Protein AF-A0A934VU11-F1 (afdb_monomer)

Secondary structure (DSSP, 8-state):
--HHHHHHHHHHHHHHHHHHHH-------EEEEEE-SS-TTSHHHHHHHHHHHHHHHHTTTSEEEEEE-TTSS--HHHHHHHHHTTS-SEEE--GGGGTTTSGGGGGGGSTTS-SSHHHHHHHHHH-HHHHHHHHHHHHHHSEEEEEEE---BEEEEESS--PPTTS----EEEE-S-HHHHHHHHHTT-EEEE--GGGHHHHHHTTSSSEEEEEHHHHHHTTHHHHS-EEE-----B--EEEEEEHHHHTTS-HHHHHHHHHHHHHHHHHHHHHHHHHHHHHHHHHHHTT-EEE---SHHHHHHTHHHHHHHHHHHTHHHHHHHHHHHHHHHTPPPP-S--------------HHHHHHHHHHHHHHHHHHHHTHHHHSSS---TTS--HHHHHHHHHHHHHHHHHHHHHHHHHHHHHHHHHTSS---HHHHHHHHHHHHHHHHHHHHHHHHTT--HHHHHHHHTS-HHHHHHHHHHHHHHHHHHHHHHHHHHHHHHHHTTTSB-TTT--BHHHHHTHHHHHHHHHHHHHHHHHHHHHTT--------

Radius of gyration: 29.52 Å; Cα contacts (8 Å, |Δi|>4): 789; chains: 1; bounding box: 72×72×109 Å

Structure (mmCIF, N/CA/C/O backbone):
data_AF-A0A934VU11-F1
#
_entry.id   AF-A0A934VU11-F1
#
loop_
_atom_site.group_PDB
_atom_site.id
_atom_site.type_symbol
_atom_site.label_atom_id
_atom_site.label_alt_id
_atom_site.label_comp_id
_atom_site.label_asym_id
_atom_site.label_entity_id
_atom_site.label_seq_id
_atom_site.pdbx_PDB_ins_code
_atom_site.Cartn_x
_atom_site.Cartn_y
_atom_site.Cartn_z
_atom_site.occupancy
_atom_site.B_iso_or_equiv
_atom_site.auth_seq_id
_atom_site.auth_comp_id
_atom_site.auth_asym_id
_atom_site.auth_atom_id
_atom_site.pdbx_PDB_model_num
ATOM 1 N N . MET A 1 1 ? -21.074 -4.966 76.969 1.00 51.78 1 MET A N 1
ATOM 2 C CA . MET A 1 1 ? -21.257 -4.815 75.507 1.00 51.78 1 MET A CA 1
ATOM 3 C C . MET A 1 1 ? -20.269 -5.747 74.823 1.00 51.78 1 MET A C 1
ATOM 5 O O . MET A 1 1 ? -19.087 -5.684 75.122 1.00 51.78 1 MET A O 1
ATOM 9 N N . ASN A 1 2 ? -20.778 -6.716 74.060 1.00 53.25 2 ASN A N 1
ATOM 10 C CA . ASN A 1 2 ? -20.083 -7.962 73.722 1.00 53.25 2 ASN A CA 1
ATOM 11 C C . ASN A 1 2 ? -18.996 -7.782 72.653 1.00 53.25 2 ASN A C 1
ATOM 13 O O . ASN A 1 2 ? -19.299 -7.355 71.542 1.00 53.25 2 ASN A O 1
ATOM 17 N N . ALA A 1 3 ? -17.775 -8.243 72.940 1.00 55.06 3 ALA A N 1
ATOM 18 C CA . ALA A 1 3 ? -16.650 -8.322 71.996 1.00 55.06 3 ALA A CA 1
ATOM 19 C C . ALA A 1 3 ? -16.997 -9.054 70.677 1.00 55.06 3 ALA A C 1
ATOM 21 O O . ALA A 1 3 ? -16.421 -8.780 69.628 1.00 55.06 3 ALA A O 1
ATOM 22 N N . ARG A 1 4 ? -18.011 -9.933 70.691 1.00 54.53 4 ARG A N 1
ATOM 23 C CA . ARG A 1 4 ? -18.556 -10.575 69.481 1.00 54.53 4 ARG A CA 1
ATOM 24 C C . ARG A 1 4 ? -19.198 -9.592 68.493 1.00 54.53 4 ARG A C 1
ATOM 26 O O . ARG A 1 4 ? -19.086 -9.805 67.293 1.00 54.53 4 ARG A O 1
ATOM 33 N N . ALA A 1 5 ? -19.834 -8.519 68.969 1.00 55.81 5 ALA A N 1
ATOM 34 C CA . ALA A 1 5 ? -20.462 -7.518 68.102 1.00 55.81 5 ALA A CA 1
ATOM 35 C C . ALA A 1 5 ? -19.424 -6.604 67.424 1.00 55.81 5 ALA A C 1
ATOM 37 O O . ALA A 1 5 ? -19.609 -6.214 66.275 1.00 55.81 5 ALA A O 1
ATOM 38 N N . GLN A 1 6 ? -18.304 -6.322 68.100 1.00 55.66 6 GLN A N 1
ATOM 39 C CA . GLN A 1 6 ? -17.194 -5.550 67.530 1.00 55.66 6 GLN A CA 1
ATOM 40 C C . GLN A 1 6 ? -16.447 -6.335 66.440 1.00 55.66 6 GLN A C 1
ATOM 42 O O . GLN A 1 6 ? -16.154 -5.781 65.384 1.00 55.66 6 GLN A O 1
ATOM 47 N N . ASN A 1 7 ? -16.229 -7.640 66.639 1.00 58.81 7 ASN A N 1
ATOM 48 C CA . ASN A 1 7 ? -15.566 -8.488 65.642 1.00 58.81 7 ASN A CA 1
ATOM 49 C C . ASN A 1 7 ? -16.414 -8.697 64.374 1.00 58.81 7 ASN A C 1
ATOM 51 O O . ASN A 1 7 ? -15.866 -8.739 63.276 1.00 58.81 7 ASN A O 1
ATOM 55 N N . LEU A 1 8 ? -17.745 -8.766 64.498 1.00 66.25 8 LEU A N 1
ATOM 56 C CA . LEU A 1 8 ? -18.655 -8.843 63.345 1.00 66.25 8 LEU A CA 1
ATOM 57 C C . LEU A 1 8 ? -18.651 -7.553 62.508 1.00 66.25 8 LEU A C 1
ATOM 59 O O . LEU A 1 8 ? -18.680 -7.623 61.281 1.00 66.25 8 LEU A O 1
ATOM 63 N N . GLY A 1 9 ? -18.556 -6.384 63.153 1.00 71.50 9 GLY A N 1
ATOM 64 C CA . GLY A 1 9 ? -18.445 -5.098 62.457 1.00 71.50 9 GLY A CA 1
ATOM 65 C C . GLY A 1 9 ? -17.136 -4.952 61.675 1.00 71.50 9 GLY A C 1
ATOM 66 O O . GLY A 1 9 ? -17.146 -4.460 60.550 1.00 71.50 9 GLY A O 1
ATOM 67 N N . LEU A 1 10 ? -16.024 -5.437 62.232 1.00 72.94 10 LEU A N 1
ATOM 68 C CA . LEU A 1 10 ? -14.700 -5.386 61.600 1.00 72.94 10 LEU A CA 1
ATOM 69 C C . LEU A 1 10 ? -14.609 -6.299 60.367 1.00 72.94 10 LEU A C 1
ATOM 71 O O . LEU A 1 10 ? -14.070 -5.896 59.340 1.00 72.94 10 LEU A O 1
ATOM 75 N N . VAL A 1 11 ? -15.204 -7.494 60.432 1.00 76.88 11 VAL A N 1
ATOM 76 C CA . VAL A 1 11 ? -15.291 -8.411 59.283 1.00 76.88 11 VAL A CA 1
ATOM 77 C C . VAL A 1 11 ? -16.182 -7.834 58.179 1.00 76.88 11 VAL A C 1
ATOM 79 O O . VAL A 1 11 ? -15.806 -7.886 57.011 1.00 76.88 11 VAL A O 1
ATOM 82 N N . ALA A 1 12 ? -17.317 -7.218 58.524 1.00 75.69 12 ALA A N 1
ATOM 83 C CA . ALA A 1 12 ? -18.183 -6.558 57.545 1.00 75.69 12 ALA A CA 1
ATOM 84 C C . ALA A 1 12 ? -17.489 -5.369 56.851 1.00 75.69 12 ALA A C 1
ATOM 86 O O . ALA A 1 12 ? -17.618 -5.209 55.639 1.00 75.69 12 ALA A O 1
ATOM 87 N N . TRP A 1 13 ? -16.699 -4.583 57.592 1.00 78.00 13 TRP A N 1
ATOM 88 C CA . TRP A 1 13 ? -15.888 -3.495 57.035 1.00 78.00 13 TRP A CA 1
ATOM 89 C C . TRP A 1 13 ? -14.768 -3.994 56.118 1.00 78.00 13 TRP A C 1
ATOM 91 O O . TRP A 1 13 ? -14.557 -3.417 55.055 1.00 78.00 13 TRP A O 1
ATOM 101 N N . LEU A 1 14 ? -14.084 -5.084 56.479 1.00 77.56 14 LEU A N 1
ATOM 102 C CA . LEU A 1 14 ? -13.045 -5.687 55.637 1.00 77.56 14 LEU A CA 1
ATOM 103 C C . LEU A 1 14 ? -13.619 -6.284 54.346 1.00 77.56 14 LEU A C 1
ATOM 105 O O . LEU A 1 14 ? -13.009 -6.144 53.291 1.00 77.56 14 LEU A O 1
ATOM 109 N N . ILE A 1 15 ? -14.810 -6.888 54.405 1.00 78.62 15 ILE A N 1
ATOM 110 C CA . ILE A 1 15 ? -15.515 -7.395 53.220 1.00 78.62 15 ILE A CA 1
ATOM 111 C C . ILE A 1 15 ? -15.973 -6.232 52.330 1.00 78.62 15 ILE A C 1
ATOM 113 O O . ILE A 1 15 ? -15.743 -6.270 51.126 1.00 78.62 15 ILE A O 1
ATOM 117 N N . ALA A 1 16 ? -16.552 -5.168 52.897 1.00 72.44 16 ALA A N 1
ATOM 118 C CA . ALA A 1 16 ? -16.961 -3.986 52.134 1.00 72.44 16 ALA A CA 1
ATOM 119 C C . ALA A 1 16 ? -15.765 -3.262 51.486 1.00 72.44 16 ALA A C 1
ATOM 121 O O . ALA A 1 16 ? -15.855 -2.833 50.337 1.00 72.44 16 ALA A O 1
ATOM 122 N N . PHE A 1 17 ? -14.629 -3.181 52.184 1.00 74.31 17 PHE A N 1
ATOM 123 C CA . PHE A 1 17 ? -13.386 -2.615 51.658 1.00 74.31 17 PHE A CA 1
ATOM 124 C C . PHE A 1 17 ? -12.767 -3.498 50.561 1.00 74.31 17 PHE A C 1
ATOM 126 O O . PHE A 1 17 ? -12.328 -2.982 49.536 1.00 74.31 17 PHE A O 1
ATOM 133 N N . ALA A 1 18 ? -12.806 -4.827 50.714 1.00 70.31 18 ALA A N 1
ATOM 134 C CA . ALA A 1 18 ? -12.380 -5.769 49.677 1.00 70.31 18 ALA A CA 1
ATOM 135 C C . ALA A 1 18 ? -13.287 -5.725 48.431 1.00 70.31 18 ALA A C 1
ATOM 137 O O . ALA A 1 18 ? -12.784 -5.814 47.315 1.00 70.31 18 ALA A O 1
ATOM 138 N N . LEU A 1 19 ? -14.601 -5.527 48.599 1.00 64.50 19 LEU A N 1
ATOM 139 C CA . LEU A 1 19 ? -15.540 -5.334 47.487 1.00 64.50 19 LEU A CA 1
ATOM 140 C C . LEU A 1 19 ? -15.338 -3.988 46.771 1.00 64.50 19 LEU A C 1
ATOM 142 O O . LEU A 1 19 ? -15.429 -3.958 45.547 1.00 64.50 19 LEU A O 1
ATOM 146 N N . LEU A 1 20 ? -14.999 -2.909 47.490 1.00 61.53 20 LEU A N 1
ATOM 147 C CA . LEU A 1 20 ? -14.637 -1.619 46.880 1.00 61.53 20 LEU A CA 1
ATOM 148 C C . LEU A 1 20 ? -13.304 -1.676 46.113 1.00 61.53 20 LEU A C 1
ATOM 150 O O . LEU A 1 20 ? -13.144 -0.993 45.105 1.00 61.53 20 LEU A O 1
ATOM 154 N N . LEU A 1 21 ? -12.350 -2.492 46.574 1.00 57.16 21 LEU A N 1
ATOM 155 C CA . LEU A 1 21 ? -11.076 -2.728 45.883 1.00 57.16 21 LEU A CA 1
ATOM 156 C C . LEU A 1 21 ? -11.217 -3.674 44.677 1.00 57.16 21 LEU A C 1
ATOM 158 O O . LEU A 1 21 ? -10.401 -3.613 43.757 1.00 57.16 21 LEU A O 1
ATOM 162 N N . ALA A 1 22 ? -12.247 -4.528 44.664 1.00 51.66 22 ALA A N 1
ATOM 163 C CA . ALA A 1 22 ? -12.537 -5.461 43.575 1.00 51.66 22 ALA A CA 1
ATOM 164 C C . ALA A 1 22 ? -13.352 -4.837 42.426 1.00 51.66 22 ALA A C 1
ATOM 166 O O . ALA A 1 22 ? -13.392 -5.396 41.330 1.00 51.66 22 ALA A O 1
ATOM 167 N N . THR A 1 23 ? -13.968 -3.670 42.629 1.00 46.16 23 THR A N 1
ATOM 168 C CA . THR A 1 23 ? -14.594 -2.894 41.552 1.00 46.16 23 THR A CA 1
ATOM 169 C C . THR A 1 23 ? -13.552 -2.043 40.832 1.00 46.16 23 THR A C 1
ATOM 171 O O . THR A 1 23 ? -13.541 -0.820 40.947 1.00 46.16 23 THR A O 1
ATOM 174 N N . GLN A 1 24 ? -12.660 -2.684 40.076 1.00 52.03 24 GLN A N 1
ATOM 175 C CA . GLN A 1 24 ? -11.975 -1.968 39.002 1.00 52.03 24 GLN A CA 1
ATOM 176 C C . GLN A 1 24 ? -13.032 -1.628 37.941 1.00 52.03 24 GLN A C 1
ATOM 178 O O . GLN A 1 24 ? -13.798 -2.522 37.564 1.00 52.03 24 GLN A O 1
ATOM 183 N N . PRO A 1 25 ? -13.134 -0.375 37.463 1.00 50.38 25 PRO A N 1
ATOM 184 C CA . PRO A 1 25 ? -13.971 -0.084 36.311 1.00 50.38 25 PRO A CA 1
ATOM 185 C C . PRO A 1 25 ? -13.477 -0.958 35.158 1.00 50.38 25 PRO A C 1
ATOM 187 O O . PRO A 1 25 ? -12.367 -0.779 34.658 1.00 50.38 25 PRO A O 1
ATOM 190 N N . ALA A 1 26 ? -14.287 -1.939 34.763 1.00 50.75 26 ALA A N 1
ATOM 191 C CA . ALA A 1 26 ? -14.064 -2.689 33.543 1.00 50.75 26 ALA A CA 1
ATOM 192 C C . ALA A 1 26 ? -14.267 -1.707 32.386 1.00 50.75 26 ALA A C 1
ATOM 194 O O . ALA A 1 26 ? -15.387 -1.495 31.921 1.00 50.75 26 ALA A O 1
ATOM 195 N N . TYR A 1 27 ? -13.192 -1.030 31.978 1.00 57.19 27 TYR A N 1
ATOM 196 C CA . TYR A 1 27 ? -13.209 -0.222 30.771 1.00 57.19 27 TYR A CA 1
ATOM 197 C C . TYR A 1 27 ? -13.586 -1.150 29.622 1.00 57.19 27 TYR A C 1
ATOM 199 O O . TYR A 1 27 ? -12.918 -2.156 29.380 1.00 57.19 27 TYR A O 1
ATOM 207 N N . ALA A 1 28 ? -14.694 -0.841 28.946 1.00 67.62 28 ALA A N 1
ATOM 208 C CA . ALA A 1 28 ? -15.084 -1.561 27.748 1.00 67.62 28 ALA A CA 1
ATOM 209 C C . ALA A 1 28 ? -13.908 -1.513 26.765 1.00 67.62 28 ALA A C 1
ATOM 211 O O . ALA A 1 28 ? -13.489 -0.431 26.348 1.00 67.62 28 ALA A O 1
ATOM 212 N N . LYS A 1 29 ? -13.354 -2.687 26.449 1.00 85.12 29 LYS A N 1
ATOM 213 C CA . LYS A 1 29 ? -12.214 -2.832 25.544 1.00 85.12 29 LYS A CA 1
ATOM 214 C C . LYS A 1 29 ? -12.570 -2.205 24.199 1.00 85.12 29 LYS A C 1
ATOM 216 O O . LYS A 1 29 ? -13.487 -2.670 23.520 1.00 85.12 29 LYS A O 1
ATOM 221 N N . LYS A 1 30 ? -11.871 -1.137 23.819 1.00 93.69 30 LYS A N 1
ATOM 222 C CA . LYS A 1 30 ? -12.104 -0.459 22.545 1.00 93.69 30 LYS A CA 1
ATOM 223 C C . LYS A 1 30 ? -11.395 -1.230 21.441 1.00 93.69 30 LYS A C 1
ATOM 225 O O . LYS A 1 30 ? -10.171 -1.335 21.442 1.00 93.69 30 LYS A O 1
ATOM 230 N N . ILE A 1 31 ? -12.171 -1.745 20.498 1.00 96.38 31 ILE A N 1
ATOM 231 C CA . ILE A 1 31 ? -11.654 -2.451 19.329 1.00 96.38 31 ILE A CA 1
ATOM 232 C C . ILE A 1 31 ? -11.383 -1.439 18.219 1.00 96.38 31 ILE A C 1
ATOM 234 O O . ILE A 1 31 ? -12.250 -0.635 17.882 1.00 96.38 31 ILE A O 1
ATOM 238 N N . LEU A 1 32 ? -10.178 -1.498 17.669 1.00 97.94 32 LEU A N 1
ATOM 239 C CA . LEU A 1 32 ? -9.712 -0.733 16.523 1.00 97.94 32 LEU A CA 1
ATOM 240 C C . LEU A 1 32 ? -9.373 -1.697 15.382 1.00 97.94 32 LEU A C 1
ATOM 242 O O . LEU A 1 32 ? -9.022 -2.854 15.609 1.00 97.94 32 LEU A O 1
ATOM 246 N N . THR A 1 33 ? -9.458 -1.218 14.152 1.00 98.12 33 THR A N 1
ATOM 247 C CA . THR A 1 33 ? -9.290 -1.999 12.924 1.00 98.12 33 THR A CA 1
ATOM 248 C C . THR A 1 33 ? -8.046 -1.564 12.156 1.00 98.12 33 THR A C 1
ATOM 250 O O . THR A 1 33 ? -7.802 -0.378 11.956 1.00 98.12 33 THR A O 1
ATOM 253 N N . LEU A 1 34 ? -7.242 -2.522 11.705 1.00 98.44 34 LEU A N 1
ATOM 254 C CA . LEU A 1 34 ? -6.060 -2.285 10.877 1.00 98.44 34 LEU A CA 1
ATOM 255 C C . LEU A 1 34 ? -6.193 -3.107 9.598 1.00 98.44 34 LEU A C 1
ATOM 257 O O . LEU A 1 34 ? -6.332 -4.321 9.682 1.00 98.44 34 LEU A O 1
ATOM 261 N N . SER A 1 35 ? -6.142 -2.473 8.424 1.00 96.81 35 SER A N 1
ATOM 262 C CA . SER A 1 35 ? -6.225 -3.169 7.127 1.00 96.81 35 SER A CA 1
ATOM 263 C C . SER A 1 35 ? -4.953 -3.012 6.302 1.00 96.81 35 SER A C 1
ATOM 265 O O . SER A 1 35 ? -4.416 -1.905 6.206 1.00 96.81 35 SER A O 1
ATOM 267 N N . HIS A 1 36 ? -4.518 -4.087 5.639 1.00 95.12 36 HIS A N 1
ATOM 268 C CA . HIS A 1 36 ? -3.488 -4.043 4.596 1.00 95.12 36 HIS A CA 1
ATOM 269 C C . HIS A 1 36 ? -3.617 -5.183 3.569 1.00 95.12 36 HIS A C 1
ATOM 271 O O . HIS A 1 36 ? -4.343 -6.160 3.753 1.00 95.12 36 HIS A O 1
ATOM 277 N N . THR A 1 37 ? -2.861 -5.084 2.474 1.00 91.81 37 THR A N 1
ATOM 278 C CA . THR A 1 37 ? -2.986 -5.968 1.302 1.00 91.81 37 THR A CA 1
ATOM 279 C C . THR A 1 37 ? -2.047 -7.176 1.274 1.00 91.81 37 THR A C 1
ATOM 281 O O . THR A 1 37 ? -2.356 -8.142 0.581 1.00 91.81 37 THR A O 1
ATOM 284 N N . ASN A 1 38 ? -0.936 -7.188 2.022 1.00 90.06 38 ASN A N 1
ATOM 285 C CA . ASN A 1 38 ? -0.030 -8.346 2.018 1.00 90.06 38 ASN A CA 1
ATOM 286 C C . ASN A 1 38 ? -0.627 -9.597 2.681 1.00 90.06 38 ASN A C 1
ATOM 288 O O . ASN A 1 38 ? -1.517 -9.505 3.527 1.00 90.06 38 ASN A O 1
ATOM 292 N N . GLY A 1 39 ? -0.106 -10.763 2.288 1.00 88.50 39 GLY A N 1
ATOM 293 C CA . GLY A 1 39 ? -0.498 -12.068 2.814 1.00 88.50 39 GLY A CA 1
ATOM 294 C C . GLY A 1 39 ? -0.111 -12.305 4.281 1.00 88.50 39 GLY A C 1
ATOM 295 O O . GLY A 1 39 ? 0.712 -11.573 4.831 1.00 88.50 39 GLY A O 1
ATOM 296 N N . PRO A 1 40 ? -0.651 -13.370 4.900 1.00 89.06 40 PRO A N 1
ATOM 297 C CA . PRO A 1 40 ? -0.525 -13.627 6.339 1.00 89.06 40 PRO A CA 1
ATOM 298 C C . PRO A 1 40 ? 0.907 -13.919 6.817 1.00 89.06 40 PRO A C 1
ATOM 300 O O . PRO A 1 40 ? 1.187 -13.854 8.004 1.00 89.06 40 PRO A O 1
ATOM 303 N N . THR A 1 41 ? 1.831 -14.252 5.913 1.00 87.25 41 THR A N 1
ATOM 304 C CA . THR A 1 41 ? 3.234 -14.555 6.253 1.00 87.25 41 THR A CA 1
ATOM 305 C C . THR A 1 41 ? 4.193 -13.406 5.939 1.00 87.25 41 THR A C 1
ATOM 307 O O . THR A 1 41 ? 5.398 -13.547 6.139 1.00 87.25 41 THR A O 1
ATOM 310 N N . ALA A 1 42 ? 3.692 -12.301 5.382 1.00 91.19 42 ALA A N 1
ATOM 311 C CA . ALA A 1 42 ? 4.512 -11.169 4.966 1.00 91.19 42 ALA A CA 1
ATOM 312 C C . ALA A 1 42 ? 5.016 -10.364 6.164 1.00 91.19 42 ALA A C 1
ATOM 314 O O . ALA A 1 42 ? 4.358 -10.302 7.205 1.00 91.19 42 ALA A O 1
ATOM 315 N N . THR A 1 43 ? 6.131 -9.658 5.987 1.00 93.38 43 THR A N 1
ATOM 316 C CA . THR A 1 43 ? 6.702 -8.811 7.043 1.00 93.38 43 THR A CA 1
ATOM 317 C C . THR A 1 43 ? 5.704 -7.769 7.551 1.00 93.38 43 THR A C 1
ATOM 319 O O . THR A 1 43 ? 5.586 -7.573 8.760 1.00 93.38 43 THR A O 1
ATOM 322 N N . ARG A 1 44 ? 4.901 -7.181 6.652 1.00 94.31 44 ARG A N 1
ATOM 323 C CA . ARG A 1 44 ? 3.847 -6.220 7.017 1.00 94.31 44 ARG A CA 1
ATOM 324 C C . ARG A 1 44 ? 2.790 -6.810 7.961 1.00 94.31 44 ARG A C 1
ATOM 326 O O . ARG A 1 44 ? 2.373 -6.114 8.884 1.00 94.31 44 ARG A O 1
ATOM 333 N N . GLN A 1 45 ? 2.386 -8.070 7.767 1.00 96.00 45 GLN A N 1
ATOM 334 C CA . GLN A 1 45 ? 1.435 -8.735 8.669 1.00 96.00 45 GLN A CA 1
ATOM 335 C C . GLN A 1 45 ? 2.056 -8.945 10.045 1.00 96.00 45 GLN A C 1
ATOM 337 O O . GLN A 1 45 ? 1.463 -8.582 11.053 1.00 96.00 45 GLN A O 1
ATOM 342 N N . ILE A 1 46 ? 3.273 -9.481 10.079 1.00 96.31 46 ILE A N 1
ATOM 343 C CA . ILE A 1 46 ? 3.963 -9.811 11.330 1.00 96.31 46 ILE A CA 1
ATOM 344 C C . ILE A 1 46 ? 4.208 -8.539 12.156 1.00 96.31 46 ILE A C 1
ATOM 346 O O . ILE A 1 46 ? 3.975 -8.527 13.361 1.00 96.31 46 ILE A O 1
ATOM 350 N N . ALA A 1 47 ? 4.597 -7.434 11.512 1.00 97.88 47 ALA A N 1
ATOM 351 C CA . ALA A 1 47 ? 4.718 -6.136 12.176 1.00 97.88 47 ALA A CA 1
ATOM 352 C C . ALA A 1 47 ? 3.360 -5.577 12.649 1.00 97.88 47 ALA A C 1
ATOM 354 O O . ALA A 1 47 ? 3.291 -4.940 13.698 1.00 97.88 47 ALA A O 1
ATOM 355 N N . SER A 1 48 ? 2.270 -5.833 11.917 1.00 98.44 48 SER A N 1
ATOM 356 C CA . SER A 1 48 ? 0.913 -5.421 12.315 1.00 98.44 48 SER A CA 1
ATOM 357 C C . SER A 1 48 ? 0.413 -6.183 13.544 1.00 98.44 48 SER A C 1
ATOM 359 O O . SER A 1 48 ? -0.220 -5.594 14.419 1.00 98.44 48 SER A O 1
ATOM 361 N N . GLU A 1 49 ? 0.719 -7.477 13.636 1.00 98.38 49 GLU A N 1
ATOM 362 C CA . GLU A 1 49 ? 0.436 -8.299 14.816 1.00 98.38 49 GLU A CA 1
ATOM 363 C C . GLU A 1 49 ? 1.270 -7.853 16.022 1.00 98.38 49 GLU A C 1
ATOM 365 O O . GLU A 1 49 ? 0.732 -7.727 17.122 1.00 98.38 49 GLU A O 1
ATOM 370 N N . GLU A 1 50 ? 2.550 -7.530 15.814 1.00 98.38 50 GLU A N 1
ATOM 371 C CA . GLU A 1 50 ? 3.405 -6.992 16.876 1.00 98.38 50 GLU A CA 1
ATOM 372 C C . GLU A 1 50 ? 2.905 -5.626 17.363 1.00 98.38 50 GLU A C 1
ATOM 374 O O . GLU A 1 50 ? 2.789 -5.400 18.567 1.00 98.38 50 GLU A O 1
ATOM 379 N N . PHE A 1 51 ? 2.489 -4.741 16.452 1.00 98.81 51 PHE A N 1
ATOM 380 C CA . PHE A 1 51 ? 1.807 -3.497 16.809 1.00 98.81 51 PHE A CA 1
ATOM 381 C C . PHE A 1 51 ? 0.546 -3.756 17.642 1.00 98.81 51 PHE A C 1
ATOM 383 O O . PHE A 1 51 ? 0.356 -3.121 18.679 1.00 98.81 51 PHE A O 1
ATOM 390 N N . ALA A 1 52 ? -0.307 -4.697 17.228 1.00 98.69 52 ALA A N 1
ATOM 391 C CA . ALA A 1 52 ? -1.527 -5.030 17.957 1.00 98.69 52 ALA A CA 1
ATOM 392 C C . ALA A 1 52 ? -1.233 -5.533 19.380 1.00 98.69 52 ALA A C 1
ATOM 394 O O . ALA A 1 52 ? -1.894 -5.116 20.339 1.00 98.69 52 ALA A O 1
ATOM 395 N N . ARG A 1 53 ? -0.206 -6.379 19.527 1.00 98.56 53 ARG A N 1
ATOM 396 C CA . ARG A 1 53 ? 0.281 -6.881 20.816 1.00 98.56 53 ARG A CA 1
ATOM 397 C C . ARG A 1 53 ? 0.781 -5.739 21.705 1.00 98.56 53 ARG A C 1
ATOM 399 O O . ARG A 1 53 ? 0.320 -5.615 22.840 1.00 98.56 53 ARG A O 1
ATOM 406 N N . LEU A 1 54 ? 1.659 -4.881 21.179 1.00 98.62 54 LEU A N 1
ATOM 407 C CA . LEU A 1 54 ? 2.237 -3.735 21.892 1.00 98.62 54 LEU A CA 1
ATOM 408 C C . LEU A 1 54 ? 1.174 -2.711 22.304 1.00 98.62 54 LEU A C 1
ATOM 410 O O . LEU A 1 54 ? 1.206 -2.208 23.424 1.00 98.62 54 LEU A O 1
ATOM 414 N N . VAL A 1 55 ? 0.190 -2.429 21.444 1.00 98.56 55 VAL A N 1
ATOM 415 C CA . VAL A 1 55 ? -0.938 -1.551 21.790 1.00 98.56 55 VAL A CA 1
ATOM 416 C C . VAL A 1 55 ? -1.738 -2.129 22.949 1.00 98.56 55 VAL A C 1
ATOM 418 O O . VAL A 1 55 ? -2.052 -1.399 23.890 1.00 98.56 55 VAL A O 1
ATOM 421 N N . SER A 1 56 ? -2.056 -3.425 22.918 1.00 97.25 56 SER A N 1
ATOM 422 C CA . SER A 1 56 ? -2.774 -4.070 24.020 1.00 97.25 56 SER A CA 1
ATOM 423 C C . SER A 1 56 ? -1.965 -4.042 25.318 1.00 97.25 56 SER A C 1
ATOM 425 O O . SER A 1 56 ? -2.551 -3.881 26.382 1.00 97.25 56 SER A O 1
ATOM 427 N N . GLU A 1 57 ? -0.643 -4.193 25.256 1.00 97.31 57 GLU A N 1
ATOM 428 C CA . GLU A 1 57 ? 0.235 -4.138 26.429 1.00 97.31 57 GLU A CA 1
ATOM 429 C C . GLU A 1 57 ? 0.318 -2.716 27.006 1.00 97.31 57 GLU A C 1
ATOM 431 O O . GLU A 1 57 ? -0.010 -2.496 28.170 1.00 97.31 57 GLU A O 1
ATOM 436 N N . TYR A 1 58 ? 0.671 -1.725 26.183 1.00 98.06 58 TYR A N 1
ATOM 437 C CA . TYR A 1 58 ? 0.877 -0.337 26.619 1.00 98.06 58 TYR A CA 1
ATOM 438 C C . TYR A 1 58 ? -0.406 0.402 26.980 1.00 98.06 58 TYR A C 1
ATOM 440 O O . TYR A 1 58 ? -0.367 1.388 27.714 1.00 98.06 58 TYR A O 1
ATOM 448 N N . SER A 1 59 ? -1.548 -0.063 26.476 1.00 96.50 59 SER A N 1
ATOM 449 C CA . SER A 1 59 ? -2.857 0.437 26.892 1.00 96.50 59 SER A CA 1
ATOM 450 C C . SER A 1 59 ? -3.443 -0.332 28.076 1.00 96.50 59 SER A C 1
ATOM 452 O O . SER A 1 59 ? -4.600 -0.095 28.410 1.00 96.50 59 SER A O 1
ATOM 454 N N . GLU A 1 60 ? -2.700 -1.256 28.699 1.00 94.94 60 GLU A N 1
ATOM 455 C CA . GLU A 1 60 ? -3.195 -2.108 29.794 1.00 94.94 60 GLU A CA 1
ATOM 456 C C . GLU A 1 60 ? -4.527 -2.783 29.420 1.00 94.94 60 GLU A C 1
ATOM 458 O O . GLU A 1 60 ? -5.497 -2.791 30.175 1.00 94.94 60 GLU A O 1
ATOM 463 N N . GLN A 1 61 ? -4.582 -3.313 28.197 1.00 94.44 61 GLN A N 1
ATOM 464 C CA . GLN A 1 61 ? -5.728 -3.988 27.586 1.00 94.44 61 GLN A CA 1
ATOM 465 C C . GLN A 1 61 ? -6.965 -3.108 27.338 1.00 94.44 61 GLN A C 1
ATOM 467 O O . GLN A 1 61 ? -8.009 -3.640 26.955 1.00 94.44 61 GLN A O 1
ATOM 472 N N . ARG A 1 62 ? -6.873 -1.775 27.472 1.00 94.75 62 ARG A N 1
ATOM 473 C CA . ARG A 1 62 ? -7.961 -0.855 27.082 1.00 94.75 62 ARG A CA 1
ATOM 474 C C . ARG A 1 62 ? -8.229 -0.872 25.579 1.00 94.75 62 ARG A C 1
ATOM 476 O O . ARG A 1 62 ? -9.372 -0.666 25.168 1.00 94.75 62 ARG A O 1
ATOM 483 N N . LEU A 1 63 ? -7.197 -1.105 24.767 1.00 97.50 63 LEU A N 1
ATOM 484 C CA . LEU A 1 63 ? -7.293 -1.177 23.311 1.00 97.50 63 LEU A CA 1
ATOM 485 C C . LEU A 1 63 ? -7.062 -2.606 22.797 1.00 97.50 63 LEU A C 1
ATOM 487 O O . LEU A 1 63 ? -6.151 -3.305 23.233 1.00 97.50 63 LEU A O 1
ATOM 491 N N . GLU A 1 64 ? -7.859 -3.013 21.811 1.00 97.31 64 GLU A N 1
ATOM 492 C CA . GLU A 1 64 ? -7.614 -4.169 20.941 1.00 97.31 64 GLU A CA 1
ATOM 493 C C . GLU A 1 64 ? -7.411 -3.672 19.514 1.00 97.31 64 GLU A C 1
ATOM 495 O O . GLU A 1 64 ? -8.210 -2.869 19.041 1.00 97.31 64 GLU A O 1
ATOM 500 N N . VAL A 1 65 ? -6.408 -4.178 18.800 1.00 98.38 65 VAL A N 1
ATOM 501 C CA . VAL A 1 65 ? -6.281 -3.942 17.357 1.00 98.38 65 VAL A CA 1
ATOM 502 C C . VAL A 1 65 ? -6.561 -5.248 16.626 1.00 98.38 65 VAL A C 1
ATOM 504 O O . VAL A 1 65 ? -5.866 -6.241 16.830 1.00 98.38 65 VAL A O 1
ATOM 507 N N . ARG A 1 66 ? -7.577 -5.246 15.764 1.00 97.44 66 ARG A N 1
ATOM 508 C CA . ARG A 1 66 ? -7.902 -6.354 14.863 1.00 97.44 66 ARG A CA 1
ATOM 509 C C . ARG A 1 66 ? -7.264 -6.109 13.506 1.00 97.44 66 ARG A C 1
ATOM 511 O O . ARG A 1 66 ? -7.555 -5.106 12.855 1.00 97.44 66 ARG A O 1
ATOM 518 N N . VAL A 1 67 ? -6.401 -7.033 13.101 1.00 97.81 67 VAL A N 1
ATOM 519 C CA . VAL A 1 67 ? -5.620 -6.954 11.864 1.00 97.81 67 VAL A CA 1
ATOM 520 C C . VAL A 1 67 ? -6.328 -7.732 10.752 1.00 97.81 67 VAL A C 1
ATOM 522 O O . VAL A 1 67 ? -6.598 -8.921 10.898 1.00 97.81 67 VAL A O 1
ATOM 525 N N . PHE A 1 68 ? -6.606 -7.058 9.638 1.00 95.62 68 PHE A N 1
ATOM 526 C CA . PHE A 1 68 ? -7.218 -7.590 8.422 1.00 95.62 68 PHE A CA 1
ATOM 527 C C . PHE A 1 68 ? -6.188 -7.567 7.289 1.00 95.62 68 PHE A C 1
ATOM 529 O O . PHE A 1 68 ? -5.908 -6.523 6.693 1.00 95.62 68 PHE A O 1
ATOM 536 N N . HIS A 1 69 ? -5.609 -8.729 6.997 1.00 93.38 69 HIS A N 1
ATOM 537 C CA . HIS A 1 69 ? -4.584 -8.891 5.966 1.00 93.38 69 HIS A CA 1
ATOM 538 C C . HIS A 1 69 ? -5.201 -9.228 4.604 1.00 93.38 69 HIS A C 1
ATOM 540 O O . HIS A 1 69 ? -6.416 -9.363 4.468 1.00 93.38 69 HIS A O 1
ATOM 546 N N . SER A 1 70 ? -4.370 -9.408 3.572 1.00 87.75 70 SER A N 1
ATOM 547 C CA . SER A 1 70 ? -4.793 -9.863 2.235 1.00 87.75 70 SER A CA 1
ATOM 548 C C . SER A 1 70 ? -5.918 -9.041 1.592 1.00 87.75 70 SER A C 1
ATOM 550 O O . SER A 1 70 ? -6.635 -9.548 0.734 1.00 87.75 70 SER A O 1
ATOM 552 N N . GLY A 1 71 ? -6.105 -7.787 2.010 1.00 87.44 71 GLY A N 1
ATOM 553 C CA . GLY A 1 71 ? -7.204 -6.950 1.535 1.00 87.44 71 GLY A CA 1
ATOM 554 C C . GLY A 1 71 ? -8.595 -7.452 1.937 1.00 87.44 71 GLY A C 1
ATOM 555 O O . GLY A 1 71 ? -9.559 -7.116 1.256 1.00 87.44 71 GLY A O 1
ATOM 556 N N . GLN A 1 72 ? -8.711 -8.236 3.020 1.00 86.88 72 GLN A N 1
ATOM 557 C CA . GLN A 1 72 ? -9.983 -8.761 3.543 1.00 86.88 72 GLN A CA 1
ATOM 558 C C . GLN A 1 72 ? -11.033 -7.667 3.760 1.00 86.88 72 GLN A C 1
ATOM 560 O O . GLN A 1 72 ? -12.206 -7.878 3.465 1.00 86.88 72 GLN A O 1
ATOM 565 N N . LEU A 1 73 ? -10.607 -6.511 4.277 1.00 88.25 73 LEU A N 1
ATOM 566 C CA . LEU A 1 73 ? -11.486 -5.367 4.496 1.00 88.25 73 LEU A CA 1
ATOM 567 C C . LEU A 1 73 ? -11.488 -4.415 3.295 1.00 88.25 73 LEU A C 1
ATOM 569 O O . LEU A 1 73 ? -12.544 -3.990 2.830 1.00 88.25 73 LEU A O 1
ATOM 573 N N . ALA A 1 74 ? -10.302 -4.062 2.795 1.00 88.44 74 ALA A N 1
ATOM 574 C CA . ALA A 1 74 ? -10.148 -3.153 1.669 1.00 88.44 74 ALA A CA 1
ATOM 575 C C . ALA A 1 74 ? -8.784 -3.311 0.984 1.00 88.44 74 ALA A C 1
ATOM 577 O O . ALA A 1 74 ? -7.771 -3.576 1.633 1.00 88.44 74 ALA A O 1
ATOM 578 N N . ASN A 1 75 ? -8.749 -3.074 -0.331 1.00 90.31 75 ASN A N 1
ATOM 579 C CA . ASN A 1 75 ? -7.502 -2.791 -1.046 1.00 90.31 75 ASN A CA 1
ATOM 580 C C . ASN A 1 75 ? -6.996 -1.372 -0.719 1.00 90.31 75 ASN A C 1
ATOM 582 O O . ASN A 1 75 ? -7.724 -0.581 -0.121 1.00 90.31 75 ASN A O 1
ATOM 586 N N . ASP A 1 76 ? -5.768 -1.030 -1.124 1.00 91.44 76 ASP A N 1
ATOM 587 C CA . ASP A 1 76 ? -5.132 0.225 -0.696 1.00 91.44 76 ASP A CA 1
ATOM 588 C C . ASP A 1 76 ? -5.966 1.493 -1.000 1.00 91.44 76 ASP A C 1
ATOM 590 O O . ASP A 1 76 ? -6.198 2.268 -0.070 1.00 91.44 76 ASP A O 1
ATOM 594 N N . PRO A 1 77 ? -6.503 1.716 -2.224 1.00 90.06 77 PRO A N 1
ATOM 595 C CA . PRO A 1 77 ? -7.324 2.902 -2.488 1.00 90.06 77 PRO A CA 1
ATOM 596 C C . PRO A 1 77 ? -8.598 2.947 -1.637 1.00 90.06 77 PRO A C 1
ATOM 598 O O . PRO A 1 77 ? -8.967 3.996 -1.109 1.00 90.06 77 PRO A O 1
ATOM 601 N N . LYS A 1 78 ? -9.272 1.802 -1.464 1.00 90.62 78 LYS A N 1
ATOM 602 C CA . LYS A 1 78 ? -10.492 1.734 -0.655 1.00 90.62 78 LYS A CA 1
ATOM 603 C C . LYS A 1 78 ? -10.194 1.921 0.833 1.00 90.62 78 LYS A C 1
ATOM 605 O O . LYS A 1 78 ? -10.997 2.552 1.512 1.00 90.62 78 LYS A O 1
ATOM 610 N N . ALA A 1 79 ? -9.059 1.428 1.329 1.00 95.62 79 ALA A N 1
ATOM 611 C CA . ALA A 1 79 ? -8.633 1.610 2.712 1.00 95.62 79 ALA A CA 1
ATOM 612 C C . ALA A 1 79 ? -8.415 3.096 3.024 1.00 95.62 79 ALA A C 1
ATOM 614 O O . ALA A 1 79 ? -8.924 3.591 4.027 1.00 95.62 79 ALA A O 1
ATOM 615 N N . ILE A 1 80 ? -7.757 3.830 2.121 1.00 95.56 80 ILE A N 1
ATOM 616 C CA . ILE A 1 80 ? -7.559 5.279 2.258 1.00 95.56 80 ILE A CA 1
ATOM 617 C C . ILE A 1 80 ? -8.904 6.022 2.292 1.00 95.56 80 ILE A C 1
ATOM 619 O O . ILE A 1 80 ? -9.111 6.885 3.146 1.00 95.56 80 ILE A O 1
ATOM 623 N N . GLU A 1 81 ? -9.854 5.668 1.421 1.00 91.44 81 GLU A N 1
ATOM 624 C CA . GLU A 1 81 ? -11.195 6.268 1.459 1.00 91.44 81 GLU A CA 1
ATOM 625 C C . GLU A 1 81 ? -11.957 5.930 2.749 1.00 91.44 81 GLU A C 1
ATOM 627 O O . GLU A 1 81 ? -12.582 6.810 3.339 1.00 91.44 81 GLU A O 1
ATOM 632 N N . LEU A 1 82 ? -11.874 4.688 3.238 1.00 93.44 82 LEU A N 1
ATOM 633 C CA . LEU A 1 82 ? -12.490 4.302 4.510 1.00 93.44 82 LEU A CA 1
ATOM 634 C C . LEU A 1 82 ? -11.892 5.073 5.689 1.00 93.44 82 LEU A C 1
ATOM 636 O O . LEU A 1 82 ? -12.645 5.521 6.549 1.00 93.44 82 LEU A O 1
ATOM 640 N N . MET A 1 83 ? -10.577 5.299 5.717 1.00 95.62 83 MET A N 1
ATOM 641 C CA . MET A 1 83 ? -9.950 6.104 6.768 1.00 95.62 83 MET A CA 1
ATOM 642 C C . MET A 1 83 ? -10.469 7.542 6.785 1.00 95.62 83 MET A C 1
ATOM 644 O O . MET A 1 83 ? -10.808 8.060 7.849 1.00 95.62 83 MET A O 1
ATOM 648 N N . LYS A 1 84 ? -10.594 8.178 5.612 1.00 91.62 84 LYS A N 1
ATOM 649 C CA . LYS A 1 84 ? -11.146 9.540 5.491 1.00 91.62 84 LYS A CA 1
ATOM 650 C C . LYS A 1 84 ? -12.576 9.626 6.022 1.00 91.62 84 LYS A C 1
ATOM 652 O O . LYS A 1 84 ? -12.941 10.611 6.657 1.00 91.62 84 LYS A O 1
ATOM 657 N N . LEU A 1 85 ? -13.373 8.586 5.775 1.00 87.31 85 LEU A N 1
ATOM 658 C CA . LEU A 1 85 ? -14.754 8.476 6.250 1.00 87.31 85 LEU A CA 1
ATOM 659 C C . LEU A 1 85 ? -14.855 8.013 7.718 1.00 87.31 85 LEU A C 1
ATOM 661 O O . LEU A 1 85 ? -15.953 7.970 8.267 1.00 87.31 85 LEU A O 1
ATOM 665 N N . GLY A 1 86 ? -13.732 7.686 8.370 1.00 85.06 86 GLY A N 1
ATOM 666 C CA . GLY A 1 86 ? -13.693 7.169 9.741 1.00 85.06 86 GLY A CA 1
ATOM 667 C C . GLY A 1 86 ? -14.189 5.732 9.888 1.00 85.06 86 GLY A C 1
ATOM 668 O O . GLY A 1 86 ? -14.553 5.328 10.988 1.00 85.06 86 GLY A O 1
ATOM 669 N N . GLY A 1 87 ? -14.220 4.985 8.786 1.00 87.31 87 GLY A N 1
ATOM 670 C CA . GLY A 1 87 ? -14.622 3.587 8.738 1.00 87.31 87 GLY A CA 1
ATOM 671 C C . GLY A 1 87 ? -13.482 2.571 8.858 1.00 87.31 87 GLY A C 1
ATOM 672 O O . GLY A 1 87 ? -13.724 1.370 8.825 1.00 87.31 87 GLY A O 1
ATOM 673 N N . LEU A 1 88 ? -12.243 3.047 8.960 1.00 96.12 88 LEU A N 1
ATOM 674 C CA . LEU A 1 88 ? -11.048 2.245 9.203 1.00 96.12 88 LEU A CA 1
ATOM 675 C C . LEU A 1 88 ? -10.121 3.032 10.130 1.00 96.12 88 LEU A C 1
ATOM 677 O O . LEU A 1 88 ? -9.851 4.203 9.861 1.00 96.12 88 LEU A O 1
ATOM 681 N N . ASP A 1 89 ? -9.637 2.404 11.203 1.00 98.56 89 ASP A N 1
ATOM 682 C CA . ASP A 1 89 ? -8.805 3.093 12.195 1.00 98.56 89 ASP A CA 1
ATOM 683 C C . ASP A 1 89 ? -7.361 3.249 11.724 1.00 98.56 89 ASP A C 1
ATOM 685 O O . ASP A 1 89 ? -6.818 4.351 11.803 1.00 98.56 89 ASP A O 1
ATOM 689 N N . PHE A 1 90 ? -6.759 2.170 11.215 1.00 98.75 90 PHE A N 1
ATOM 690 C CA . PHE A 1 90 ? -5.370 2.124 10.768 1.00 98.75 90 PHE A CA 1
ATOM 691 C C . PHE A 1 90 ? -5.220 1.494 9.378 1.00 98.75 90 PHE A C 1
ATOM 693 O O . PHE A 1 90 ? -5.899 0.524 9.029 1.00 98.75 90 PHE A O 1
ATOM 700 N N . THR A 1 91 ? -4.260 1.985 8.594 1.00 97.88 91 THR A N 1
ATOM 701 C CA . THR A 1 91 ? -3.809 1.292 7.379 1.00 97.88 91 THR A CA 1
ATOM 702 C C . THR A 1 91 ? -2.314 1.457 7.143 1.00 97.88 91 THR A C 1
ATOM 704 O O . THR A 1 91 ? -1.685 2.390 7.653 1.00 97.88 91 THR A O 1
ATOM 707 N N . ILE A 1 92 ? -1.768 0.528 6.355 1.00 96.06 92 ILE A N 1
ATOM 708 C CA . ILE A 1 92 ? -0.366 0.477 5.947 1.00 96.06 92 ILE A CA 1
ATOM 709 C C . ILE A 1 92 ? -0.321 0.225 4.443 1.00 96.06 92 ILE A C 1
ATOM 711 O O . ILE A 1 92 ? -0.600 -0.881 3.966 1.00 96.06 92 ILE A O 1
ATOM 715 N N . THR A 1 93 ? 0.056 1.252 3.694 1.00 92.38 93 THR A N 1
ATOM 716 C CA . THR A 1 93 ? 0.207 1.201 2.236 1.00 92.38 93 THR A CA 1
ATOM 717 C C . THR A 1 93 ? 1.438 1.995 1.807 1.00 92.38 93 THR A C 1
ATOM 719 O O . THR A 1 93 ? 2.065 2.656 2.629 1.00 92.38 93 THR A O 1
ATOM 722 N N . ALA A 1 94 ? 1.832 1.890 0.539 1.00 91.62 94 ALA A N 1
ATOM 723 C CA . ALA A 1 94 ? 2.945 2.659 -0.006 1.00 91.62 94 ALA A CA 1
ATOM 724 C C . ALA A 1 94 ? 2.664 4.168 0.080 1.00 91.62 94 ALA A C 1
ATOM 726 O O . ALA A 1 94 ? 1.536 4.607 -0.148 1.00 91.62 94 ALA A O 1
ATOM 727 N N . THR A 1 95 ? 3.697 4.974 0.340 1.00 92.38 95 THR A N 1
ATOM 728 C CA . THR A 1 95 ? 3.581 6.443 0.422 1.00 92.38 95 THR A CA 1
ATOM 729 C C . THR A 1 95 ? 2.897 7.051 -0.806 1.00 92.38 95 THR A C 1
ATOM 731 O O . THR A 1 95 ? 2.019 7.906 -0.681 1.00 92.38 95 THR A O 1
ATOM 734 N N . GLY A 1 96 ? 3.238 6.565 -2.004 1.00 89.19 96 GLY A N 1
ATOM 735 C CA . GLY A 1 96 ? 2.651 7.049 -3.252 1.00 89.19 96 GLY A CA 1
ATOM 736 C C . GLY A 1 96 ? 1.156 6.753 -3.406 1.00 89.19 96 GLY A C 1
ATOM 737 O O . GLY A 1 96 ? 0.492 7.438 -4.180 1.00 89.19 96 GLY A O 1
ATOM 738 N N . SER A 1 97 ? 0.590 5.796 -2.660 1.00 91.25 97 SER A N 1
ATOM 739 C CA . SER A 1 97 ? -0.841 5.452 -2.724 1.00 91.25 97 SER A CA 1
ATOM 740 C C . SER A 1 97 ? -1.748 6.583 -2.232 1.00 91.25 97 SER A C 1
ATOM 742 O O . SER A 1 97 ? -2.923 6.622 -2.587 1.00 91.25 97 SER A O 1
ATOM 744 N N . TYR A 1 98 ? -1.220 7.514 -1.433 1.00 93.31 98 TYR A N 1
ATOM 745 C CA . TYR A 1 98 ? -1.966 8.672 -0.934 1.00 93.31 98 TYR A CA 1
ATOM 746 C C . TYR A 1 98 ? -2.023 9.830 -1.939 1.00 93.31 98 TYR A C 1
ATOM 748 O O . TYR A 1 98 ? -2.821 10.754 -1.762 1.00 93.31 98 TYR A O 1
ATOM 756 N N . ALA A 1 99 ? -1.224 9.794 -3.009 1.00 90.06 99 ALA A N 1
ATOM 757 C CA . ALA A 1 99 ? -1.118 10.889 -3.967 1.00 90.06 99 ALA A CA 1
ATOM 758 C C . ALA A 1 99 ? -2.432 11.288 -4.672 1.00 90.06 99 ALA A C 1
ATOM 760 O O . ALA A 1 99 ? -2.637 12.487 -4.870 1.00 90.06 99 ALA A O 1
ATOM 761 N N . PRO A 1 100 ? -3.377 10.372 -4.979 1.00 86.69 100 PRO A N 1
ATOM 762 C CA . PRO A 1 100 ? -4.701 10.755 -5.481 1.00 86.69 100 PRO A CA 1
ATOM 763 C C . PRO A 1 100 ? -5.502 11.667 -4.534 1.00 86.69 100 PRO A C 1
ATOM 765 O O . PRO A 1 100 ? -6.438 12.335 -4.968 1.00 86.69 100 PRO A O 1
ATOM 768 N N . HIS A 1 101 ? -5.155 11.703 -3.243 1.00 88.00 101 HIS A N 1
ATOM 769 C CA . HIS A 1 101 ? -5.793 12.556 -2.236 1.00 88.00 101 HIS A CA 1
ATOM 770 C C . HIS A 1 101 ? -4.894 13.696 -1.750 1.00 88.00 101 HIS A C 1
ATOM 772 O O . HIS A 1 101 ? -5.406 14.717 -1.294 1.00 88.00 101 HIS A O 1
ATOM 778 N N . TYR A 1 102 ? -3.574 13.535 -1.846 1.00 92.50 102 TYR A N 1
ATOM 779 C CA . TYR A 1 102 ? -2.591 14.549 -1.485 1.00 92.50 102 TYR A CA 1
ATOM 780 C C . TYR A 1 102 ? -1.391 14.503 -2.459 1.00 92.50 102 TYR A C 1
ATOM 782 O O . TYR A 1 102 ? -0.417 13.785 -2.212 1.00 92.50 102 TYR A O 1
ATOM 790 N N . PRO A 1 103 ? -1.459 15.241 -3.591 1.00 89.50 103 PRO A N 1
ATOM 791 C CA . PRO A 1 103 ? -0.582 15.048 -4.753 1.00 89.50 103 PRO A CA 1
ATOM 792 C C . PRO A 1 103 ? 0.924 15.154 -4.515 1.00 89.50 103 PRO A C 1
ATOM 794 O O . PRO A 1 103 ? 1.677 14.520 -5.253 1.00 89.50 103 PRO A O 1
ATOM 797 N N . ASN A 1 104 ? 1.376 15.919 -3.516 1.00 89.69 104 ASN A N 1
ATOM 798 C CA . ASN A 1 104 ? 2.804 16.099 -3.232 1.00 89.69 104 ASN A CA 1
ATOM 799 C C . ASN A 1 104 ? 3.499 14.782 -2.854 1.00 89.69 104 ASN A C 1
ATOM 801 O O . ASN A 1 104 ? 4.690 14.631 -3.101 1.00 89.69 104 ASN A O 1
ATOM 805 N N . LEU A 1 105 ? 2.768 13.786 -2.338 1.00 93.81 105 LEU A N 1
ATOM 806 C CA . LEU A 1 105 ? 3.349 12.479 -2.000 1.00 93.81 105 LEU A CA 1
ATOM 807 C C . LEU A 1 105 ? 3.779 11.661 -3.228 1.00 93.81 105 LEU A C 1
ATOM 809 O O . LEU A 1 105 ? 4.515 10.692 -3.066 1.00 93.81 105 LEU A O 1
ATOM 813 N N . ASN A 1 106 ? 3.413 12.069 -4.452 1.00 91.81 106 ASN A N 1
ATOM 814 C CA . ASN A 1 106 ? 4.036 11.530 -5.669 1.00 91.81 106 ASN A CA 1
ATOM 815 C C . ASN A 1 106 ? 5.546 11.820 -5.724 1.00 91.81 106 ASN A C 1
ATOM 817 O O . ASN A 1 106 ? 6.293 11.062 -6.343 1.00 91.81 106 ASN A O 1
ATOM 821 N N . LEU A 1 107 ? 6.033 12.891 -5.092 1.00 94.12 107 LEU A N 1
ATOM 822 C CA . LEU A 1 107 ? 7.456 13.232 -5.142 1.00 94.12 107 LEU A CA 1
ATOM 823 C C . LEU A 1 107 ? 8.323 12.229 -4.368 1.00 94.12 107 LEU A C 1
ATOM 825 O O . LEU A 1 107 ? 9.441 11.952 -4.781 1.00 94.12 107 LEU A O 1
ATOM 829 N N . LEU A 1 108 ? 7.775 11.560 -3.347 1.00 94.81 108 LEU A N 1
ATOM 830 C CA . LEU A 1 108 ? 8.471 10.486 -2.614 1.00 94.81 108 LEU A CA 1
ATOM 831 C C . LEU A 1 108 ? 8.580 9.166 -3.385 1.00 94.81 108 LEU A C 1
ATOM 833 O O . LEU A 1 108 ? 9.105 8.181 -2.873 1.00 94.81 108 LEU A O 1
ATOM 837 N N . THR A 1 109 ? 8.085 9.152 -4.619 1.00 92.75 109 THR A N 1
ATOM 838 C CA . THR A 1 109 ? 8.261 8.056 -5.576 1.00 92.75 109 THR A CA 1
ATOM 839 C C . THR A 1 109 ? 9.147 8.455 -6.752 1.00 92.75 109 THR A C 1
ATOM 841 O O . THR A 1 109 ? 9.186 7.745 -7.754 1.00 92.75 109 THR A O 1
ATOM 844 N N . LEU A 1 110 ? 9.855 9.587 -6.646 1.00 95.94 110 LEU A N 1
ATOM 845 C CA . LEU A 1 110 ? 10.896 9.925 -7.606 1.00 95.94 110 LEU A CA 1
ATOM 846 C C . LEU A 1 110 ? 12.029 8.881 -7.550 1.00 95.94 110 LEU A C 1
ATOM 848 O O . LEU A 1 110 ? 12.400 8.440 -6.457 1.00 95.94 110 LEU A O 1
ATOM 852 N N . PRO A 1 111 ? 12.567 8.444 -8.703 1.00 96.44 111 PRO A N 1
ATOM 853 C CA . PRO A 1 111 ? 13.534 7.350 -8.720 1.00 96.44 111 PRO A CA 1
ATOM 854 C C . PRO A 1 111 ? 14.911 7.764 -8.193 1.00 96.44 111 PRO A C 1
ATOM 856 O O . PRO A 1 111 ? 15.421 8.808 -8.580 1.00 9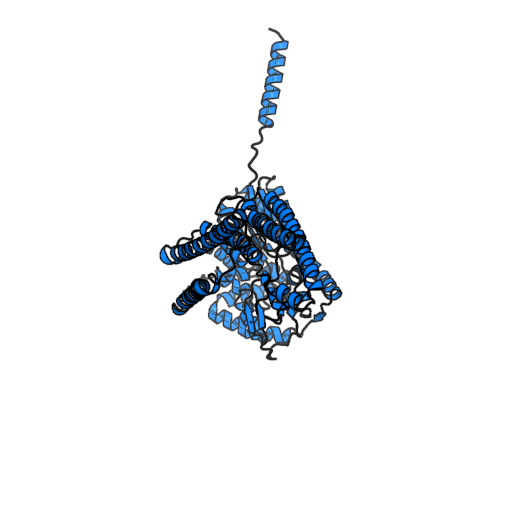6.44 111 PRO A O 1
ATOM 859 N N . TYR A 1 112 ? 15.563 6.917 -7.395 1.00 96.75 112 TYR A N 1
ATOM 860 C CA . TYR A 1 112 ? 16.934 7.122 -6.884 1.00 96.75 112 TYR A CA 1
ATOM 861 C C . TYR A 1 112 ? 17.143 8.328 -5.947 1.00 96.75 112 TYR A C 1
ATOM 863 O O . TYR A 1 112 ? 18.239 8.888 -5.892 1.00 96.75 112 TYR A O 1
ATOM 871 N N . LEU A 1 113 ? 16.124 8.705 -5.163 1.00 96.94 113 LEU A N 1
ATOM 872 C CA . LEU A 1 113 ? 16.281 9.708 -4.096 1.00 96.94 113 LEU A CA 1
ATOM 873 C C . LEU A 1 113 ? 17.362 9.306 -3.073 1.00 96.94 113 LEU A C 1
ATOM 875 O O . LEU A 1 113 ? 18.166 10.134 -2.653 1.00 96.94 113 LEU A O 1
ATOM 879 N N . VAL A 1 114 ? 17.417 8.025 -2.706 1.00 97.44 114 VAL A N 1
ATOM 880 C CA . VAL A 1 114 ? 18.370 7.464 -1.735 1.00 97.44 114 VAL A CA 1
ATOM 881 C C . VAL A 1 114 ? 19.014 6.194 -2.284 1.00 97.44 114 VAL A C 1
ATOM 883 O O . VAL A 1 114 ? 18.423 5.511 -3.121 1.00 97.44 114 VAL A O 1
ATOM 886 N N . ASP A 1 115 ? 20.203 5.861 -1.782 1.00 95.44 115 ASP A N 1
ATOM 887 C CA . ASP A 1 115 ? 21.013 4.741 -2.276 1.00 95.44 115 ASP A CA 1
ATOM 888 C C . ASP A 1 115 ? 20.926 3.493 -1.380 1.00 95.44 115 ASP A C 1
ATOM 890 O O . ASP A 1 115 ? 21.261 2.390 -1.810 1.00 95.44 115 ASP A O 1
ATOM 894 N N . ASN A 1 116 ? 20.505 3.649 -0.122 1.00 96.19 116 ASN A N 1
ATOM 895 C CA . ASN A 1 116 ? 20.423 2.563 0.857 1.00 96.19 116 ASN A CA 1
ATOM 896 C C . ASN A 1 116 ? 19.321 2.795 1.903 1.00 96.19 116 ASN A C 1
ATOM 898 O O . ASN A 1 116 ? 18.697 3.857 1.958 1.00 96.19 116 ASN A O 1
ATOM 902 N N . TYR A 1 117 ? 19.076 1.767 2.718 1.00 96.12 117 TYR A N 1
ATOM 903 C CA . TYR A 1 117 ? 18.036 1.765 3.745 1.00 96.12 117 TYR A CA 1
ATOM 904 C C . TYR A 1 117 ? 18.242 2.853 4.793 1.00 96.12 117 TYR A C 1
ATOM 906 O O . TYR A 1 117 ? 17.290 3.536 5.144 1.00 96.12 117 TYR A O 1
ATOM 914 N N . GLU A 1 118 ? 19.470 3.055 5.264 1.00 95.75 118 GLU A N 1
ATOM 915 C CA . GLU A 1 118 ? 19.788 4.038 6.296 1.00 95.75 118 GLU A CA 1
ATOM 916 C C . GLU A 1 118 ? 19.482 5.462 5.823 1.00 95.75 118 GLU A C 1
ATOM 918 O O . GLU A 1 118 ? 18.841 6.228 6.540 1.00 95.75 118 GLU A O 1
ATOM 923 N N . GLN A 1 119 ? 19.873 5.805 4.594 1.00 97.50 119 GLN A N 1
ATOM 924 C CA . GLN A 1 119 ? 19.500 7.073 3.965 1.00 97.50 119 GLN A CA 1
ATOM 925 C C . GLN A 1 119 ? 17.981 7.185 3.791 1.00 97.50 119 GLN A C 1
ATOM 927 O O . GLN A 1 119 ? 17.412 8.241 4.050 1.00 97.50 119 GLN A O 1
ATOM 932 N N . GLY A 1 120 ? 17.312 6.100 3.396 1.00 96.69 120 GLY A N 1
ATOM 933 C CA . GLY A 1 120 ? 15.856 6.048 3.289 1.00 96.69 120 GLY A CA 1
ATOM 934 C C . GLY A 1 120 ? 15.139 6.306 4.616 1.00 96.69 120 GLY A C 1
ATOM 935 O O . GLY A 1 120 ? 14.204 7.104 4.665 1.00 96.69 120 GLY A O 1
ATOM 936 N N . TRP A 1 121 ? 15.599 5.689 5.706 1.00 96.44 121 TRP A N 1
ATOM 937 C CA . TRP A 1 121 ? 15.059 5.906 7.049 1.00 96.44 121 TRP A CA 1
ATOM 938 C C . TRP A 1 121 ? 15.245 7.356 7.484 1.00 96.44 121 TRP A C 1
ATOM 940 O O . TRP A 1 121 ? 14.279 7.988 7.904 1.00 96.44 121 TRP A O 1
ATOM 950 N N . ARG A 1 122 ? 16.444 7.917 7.287 1.00 96.88 122 ARG A N 1
ATOM 951 C CA . ARG A 1 122 ? 16.719 9.331 7.574 1.00 96.88 122 ARG A CA 1
ATOM 952 C C . ARG A 1 122 ? 15.859 10.272 6.735 1.00 96.88 122 ARG A C 1
ATOM 954 O O . ARG A 1 122 ? 15.324 11.230 7.276 1.00 96.88 122 ARG A O 1
ATOM 961 N N . LEU A 1 123 ? 15.646 9.985 5.449 1.00 97.12 123 LEU A N 1
ATOM 962 C CA . LEU A 1 123 ? 14.783 10.808 4.595 1.00 97.12 123 LEU A CA 1
ATOM 963 C C . LEU A 1 123 ? 13.362 10.882 5.144 1.00 97.12 123 LEU A C 1
ATOM 965 O O . LEU A 1 123 ? 12.776 11.952 5.153 1.00 97.12 123 LEU A O 1
ATOM 969 N N . TYR A 1 124 ? 12.806 9.778 5.627 1.00 96.12 124 TYR A N 1
ATOM 970 C CA . TYR A 1 124 ? 11.433 9.779 6.125 1.00 96.12 124 TYR A CA 1
ATOM 971 C C . TYR A 1 124 ? 11.284 10.271 7.568 1.00 96.12 124 TYR A C 1
ATOM 973 O O . TYR A 1 124 ? 10.200 10.731 7.930 1.00 96.12 124 TYR A O 1
ATOM 981 N N . ASP A 1 125 ? 12.338 10.168 8.378 1.00 94.50 125 ASP A N 1
ATOM 982 C CA . ASP A 1 125 ? 12.292 10.503 9.804 1.00 94.50 125 ASP A CA 1
ATOM 983 C C . ASP A 1 125 ? 12.843 11.906 10.113 1.00 94.50 125 ASP A C 1
ATOM 985 O O . ASP A 1 125 ? 12.403 12.531 11.077 1.00 94.50 125 ASP A O 1
ATOM 989 N N . GLU A 1 126 ? 13.796 12.401 9.317 1.00 95.44 126 GLU A N 1
ATOM 990 C CA . GLU A 1 126 ? 14.544 13.638 9.587 1.00 95.44 126 GLU A CA 1
ATOM 991 C C . GLU A 1 126 ? 14.209 14.775 8.606 1.00 95.44 126 GLU A C 1
ATOM 993 O O . GLU A 1 126 ? 14.327 15.937 8.988 1.00 95.44 126 GLU A O 1
ATOM 998 N N . SER A 1 127 ? 13.773 14.480 7.370 1.00 96.12 127 SER A N 1
ATOM 999 C CA . SER A 1 127 ? 13.480 15.510 6.353 1.00 96.12 127 SER A CA 1
ATOM 1000 C C . SER A 1 127 ? 12.374 16.471 6.809 1.00 96.12 127 SER A C 1
ATOM 1002 O O . SER A 1 127 ? 11.228 16.043 7.020 1.00 96.12 127 SER A O 1
ATOM 1004 N N . PRO A 1 128 ? 12.658 17.786 6.865 1.00 93.31 128 PRO A N 1
ATOM 1005 C CA . PRO A 1 128 ? 11.637 18.800 7.099 1.00 93.31 128 PRO A CA 1
ATOM 1006 C C . PRO A 1 128 ? 10.545 18.769 6.029 1.00 93.31 128 PRO A C 1
ATOM 1008 O O . PRO A 1 128 ? 9.362 18.915 6.348 1.00 93.31 128 PRO A O 1
ATOM 1011 N N . TRP A 1 129 ? 10.923 18.537 4.766 1.00 95.50 129 TRP A N 1
ATOM 1012 C CA . TRP A 1 129 ? 9.969 18.469 3.667 1.00 95.50 129 TRP A CA 1
ATOM 1013 C C . TRP A 1 129 ? 8.983 17.304 3.840 1.00 95.50 129 TRP A C 1
ATOM 1015 O O . TRP A 1 129 ? 7.769 17.505 3.732 1.00 95.50 129 TRP A O 1
ATOM 1025 N N . VAL A 1 130 ? 9.468 16.100 4.176 1.00 96.25 130 VAL A N 1
ATOM 1026 C CA . VAL A 1 130 ? 8.603 14.927 4.416 1.00 96.25 130 VAL A CA 1
ATOM 1027 C C . VAL A 1 130 ? 7.680 15.160 5.607 1.00 96.25 130 VAL A C 1
ATOM 1029 O O . VAL A 1 130 ? 6.477 14.898 5.506 1.00 96.25 130 VAL A O 1
ATOM 1032 N N . ALA A 1 131 ? 8.207 15.708 6.705 1.00 95.25 131 ALA A N 1
ATOM 1033 C CA . ALA A 1 131 ? 7.410 16.046 7.878 1.00 95.25 131 ALA A CA 1
ATOM 1034 C C . ALA A 1 131 ? 6.261 17.008 7.520 1.00 95.25 131 ALA A C 1
ATOM 1036 O O . ALA A 1 131 ? 5.103 16.742 7.861 1.00 95.25 131 ALA A O 1
ATOM 1037 N N . GLN A 1 132 ? 6.543 18.066 6.746 1.00 95.19 132 GLN A N 1
ATOM 1038 C CA . GLN A 1 132 ? 5.522 18.999 6.260 1.00 95.19 132 GLN A CA 1
ATOM 1039 C C . GLN A 1 132 ? 4.460 18.290 5.409 1.00 95.19 132 GLN A C 1
ATOM 1041 O O . GLN A 1 132 ? 3.263 18.540 5.583 1.00 95.19 132 GLN A O 1
ATOM 1046 N N . GLN A 1 133 ? 4.854 17.374 4.518 1.00 96.00 133 GLN A N 1
ATOM 1047 C CA . GLN A 1 133 ? 3.893 16.644 3.688 1.00 96.00 133 GLN A CA 1
ATOM 1048 C C . GLN A 1 133 ? 3.000 15.703 4.501 1.00 96.00 133 GLN A C 1
ATOM 1050 O O . GLN A 1 133 ? 1.806 15.598 4.214 1.00 96.00 133 GLN A O 1
ATOM 1055 N N . PHE A 1 134 ? 3.528 15.041 5.531 1.00 96.81 134 PHE A N 1
ATOM 1056 C CA . PHE A 1 134 ? 2.733 14.181 6.411 1.00 96.81 134 PHE A CA 1
ATOM 1057 C C . PHE A 1 134 ? 1.770 14.977 7.296 1.00 96.81 134 PHE A C 1
ATOM 1059 O O . PHE A 1 134 ? 0.628 14.554 7.507 1.00 96.81 134 PHE A O 1
ATOM 1066 N N . GLU A 1 135 ? 2.164 16.166 7.751 1.00 95.06 135 GLU A N 1
ATOM 1067 C CA . GLU A 1 135 ? 1.231 17.093 8.392 1.00 95.06 135 GLU A CA 1
ATOM 1068 C C . GLU A 1 135 ? 0.149 17.591 7.427 1.00 95.06 135 GLU A C 1
ATOM 1070 O O . GLU A 1 135 ? -1.029 17.665 7.793 1.00 95.06 135 GLU A O 1
ATOM 1075 N N . GLY A 1 136 ? 0.536 17.931 6.195 1.00 94.25 136 GLY A N 1
ATOM 1076 C CA . GLY A 1 136 ? -0.371 18.348 5.130 1.00 94.25 136 GLY A CA 1
ATOM 1077 C C . GLY A 1 136 ? -1.407 17.272 4.808 1.00 94.25 136 GLY A C 1
ATOM 1078 O O . GLY A 1 136 ? -2.603 17.573 4.748 1.00 94.25 136 GLY A O 1
ATOM 1079 N N . LEU A 1 137 ? -0.977 16.009 4.713 1.00 95.81 137 LEU A N 1
ATOM 1080 C CA . LEU A 1 137 ? -1.857 14.852 4.549 1.00 95.81 137 LEU A CA 1
ATOM 1081 C C . LEU A 1 137 ? -2.911 14.804 5.664 1.00 95.81 137 LEU A C 1
ATOM 1083 O O . LEU A 1 137 ? -4.107 14.730 5.366 1.00 95.81 137 LEU A O 1
ATOM 1087 N N . ALA A 1 138 ? -2.499 14.932 6.929 1.00 94.50 138 ALA A N 1
ATOM 1088 C CA . ALA A 1 138 ? -3.418 14.925 8.067 1.00 94.50 138 ALA A CA 1
ATOM 1089 C C . ALA A 1 138 ? -4.426 16.077 8.006 1.00 94.50 138 ALA A C 1
ATOM 1091 O O . ALA A 1 138 ? -5.629 15.854 8.155 1.00 94.50 138 ALA A O 1
ATOM 1092 N N . LYS A 1 139 ? -3.963 17.300 7.719 1.00 92.62 139 LYS A N 1
ATOM 1093 C CA . LYS A 1 139 ? -4.813 18.499 7.634 1.00 92.62 139 LYS A CA 1
ATOM 1094 C C . LYS A 1 139 ? -5.823 18.421 6.482 1.00 92.62 139 LYS A C 1
ATOM 1096 O O . LYS A 1 139 ? -6.959 18.858 6.645 1.00 92.62 139 LYS A O 1
ATOM 1101 N N . LYS A 1 140 ? -5.424 17.889 5.322 1.00 91.50 140 LYS A N 1
ATOM 1102 C CA . LYS A 1 140 ? -6.250 17.875 4.100 1.00 91.50 140 LYS A CA 1
ATOM 1103 C C . LYS A 1 140 ? -7.168 16.664 3.991 1.00 91.50 140 LYS A C 1
ATOM 1105 O O . LYS A 1 140 ? -8.240 16.776 3.404 1.00 91.50 140 LYS A O 1
ATOM 1110 N N . THR A 1 141 ? -6.753 15.518 4.523 1.00 92.38 141 THR A N 1
ATOM 1111 C CA . THR A 1 141 ? -7.474 14.248 4.336 1.00 92.38 141 THR A CA 1
ATOM 1112 C C . THR A 1 141 ? -8.016 13.664 5.633 1.00 92.38 141 THR A C 1
ATOM 1114 O O . THR A 1 141 ? -8.884 12.801 5.591 1.00 92.38 141 THR A O 1
ATOM 1117 N N . GLY A 1 142 ? -7.543 14.125 6.792 1.00 95.69 142 GLY A N 1
ATOM 1118 C CA . GLY A 1 142 ? -7.854 13.479 8.062 1.00 95.69 142 GLY A CA 1
ATOM 1119 C C . GLY A 1 142 ? -7.109 12.157 8.261 1.00 95.69 142 GLY A C 1
ATOM 1120 O O . GLY A 1 142 ? -7.562 11.332 9.047 1.00 95.69 142 GLY A O 1
ATOM 1121 N N . ILE A 1 143 ? -5.990 11.932 7.567 1.00 98.12 143 ILE A N 1
ATOM 1122 C CA . ILE A 1 143 ? -5.136 10.750 7.740 1.00 98.12 143 ILE A CA 1
ATOM 1123 C C . ILE A 1 143 ? -3.794 11.182 8.313 1.00 98.12 143 ILE A C 1
ATOM 1125 O O . ILE A 1 143 ? -3.033 11.899 7.669 1.00 98.12 143 ILE A O 1
ATOM 1129 N N . ARG A 1 144 ? -3.486 10.722 9.522 1.00 97.94 144 ARG A N 1
ATOM 1130 C CA . ARG A 1 144 ? -2.240 11.038 10.219 1.00 97.94 144 ARG A CA 1
ATOM 1131 C C . ARG A 1 144 ? -1.237 9.909 10.060 1.00 97.94 144 ARG A C 1
ATOM 1133 O O . ARG A 1 144 ? -1.567 8.762 10.340 1.00 97.94 144 ARG A O 1
ATOM 1140 N N . VAL A 1 145 ? 0.001 10.245 9.712 1.00 98.19 145 VAL A N 1
ATOM 1141 C CA . VAL A 1 145 ? 1.139 9.322 9.819 1.00 98.19 145 VAL A CA 1
ATOM 1142 C C . VAL A 1 145 ? 1.624 9.293 11.270 1.00 98.19 145 VAL A C 1
ATOM 1144 O O . VAL A 1 145 ? 1.799 10.343 11.889 1.00 98.19 145 VAL A O 1
ATOM 1147 N N . LEU A 1 146 ? 1.788 8.095 11.834 1.00 97.75 146 LEU A N 1
ATOM 1148 C CA . LEU A 1 146 ? 2.295 7.887 13.196 1.00 97.75 146 LEU A CA 1
ATOM 1149 C C . LEU A 1 146 ? 3.753 7.425 13.212 1.00 97.75 146 LEU A C 1
ATOM 1151 O O . LEU A 1 146 ? 4.486 7.773 14.132 1.00 97.75 146 LEU A O 1
ATOM 1155 N N . ALA A 1 147 ? 4.141 6.628 12.220 1.00 96.81 147 ALA A N 1
ATOM 1156 C CA . ALA A 1 147 ? 5.489 6.118 12.020 1.00 96.81 147 ALA A CA 1
ATOM 1157 C C . ALA A 1 147 ? 5.668 5.722 10.547 1.00 96.81 147 ALA A C 1
ATOM 1159 O O . ALA A 1 147 ? 4.684 5.531 9.829 1.00 96.81 147 ALA A O 1
ATOM 1160 N N . THR A 1 148 ? 6.913 5.540 10.117 1.00 95.62 148 THR A N 1
ATOM 1161 C CA . THR A 1 148 ? 7.240 5.013 8.788 1.00 95.62 148 THR A CA 1
ATOM 1162 C C . THR A 1 148 ? 7.748 3.583 8.928 1.00 95.62 148 THR A C 1
ATOM 1164 O O . THR A 1 148 ? 8.792 3.346 9.532 1.00 95.62 148 THR A O 1
ATOM 1167 N N . TRP A 1 149 ? 7.003 2.620 8.391 1.00 97.12 149 TRP A N 1
ATOM 1168 C CA . TRP A 1 149 ? 7.380 1.204 8.373 1.00 97.12 149 TRP A CA 1
ATOM 1169 C C . TRP A 1 149 ? 8.070 0.851 7.059 1.00 97.12 149 TRP A C 1
ATOM 1171 O O . TRP A 1 149 ? 8.076 1.645 6.119 1.00 97.12 149 TRP A O 1
ATOM 1181 N N . GLU A 1 150 ? 8.640 -0.346 6.977 1.00 95.06 150 GLU A N 1
ATOM 1182 C CA . GLU A 1 150 ? 9.421 -0.756 5.818 1.00 95.06 150 GLU A CA 1
ATOM 1183 C C . GLU A 1 150 ? 8.648 -1.678 4.873 1.00 95.06 150 GLU A C 1
ATOM 1185 O O . GLU A 1 150 ? 7.853 -2.521 5.294 1.00 95.06 150 GLU A O 1
ATOM 1190 N N . ALA A 1 151 ? 8.930 -1.535 3.579 1.00 92.62 151 ALA A N 1
ATOM 1191 C CA . ALA A 1 151 ? 8.588 -2.542 2.581 1.00 92.62 151 ALA A CA 1
ATOM 1192 C C . ALA A 1 151 ? 9.769 -2.901 1.675 1.00 92.62 151 ALA A C 1
ATOM 1194 O O . ALA A 1 151 ? 9.786 -4.019 1.166 1.00 92.62 151 ALA A O 1
ATOM 1195 N N . GLY A 1 152 ? 10.745 -2.007 1.498 1.00 94.81 152 GLY A N 1
ATOM 1196 C CA . GLY A 1 152 ? 11.965 -2.264 0.743 1.00 94.81 152 GLY A CA 1
ATOM 1197 C C . GLY A 1 152 ? 12.148 -1.407 -0.505 1.00 94.81 152 GLY A C 1
ATOM 1198 O O . GLY A 1 152 ? 11.304 -0.586 -0.885 1.00 94.81 152 GLY A O 1
ATOM 1199 N N . PHE A 1 153 ? 13.270 -1.642 -1.181 1.00 97.12 153 PHE A N 1
ATOM 1200 C CA . PHE A 1 153 ? 13.522 -1.099 -2.513 1.00 97.12 153 PHE A CA 1
ATOM 1201 C C . PHE A 1 153 ? 12.705 -1.849 -3.563 1.00 97.12 153 PHE A C 1
ATOM 1203 O O . PHE A 1 153 ? 12.659 -3.080 -3.580 1.00 97.12 153 PHE A O 1
ATOM 1210 N N . ARG A 1 154 ? 12.071 -1.101 -4.467 1.00 97.38 154 ARG A N 1
ATOM 1211 C CA . ARG A 1 154 ? 11.261 -1.656 -5.554 1.00 97.38 154 ARG A CA 1
ATOM 1212 C C . ARG A 1 154 ? 12.171 -2.267 -6.624 1.00 97.38 154 ARG A C 1
ATOM 1214 O O . ARG A 1 154 ? 13.171 -1.672 -7.023 1.00 97.38 154 ARG A O 1
ATOM 1221 N N . GLN A 1 155 ? 11.807 -3.464 -7.075 1.00 98.12 155 GLN A N 1
ATOM 1222 C CA . GLN A 1 155 ? 12.507 -4.277 -8.072 1.00 98.12 155 GLN A CA 1
ATOM 1223 C C . GLN A 1 155 ? 11.533 -4.646 -9.196 1.00 98.12 155 GLN A C 1
ATOM 1225 O O . GLN A 1 155 ? 10.326 -4.713 -8.960 1.00 98.12 155 GLN A O 1
ATOM 1230 N N . PHE A 1 156 ? 12.029 -4.910 -10.405 1.00 98.00 156 PHE A N 1
ATOM 1231 C CA . PHE A 1 156 ? 11.174 -5.393 -11.497 1.00 98.00 156 PHE A CA 1
ATOM 1232 C C . PHE A 1 156 ? 11.023 -6.911 -11.450 1.00 98.00 156 PHE A C 1
ATOM 1234 O O . PHE A 1 156 ? 11.994 -7.626 -11.204 1.00 98.00 156 PHE A O 1
ATOM 1241 N N . THR A 1 157 ? 9.829 -7.406 -11.776 1.00 98.38 157 THR A N 1
ATOM 1242 C CA . THR A 1 157 ? 9.612 -8.809 -12.151 1.00 98.38 157 THR A CA 1
ATOM 1243 C C . THR A 1 157 ? 8.899 -8.894 -13.486 1.00 98.38 157 THR A C 1
ATOM 1245 O O . THR A 1 157 ? 7.833 -8.297 -13.658 1.00 98.38 157 THR A O 1
ATOM 1248 N N . THR A 1 158 ? 9.454 -9.656 -14.419 1.00 98.06 158 THR A N 1
ATOM 1249 C CA . THR A 1 158 ? 8.995 -9.673 -15.808 1.00 98.06 158 THR A CA 1
ATOM 1250 C C . THR A 1 158 ? 8.898 -11.091 -16.381 1.00 98.06 158 THR A C 1
ATOM 1252 O O . THR A 1 158 ? 9.541 -12.044 -15.935 1.00 98.06 158 THR A O 1
ATOM 1255 N N . THR A 1 159 ? 8.067 -11.231 -17.409 1.00 97.56 159 THR A N 1
ATOM 1256 C CA . THR A 1 159 ? 7.903 -12.430 -18.250 1.00 97.56 159 THR A CA 1
ATOM 1257 C C . THR A 1 159 ? 8.868 -12.451 -19.435 1.00 97.56 159 THR A C 1
ATOM 1259 O O . THR A 1 159 ? 9.031 -13.488 -20.073 1.00 97.56 159 THR A O 1
ATOM 1262 N N . ILE A 1 160 ? 9.558 -11.337 -19.690 1.00 94.56 160 ILE A N 1
ATOM 1263 C CA . ILE A 1 160 ? 10.590 -11.141 -20.718 1.00 94.56 160 ILE A CA 1
ATOM 1264 C C . ILE A 1 160 ? 11.842 -10.515 -20.081 1.00 94.56 160 ILE A C 1
ATOM 1266 O O . ILE A 1 160 ? 11.726 -9.945 -18.997 1.00 94.56 160 ILE A O 1
ATOM 1270 N N . PRO A 1 161 ? 13.044 -10.622 -20.671 1.00 94.19 161 PRO A N 1
ATOM 1271 C CA . PRO A 1 161 ? 14.215 -9.899 -20.172 1.00 94.19 161 PRO A CA 1
ATOM 1272 C C . PRO A 1 161 ? 13.943 -8.393 -20.043 1.00 94.19 161 PRO A C 1
ATOM 1274 O O . PRO A 1 161 ? 13.319 -7.802 -20.924 1.00 94.19 161 PRO A O 1
ATOM 1277 N N . LEU A 1 162 ? 14.396 -7.781 -18.945 1.00 94.06 162 LEU A N 1
ATOM 1278 C CA . LEU A 1 162 ? 14.282 -6.336 -18.761 1.00 94.06 162 LEU A CA 1
ATOM 1279 C C . LEU A 1 162 ? 15.295 -5.642 -19.682 1.00 94.06 162 LEU A C 1
ATOM 1281 O O . LEU A 1 162 ? 16.498 -5.711 -19.434 1.00 94.06 162 LEU A O 1
ATOM 1285 N N . ALA A 1 163 ? 14.800 -5.002 -20.739 1.00 90.25 163 ALA A N 1
ATOM 1286 C CA . ALA A 1 163 ? 15.613 -4.189 -21.638 1.00 90.25 163 ALA A CA 1
ATOM 1287 C C . ALA A 1 163 ? 16.191 -2.960 -20.906 1.00 90.25 163 ALA A C 1
ATOM 1289 O O . ALA A 1 163 ? 15.491 -2.383 -20.061 1.00 90.25 163 ALA A O 1
ATOM 1290 N N . PRO A 1 164 ? 17.438 -2.555 -21.205 1.00 87.56 164 PRO A N 1
ATOM 1291 C CA . PRO A 1 164 ? 17.982 -1.295 -20.721 1.00 87.56 164 PRO A CA 1
ATOM 1292 C C . PRO A 1 164 ? 17.220 -0.104 -21.337 1.00 87.56 164 PRO A C 1
ATOM 1294 O O . PRO A 1 164 ? 16.740 -0.196 -22.471 1.00 87.56 164 PRO A O 1
ATOM 1297 N N . PRO A 1 165 ? 17.120 1.035 -20.632 1.00 88.75 165 PRO A N 1
ATOM 1298 C CA . PRO A 1 165 ? 16.532 2.246 -21.192 1.00 88.75 165 PRO A CA 1
ATOM 1299 C C . PRO A 1 165 ? 17.226 2.675 -22.488 1.00 88.75 165 PRO A C 1
ATOM 1301 O O . PRO A 1 165 ? 18.440 2.546 -22.631 1.00 88.75 165 PRO A O 1
ATOM 1304 N N . GLY A 1 166 ? 16.443 3.194 -23.434 1.00 80.62 166 GLY A N 1
ATOM 1305 C CA . GLY A 1 166 ? 16.903 3.524 -24.788 1.00 80.62 166 GLY A CA 1
ATOM 1306 C C . GLY A 1 166 ? 16.648 2.413 -25.812 1.00 80.62 166 GLY A C 1
ATOM 1307 O O . GLY A 1 166 ? 16.491 2.709 -26.996 1.00 80.62 166 GLY A O 1
ATOM 1308 N N . GLU A 1 167 ? 16.485 1.162 -25.373 1.00 82.19 167 GLU A N 1
ATOM 1309 C CA . GLU A 1 167 ? 15.926 0.092 -26.200 1.00 82.19 167 GLU A CA 1
ATOM 1310 C C . GLU A 1 167 ? 14.395 0.117 -26.080 1.00 82.19 167 GLU A C 1
ATOM 1312 O O . GLU A 1 167 ? 13.827 -0.156 -25.024 1.00 82.19 167 GLU A O 1
ATOM 1317 N N . SER A 1 168 ? 13.693 0.502 -27.153 1.00 62.91 168 SER A N 1
ATOM 1318 C CA . SER A 1 168 ? 12.229 0.602 -27.109 1.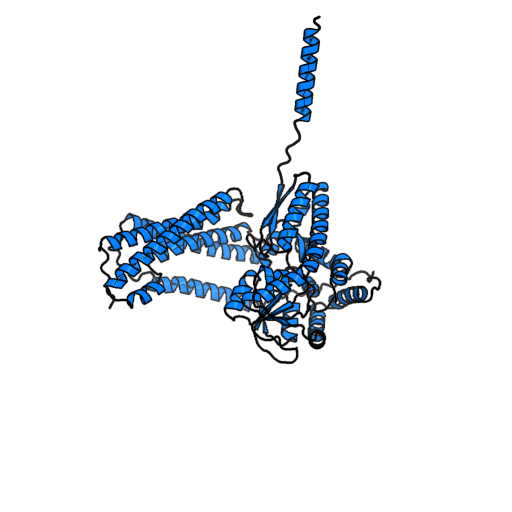00 62.91 168 SER A CA 1
ATOM 1319 C C . SER A 1 168 ? 11.598 -0.786 -27.016 1.00 62.91 168 SER A C 1
ATOM 1321 O O . SER A 1 168 ? 11.564 -1.536 -27.991 1.00 62.91 168 SER A O 1
ATOM 1323 N N . ASN A 1 169 ? 11.034 -1.086 -25.851 1.00 69.62 169 ASN A N 1
ATOM 1324 C CA . ASN A 1 169 ? 10.247 -2.278 -25.598 1.00 69.62 169 ASN A CA 1
ATOM 1325 C C . ASN A 1 169 ? 8.821 -1.823 -25.258 1.00 69.62 169 ASN A C 1
ATOM 1327 O O . ASN A 1 169 ? 8.464 -1.706 -24.091 1.00 69.62 169 ASN A O 1
ATOM 1331 N N . LYS A 1 170 ? 8.008 -1.507 -26.285 1.00 83.88 170 LYS A N 1
ATOM 1332 C CA . LYS A 1 170 ? 6.623 -0.964 -26.189 1.00 83.88 170 LYS A CA 1
ATOM 1333 C C . LYS A 1 170 ? 5.615 -1.902 -25.494 1.00 83.88 170 LYS A C 1
ATOM 1335 O O . LYS A 1 170 ? 4.399 -1.755 -25.644 1.00 83.88 170 LYS A O 1
ATOM 1340 N N . GLU A 1 171 ? 6.110 -2.876 -24.756 1.00 95.19 171 GLU A N 1
ATOM 1341 C CA . GLU A 1 171 ? 5.345 -3.802 -23.955 1.00 95.19 171 GLU A CA 1
ATOM 1342 C C . GLU A 1 171 ? 4.721 -3.117 -22.744 1.00 95.19 171 GLU A C 1
ATOM 1344 O O . GLU A 1 171 ? 5.173 -2.076 -22.256 1.00 95.19 171 GLU A O 1
ATOM 1349 N N . LYS A 1 172 ? 3.636 -3.716 -22.262 1.00 96.50 172 LYS A N 1
ATOM 1350 C CA . LYS A 1 172 ? 2.846 -3.162 -21.166 1.00 96.50 172 LYS A CA 1
ATOM 1351 C C . LYS A 1 172 ? 3.443 -3.547 -19.819 1.00 96.50 172 LYS A C 1
ATOM 1353 O O . LYS A 1 172 ? 3.506 -4.730 -19.500 1.00 96.50 172 LYS A O 1
ATOM 1358 N N . MET A 1 173 ? 3.811 -2.576 -18.995 1.00 96.94 173 MET A N 1
ATOM 1359 C CA . MET A 1 173 ? 4.320 -2.799 -17.641 1.00 96.94 173 MET A CA 1
ATOM 1360 C C . MET A 1 173 ? 3.296 -2.310 -16.621 1.00 96.94 173 MET A C 1
ATOM 1362 O O . MET A 1 173 ? 2.798 -1.191 -16.713 1.00 96.94 173 MET A O 1
ATOM 1366 N N . ARG A 1 174 ? 2.965 -3.127 -15.626 1.00 97.44 174 ARG A N 1
ATOM 1367 C CA . ARG A 1 174 ? 2.043 -2.709 -14.573 1.00 97.44 174 ARG A CA 1
ATOM 1368 C C . ARG A 1 174 ? 2.717 -1.736 -13.614 1.00 97.44 174 ARG A C 1
ATOM 1370 O O . ARG A 1 174 ? 3.797 -2.019 -13.104 1.00 97.44 174 ARG A O 1
ATOM 1377 N N . VAL A 1 175 ? 1.987 -0.684 -13.258 1.00 94.00 175 VAL A N 1
ATOM 1378 C CA . VAL A 1 175 ? 2.274 0.219 -12.135 1.00 94.00 175 VAL A CA 1
ATOM 1379 C C . VAL A 1 175 ? 1.056 0.301 -11.211 1.00 94.00 175 VAL A C 1
ATOM 1381 O O . VAL A 1 175 ? -0.071 0.000 -11.617 1.00 94.00 175 VAL A O 1
ATOM 1384 N N . TYR A 1 176 ? 1.254 0.676 -9.947 1.00 87.88 176 TYR A N 1
ATOM 1385 C CA . TYR A 1 176 ? 0.128 1.093 -9.101 1.00 87.88 176 TYR A CA 1
ATOM 1386 C C . TYR A 1 176 ? -0.252 2.560 -9.404 1.00 87.88 176 TYR A C 1
ATOM 1388 O O . TYR A 1 176 ? 0.504 3.225 -10.111 1.00 87.88 176 TYR A O 1
ATOM 1396 N N . PRO A 1 177 ? -1.412 3.075 -8.937 1.00 82.81 177 PRO A N 1
ATOM 1397 C CA . PRO A 1 177 ? -1.857 4.447 -9.224 1.00 82.81 177 PRO A CA 1
ATOM 1398 C C . PRO A 1 177 ? -0.908 5.537 -8.680 1.00 82.81 177 PRO A C 1
ATOM 1400 O O . PRO A 1 177 ? -1.130 6.092 -7.607 1.00 82.81 177 PRO A O 1
ATOM 1403 N N . ASN A 1 178 ? 0.156 5.839 -9.423 1.00 86.75 178 ASN A N 1
ATOM 1404 C CA . ASN A 1 178 ? 1.171 6.828 -9.085 1.00 86.75 178 ASN A CA 1
ATOM 1405 C C . ASN A 1 178 ? 1.810 7.395 -10.362 1.00 86.75 178 ASN A C 1
ATOM 1407 O O . ASN A 1 178 ? 2.227 6.658 -11.255 1.00 86.75 178 ASN A O 1
ATOM 1411 N N . GLU A 1 179 ? 1.870 8.721 -10.446 1.00 85.31 179 GLU A N 1
ATOM 1412 C CA . GLU A 1 179 ? 2.266 9.429 -11.666 1.00 85.31 179 GLU A CA 1
ATOM 1413 C C . GLU A 1 179 ? 3.779 9.371 -11.915 1.00 85.31 179 GLU A C 1
ATOM 1415 O O . GLU A 1 179 ? 4.191 9.133 -13.045 1.00 85.31 179 GLU A O 1
ATOM 1420 N N . SER A 1 180 ? 4.604 9.542 -10.877 1.00 88.31 180 SER A N 1
ATOM 1421 C CA . SER A 1 180 ? 6.070 9.515 -11.004 1.00 88.31 180 SER A CA 1
ATOM 1422 C C . SER A 1 180 ? 6.564 8.138 -11.442 1.00 88.31 180 SER A C 1
ATOM 1424 O O . SER A 1 180 ? 7.435 8.020 -12.301 1.00 88.31 180 SER A O 1
ATOM 1426 N N . LEU A 1 181 ? 5.951 7.083 -10.904 1.00 91.38 181 LEU A N 1
ATOM 1427 C CA . LEU A 1 181 ? 6.212 5.706 -11.296 1.00 91.38 181 LEU A CA 1
ATOM 1428 C C . LEU A 1 181 ? 5.797 5.440 -12.751 1.00 91.38 181 LEU A C 1
ATOM 1430 O O . LEU A 1 181 ? 6.512 4.747 -13.474 1.00 91.38 181 LEU A O 1
ATOM 1434 N N . ARG A 1 182 ? 4.670 6.016 -13.197 1.00 93.00 182 ARG A N 1
ATOM 1435 C CA . ARG A 1 182 ? 4.245 5.958 -14.603 1.00 93.00 182 ARG A CA 1
ATOM 1436 C C . ARG A 1 182 ? 5.305 6.586 -15.514 1.00 93.00 182 ARG A C 1
ATOM 1438 O O . ARG A 1 182 ? 5.776 5.917 -16.429 1.00 93.00 182 ARG A O 1
ATOM 1445 N N . SER A 1 183 ? 5.716 7.818 -15.215 1.00 93.00 183 SER A N 1
ATOM 1446 C CA . SER A 1 183 ? 6.744 8.536 -15.976 1.00 93.00 183 SER A CA 1
ATOM 1447 C C . SER A 1 183 ? 8.086 7.796 -15.983 1.00 93.00 183 SER A C 1
ATOM 1449 O O . SER A 1 183 ? 8.763 7.769 -17.004 1.00 93.00 183 SER A O 1
ATOM 1451 N N . MET A 1 184 ? 8.469 7.143 -14.880 1.00 95.12 184 MET A N 1
ATOM 1452 C CA . MET A 1 184 ? 9.678 6.312 -14.819 1.00 95.12 184 MET A CA 1
ATOM 1453 C C . MET A 1 184 ? 9.602 5.109 -15.764 1.00 95.12 184 MET A C 1
ATOM 1455 O O . MET A 1 184 ? 10.553 4.832 -16.490 1.00 95.12 184 MET A O 1
ATOM 1459 N N . VAL A 1 185 ? 8.476 4.394 -15.777 1.00 95.06 185 VAL A N 1
ATOM 1460 C CA . VAL A 1 185 ? 8.281 3.250 -16.680 1.00 95.06 185 VAL A CA 1
ATOM 1461 C C . VAL A 1 185 ? 8.304 3.685 -18.151 1.00 95.06 185 VAL A C 1
ATOM 1463 O O . VAL A 1 185 ? 8.906 2.993 -18.973 1.00 95.06 185 VAL A O 1
ATOM 1466 N N . GLU A 1 186 ? 7.728 4.848 -18.470 1.00 93.56 186 GLU A N 1
ATOM 1467 C CA . GLU A 1 186 ? 7.817 5.465 -19.804 1.00 93.56 186 GLU A CA 1
ATOM 1468 C C . GLU A 1 186 ? 9.261 5.837 -20.164 1.00 93.56 186 GLU A C 1
ATOM 1470 O O . GLU A 1 186 ? 9.719 5.525 -21.263 1.00 93.56 186 GLU A O 1
ATOM 1475 N N . ALA A 1 187 ? 10.008 6.431 -19.228 1.00 93.62 187 ALA A N 1
ATOM 1476 C CA . ALA A 1 187 ? 11.421 6.767 -19.410 1.00 93.62 187 ALA A CA 1
ATOM 1477 C C . ALA A 1 187 ? 12.301 5.522 -19.631 1.00 93.62 187 ALA A C 1
ATOM 1479 O O . ALA A 1 187 ? 13.301 5.584 -20.343 1.00 93.62 187 ALA A O 1
ATOM 1480 N N . PHE A 1 188 ? 11.909 4.370 -19.081 1.00 94.00 188 PHE A N 1
ATOM 1481 C CA . PHE A 1 188 ? 12.552 3.078 -19.345 1.00 94.00 188 PHE A CA 1
ATOM 1482 C C . PHE A 1 188 ? 12.113 2.428 -20.665 1.00 94.00 188 PHE A C 1
ATOM 1484 O O . PHE A 1 188 ? 12.617 1.363 -21.009 1.00 94.00 188 PHE A O 1
ATOM 1491 N N . GLY A 1 189 ? 11.212 3.059 -21.423 1.00 92.44 189 GLY A N 1
ATOM 1492 C CA . GLY A 1 189 ? 10.805 2.622 -22.758 1.00 92.44 189 GLY A CA 1
ATOM 1493 C C . GLY A 1 189 ? 9.609 1.667 -22.803 1.00 92.44 189 GLY A C 1
ATOM 1494 O O . GLY A 1 189 ? 9.344 1.120 -23.875 1.00 92.44 189 GLY A O 1
ATOM 1495 N N . TYR A 1 190 ? 8.891 1.488 -21.686 1.00 94.75 190 TYR A N 1
ATOM 1496 C CA . TYR A 1 190 ? 7.705 0.627 -21.569 1.00 94.75 190 TYR A CA 1
ATOM 1497 C C . TYR A 1 190 ? 6.401 1.434 -21.532 1.00 94.75 190 TYR A C 1
ATOM 1499 O O . TYR A 1 190 ? 6.387 2.614 -21.193 1.00 94.75 190 TYR A O 1
ATOM 1507 N N . ASN A 1 191 ? 5.276 0.774 -21.820 1.00 94.62 191 ASN A N 1
ATOM 1508 C CA . ASN A 1 191 ? 3.941 1.362 -21.717 1.00 94.62 191 ASN A CA 1
AT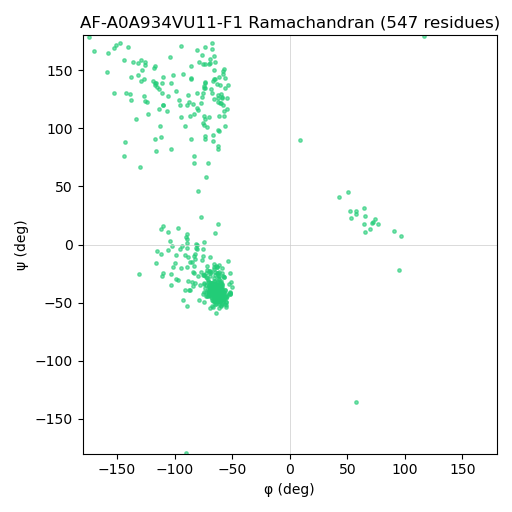OM 1509 C C . ASN A 1 191 ? 3.309 1.039 -20.351 1.00 94.62 191 ASN A C 1
ATOM 1511 O O . ASN A 1 191 ? 2.938 -0.112 -20.108 1.00 94.62 191 ASN A O 1
ATOM 1515 N N . PRO A 1 192 ? 3.146 2.005 -19.439 1.00 94.75 192 PRO A N 1
ATOM 1516 C CA . PRO A 1 192 ? 2.599 1.731 -18.118 1.00 94.75 192 PRO A CA 1
ATOM 1517 C C . PRO A 1 192 ? 1.088 1.466 -18.149 1.00 94.75 192 PRO A C 1
ATOM 1519 O O . PRO A 1 192 ? 0.322 2.155 -18.821 1.00 94.75 192 PRO A O 1
ATOM 1522 N N . VAL A 1 193 ? 0.638 0.495 -17.353 1.00 94.81 193 VAL A N 1
ATOM 1523 C CA . VAL A 1 193 ? -0.780 0.175 -17.137 1.00 94.81 193 VAL A CA 1
ATOM 1524 C C . VAL A 1 193 ? -1.074 0.193 -15.642 1.00 94.81 193 VAL A C 1
ATOM 1526 O O . VAL A 1 193 ? -0.444 -0.524 -14.864 1.00 94.81 193 VAL A O 1
ATOM 1529 N N . ILE A 1 194 ? -2.041 1.011 -15.229 1.00 90.00 194 ILE A N 1
ATOM 1530 C CA . ILE A 1 194 ? -2.428 1.135 -13.821 1.00 90.00 194 ILE A CA 1
ATOM 1531 C C . ILE A 1 194 ? -3.331 -0.038 -13.440 1.00 90.00 194 ILE A C 1
ATOM 1533 O O . ILE A 1 194 ? -4.440 -0.157 -13.953 1.00 90.00 194 ILE A O 1
ATOM 1537 N N . ILE A 1 195 ? -2.862 -0.887 -12.524 1.00 90.31 195 ILE A N 1
ATOM 1538 C CA . ILE A 1 195 ? -3.622 -2.037 -12.008 1.00 90.31 195 ILE A CA 1
ATOM 1539 C C . ILE A 1 195 ? -3.419 -2.126 -10.485 1.00 90.31 195 ILE A C 1
ATOM 1541 O O . ILE A 1 195 ? -2.269 -2.191 -10.033 1.00 90.31 195 ILE A O 1
ATOM 1545 N N . PRO A 1 196 ? -4.477 -2.133 -9.654 1.00 86.69 196 PRO A N 1
ATOM 1546 C CA . PRO A 1 196 ? -4.363 -2.338 -8.207 1.00 86.69 196 PRO A CA 1
ATOM 1547 C C . PRO A 1 196 ? -3.688 -3.669 -7.840 1.00 86.69 196 PRO A C 1
ATOM 1549 O O . PRO A 1 196 ? -3.818 -4.658 -8.553 1.00 86.69 196 PRO A O 1
ATOM 1552 N N . ALA A 1 197 ? -2.974 -3.716 -6.708 1.00 86.00 197 ALA A N 1
ATOM 1553 C CA . ALA A 1 197 ? -2.138 -4.864 -6.321 1.00 86.00 197 ALA A CA 1
ATOM 1554 C C . ALA A 1 197 ? -2.843 -6.246 -6.345 1.00 86.00 197 ALA A C 1
ATOM 1556 O O . ALA A 1 197 ? -2.226 -7.190 -6.843 1.00 86.00 197 ALA A O 1
ATOM 1557 N N . PRO A 1 198 ? -4.106 -6.400 -5.886 1.00 86.12 198 PRO A N 1
ATOM 1558 C CA . PRO A 1 198 ? -4.794 -7.697 -5.913 1.00 86.12 198 PRO A CA 1
ATOM 1559 C C . PRO A 1 198 ? -5.029 -8.274 -7.319 1.00 86.12 198 PRO A C 1
ATOM 1561 O O . PRO A 1 198 ? -5.143 -9.486 -7.471 1.00 86.12 198 PRO A O 1
ATOM 1564 N N . GLU A 1 199 ? -5.081 -7.429 -8.349 1.00 90.19 199 GLU A N 1
ATOM 1565 C CA . GLU A 1 199 ? -5.384 -7.827 -9.733 1.00 90.19 199 GLU A CA 1
ATOM 1566 C C . GLU A 1 199 ? -4.116 -8.173 -10.539 1.00 90.19 199 GLU A C 1
ATOM 1568 O O . GLU A 1 199 ? -4.196 -8.708 -11.645 1.00 90.19 199 GLU A O 1
ATOM 1573 N N . VAL A 1 200 ? -2.926 -7.905 -9.986 1.00 94.38 200 VAL A N 1
ATOM 1574 C CA . VAL A 1 200 ? -1.644 -7.996 -10.709 1.00 94.38 200 VAL A CA 1
ATOM 1575 C C . VAL A 1 200 ? -1.272 -9.425 -11.074 1.00 94.38 200 VAL A C 1
ATOM 1577 O O . VAL A 1 200 ? -0.817 -9.653 -12.191 1.00 94.38 200 VAL A O 1
ATOM 1580 N N . TYR A 1 201 ? -1.476 -10.393 -10.172 1.00 95.50 201 TYR A N 1
ATOM 1581 C CA . TYR A 1 201 ? -1.143 -11.794 -10.455 1.00 95.50 201 TYR A CA 1
ATOM 1582 C C . TYR A 1 201 ? -1.900 -12.284 -11.692 1.00 95.50 201 TYR A C 1
ATOM 1584 O O . TYR A 1 201 ? -1.304 -12.840 -12.611 1.00 95.50 201 TYR A O 1
ATOM 1592 N N . LEU A 1 202 ? -3.208 -12.014 -11.742 1.00 95.44 202 LEU A N 1
ATOM 1593 C CA . LEU A 1 202 ? -4.051 -12.400 -12.866 1.00 95.44 202 LEU A CA 1
ATOM 1594 C C . LEU A 1 202 ? -3.671 -11.638 -14.142 1.00 95.44 202 LEU A C 1
ATOM 1596 O O . LEU A 1 202 ? -3.606 -12.243 -15.207 1.00 95.44 202 LEU A O 1
ATOM 1600 N N . ALA A 1 203 ? -3.364 -10.341 -14.041 1.00 97.38 203 ALA A N 1
ATOM 1601 C CA . ALA A 1 203 ? -2.929 -9.541 -15.184 1.00 97.38 203 ALA A CA 1
ATOM 1602 C C . ALA A 1 203 ? -1.617 -10.055 -15.806 1.00 97.38 203 ALA A C 1
ATOM 1604 O O . ALA A 1 203 ? -1.503 -10.086 -17.031 1.00 97.38 203 ALA A O 1
ATOM 1605 N N . LEU A 1 204 ? -0.655 -10.485 -14.981 1.00 98.12 204 LEU A N 1
ATOM 1606 C CA . LEU A 1 204 ? 0.582 -11.130 -15.435 1.00 98.12 204 LEU A CA 1
ATOM 1607 C C . LEU A 1 204 ? 0.296 -12.502 -16.049 1.00 98.12 204 LEU A C 1
ATOM 1609 O O . LEU A 1 204 ? 0.743 -12.788 -17.155 1.00 98.12 204 LEU A O 1
ATOM 1613 N N . GLN A 1 205 ? -0.500 -13.329 -15.364 1.00 97.31 205 GLN A N 1
ATOM 1614 C CA . GLN A 1 205 ? -0.854 -14.674 -15.820 1.00 97.31 205 GLN A CA 1
ATOM 1615 C C . GLN A 1 205 ? -1.569 -14.665 -17.179 1.00 97.31 205 GLN A C 1
ATOM 1617 O O . GLN A 1 205 ? -1.344 -15.546 -18.004 1.00 97.31 205 GLN A O 1
ATOM 1622 N N . GLN A 1 206 ? -2.432 -13.675 -17.414 1.00 97.00 206 GLN A N 1
ATOM 1623 C CA . GLN A 1 206 ? -3.170 -13.503 -18.667 1.00 97.00 206 GLN A CA 1
ATOM 1624 C C . GLN A 1 206 ? -2.353 -12.805 -19.765 1.00 97.00 206 GLN A C 1
ATOM 1626 O O . GLN A 1 206 ? -2.825 -12.713 -20.896 1.00 97.00 206 GLN A O 1
ATOM 1631 N N . GLY A 1 207 ? -1.159 -12.290 -19.452 1.00 95.38 207 GLY A N 1
ATOM 1632 C CA . GLY A 1 207 ? -0.343 -11.526 -20.395 1.00 95.38 207 GLY A CA 1
ATOM 1633 C C . GLY A 1 207 ? -0.891 -10.130 -20.716 1.00 95.38 207 GLY A C 1
ATOM 1634 O O . GLY A 1 207 ? -0.489 -9.527 -21.707 1.00 95.38 207 GLY A O 1
ATOM 1635 N N . THR A 1 208 ? -1.791 -9.582 -19.891 1.00 96.12 208 THR A N 1
ATOM 1636 C CA . THR A 1 208 ? -2.269 -8.189 -20.019 1.00 96.12 208 THR A CA 1
ATOM 1637 C C . THR A 1 208 ? -1.115 -7.192 -19.875 1.00 96.12 208 THR A C 1
ATOM 1639 O O . THR A 1 208 ? -1.122 -6.121 -20.488 1.00 96.12 208 THR A O 1
ATOM 1642 N N . VAL A 1 209 ? -0.127 -7.560 -19.060 1.00 97.94 209 VAL A N 1
ATOM 1643 C CA . VAL A 1 209 ? 1.126 -6.845 -18.810 1.00 97.94 209 VAL A CA 1
ATOM 1644 C C . VAL A 1 209 ? 2.266 -7.860 -18.772 1.00 97.94 209 VAL A C 1
ATOM 1646 O O . VAL A 1 209 ? 2.093 -8.971 -18.277 1.00 97.94 209 VAL A O 1
ATOM 1649 N N . VAL A 1 210 ? 3.441 -7.483 -19.273 1.00 97.62 210 VAL A N 1
ATOM 1650 C CA . VAL A 1 210 ? 4.625 -8.355 -19.302 1.00 97.62 210 VAL A CA 1
ATOM 1651 C C . VAL A 1 210 ? 5.395 -8.344 -17.988 1.00 97.62 210 VAL A C 1
ATOM 1653 O O . VAL A 1 210 ? 6.306 -9.148 -17.806 1.00 97.62 210 VAL A O 1
ATOM 1656 N N . GLY A 1 211 ? 5.067 -7.442 -17.070 1.00 97.69 211 GLY A N 1
ATOM 1657 C CA . GLY A 1 211 ? 5.763 -7.326 -15.803 1.00 97.69 211 GLY A CA 1
ATOM 1658 C C . GLY A 1 211 ? 5.125 -6.325 -14.860 1.00 97.69 211 GLY A C 1
ATOM 1659 O O . GLY A 1 211 ? 4.123 -5.680 -15.174 1.00 97.69 211 GLY A O 1
ATOM 1660 N N . GLN A 1 212 ? 5.724 -6.229 -13.685 1.00 97.69 212 GLN A N 1
ATOM 1661 C CA . GLN A 1 212 ? 5.373 -5.292 -12.631 1.00 97.69 212 GLN A CA 1
ATOM 1662 C C . GLN A 1 212 ? 6.634 -4.907 -11.859 1.00 97.69 212 GLN A C 1
ATOM 1664 O O . GLN A 1 212 ? 7.697 -5.507 -12.035 1.00 97.69 212 GLN A O 1
ATOM 1669 N N . GLU A 1 213 ? 6.493 -3.950 -10.956 1.00 96.12 213 GLU A N 1
ATOM 1670 C CA . GLU A 1 213 ? 7.542 -3.567 -10.024 1.00 96.12 213 GLU A CA 1
ATOM 1671 C C . GLU A 1 213 ? 7.003 -3.537 -8.583 1.00 96.12 213 GLU A C 1
ATOM 1673 O O . GLU A 1 213 ? 5.845 -3.180 -8.350 1.00 96.12 213 GLU A O 1
ATOM 1678 N N . ASN A 1 214 ? 7.797 -4.002 -7.615 1.00 96.38 214 ASN A N 1
ATOM 1679 C CA . ASN A 1 214 ? 7.481 -3.970 -6.181 1.00 96.38 214 ASN A CA 1
ATOM 1680 C C . ASN A 1 214 ? 8.707 -4.357 -5.336 1.00 96.38 214 ASN A C 1
ATOM 1682 O O . ASN A 1 214 ? 9.668 -4.907 -5.871 1.00 96.38 214 ASN A O 1
ATOM 1686 N N . PRO A 1 215 ? 8.687 -4.127 -4.012 1.00 96.44 215 PRO A N 1
ATOM 1687 C CA . PRO A 1 215 ? 9.694 -4.687 -3.119 1.00 96.44 215 PRO A CA 1
ATOM 1688 C C . PRO A 1 215 ? 9.646 -6.218 -3.047 1.00 96.44 215 PRO A C 1
ATOM 1690 O O . PRO A 1 215 ? 8.596 -6.829 -3.284 1.00 96.44 215 PRO A O 1
ATOM 1693 N N . LEU A 1 216 ? 10.767 -6.839 -2.669 1.00 96.56 216 LEU A N 1
ATOM 1694 C CA . LEU A 1 216 ? 10.933 -8.300 -2.658 1.00 96.56 216 LEU A CA 1
ATOM 1695 C C . LEU A 1 216 ? 9.933 -9.019 -1.738 1.00 96.56 216 LEU A C 1
ATOM 1697 O O . LEU A 1 216 ? 9.371 -10.036 -2.144 1.00 96.56 216 LEU A O 1
ATOM 1701 N N . ASP A 1 217 ? 9.634 -8.470 -0.555 1.00 93.62 217 ASP A N 1
ATOM 1702 C CA . ASP A 1 217 ? 8.626 -9.029 0.369 1.00 93.62 217 ASP A CA 1
ATOM 1703 C C . ASP A 1 217 ? 7.232 -9.081 -0.280 1.00 93.62 217 ASP A C 1
ATOM 1705 O O . ASP A 1 217 ? 6.517 -10.077 -0.166 1.00 93.62 217 ASP A O 1
ATOM 1709 N N . THR A 1 218 ? 6.872 -8.059 -1.065 1.00 93.62 218 THR A N 1
ATOM 1710 C CA . THR A 1 218 ? 5.595 -8.029 -1.794 1.00 93.62 218 THR A CA 1
ATOM 1711 C C . THR A 1 218 ? 5.592 -8.989 -2.980 1.00 93.62 218 THR A C 1
ATOM 1713 O O . THR A 1 218 ? 4.620 -9.726 -3.144 1.00 93.62 218 THR A O 1
ATOM 1716 N N . ILE A 1 219 ? 6.672 -9.030 -3.770 1.00 96.62 219 ILE A N 1
ATOM 1717 C CA . ILE A 1 219 ? 6.833 -9.986 -4.880 1.00 96.62 219 ILE A CA 1
ATOM 1718 C C . ILE A 1 219 ? 6.660 -11.421 -4.373 1.00 96.62 219 ILE A C 1
ATOM 1720 O O . ILE A 1 219 ? 5.922 -12.204 -4.975 1.00 96.62 219 ILE A O 1
ATOM 1724 N N . TYR A 1 220 ? 7.305 -11.746 -3.251 1.00 95.75 220 TYR A N 1
ATOM 1725 C CA . TYR A 1 220 ? 7.225 -13.057 -2.627 1.00 95.75 220 TYR A CA 1
ATOM 1726 C C . TYR A 1 220 ? 5.822 -13.344 -2.077 1.00 95.75 220 TYR A C 1
ATOM 1728 O O . TYR A 1 220 ? 5.206 -14.351 -2.428 1.00 95.75 220 TYR A O 1
ATOM 1736 N N . SER A 1 221 ? 5.289 -12.442 -1.243 1.00 92.88 221 SER A N 1
ATOM 1737 C CA . SER A 1 221 ? 4.000 -12.612 -0.560 1.00 92.88 221 SER A CA 1
ATOM 1738 C C . SER A 1 221 ? 2.837 -12.783 -1.537 1.00 92.88 221 SER A C 1
ATOM 1740 O O . SER A 1 221 ? 1.975 -13.636 -1.327 1.00 92.88 221 SER A O 1
ATOM 1742 N N . MET A 1 222 ? 2.837 -11.999 -2.616 1.00 92.00 222 MET A N 1
ATOM 1743 C CA . MET A 1 222 ? 1.806 -12.026 -3.656 1.00 92.00 222 MET A CA 1
ATOM 1744 C C . MET A 1 222 ? 2.118 -13.023 -4.779 1.00 92.00 222 MET A C 1
ATOM 1746 O O . MET A 1 222 ? 1.347 -13.135 -5.728 1.00 92.00 222 MET A O 1
ATOM 1750 N N . ARG A 1 223 ? 3.237 -13.756 -4.672 1.00 95.25 223 ARG A N 1
ATOM 1751 C CA . ARG A 1 223 ? 3.674 -14.799 -5.611 1.00 95.25 223 ARG A CA 1
ATOM 1752 C C . ARG A 1 223 ? 3.843 -14.320 -7.055 1.00 95.25 223 ARG A C 1
ATOM 1754 O O . ARG A 1 223 ? 3.710 -15.105 -7.987 1.00 95.25 223 ARG A O 1
ATOM 1761 N N . PHE A 1 224 ? 4.173 -13.046 -7.269 1.00 97.31 224 PHE A N 1
ATOM 1762 C CA . PHE A 1 224 ? 4.328 -12.503 -8.625 1.00 97.31 224 PHE A CA 1
ATOM 1763 C C . PHE A 1 224 ? 5.441 -13.200 -9.415 1.00 97.31 224 PHE A C 1
ATOM 1765 O O . PHE A 1 224 ? 5.327 -13.347 -10.628 1.00 97.31 224 PHE A O 1
ATOM 1772 N N . PHE A 1 225 ? 6.471 -13.705 -8.732 1.00 97.88 225 PHE A N 1
ATOM 1773 C CA . PHE A 1 225 ? 7.559 -14.459 -9.354 1.00 97.88 225 PHE A CA 1
ATOM 1774 C C . PHE A 1 225 ? 7.115 -15.793 -9.990 1.00 97.88 225 PHE A C 1
ATOM 1776 O O . PHE A 1 225 ? 7.828 -16.305 -10.844 1.00 97.88 225 PHE A O 1
ATOM 1783 N N . GLU A 1 226 ? 5.951 -16.355 -9.635 1.00 97.81 226 GLU A N 1
ATOM 1784 C CA . GLU A 1 226 ? 5.433 -17.578 -10.279 1.00 97.81 226 GLU A CA 1
ATOM 1785 C C . GLU A 1 226 ? 4.957 -17.321 -11.716 1.00 97.81 226 GLU A C 1
ATOM 1787 O O . GLU A 1 226 ? 5.029 -18.203 -12.567 1.00 97.81 226 GLU A O 1
ATOM 1792 N N . VAL A 1 227 ? 4.469 -16.106 -11.983 1.00 98.12 227 VAL A N 1
ATOM 1793 C CA . VAL A 1 227 ? 3.886 -15.694 -13.272 1.00 98.12 227 VAL A CA 1
ATOM 1794 C C . VAL A 1 227 ? 4.743 -14.662 -14.009 1.00 98.12 227 VAL A C 1
ATOM 1796 O O . VAL A 1 227 ? 4.477 -14.364 -15.166 1.00 98.12 227 VAL A O 1
ATOM 1799 N N . ALA A 1 228 ? 5.790 -14.139 -13.367 1.00 98.38 228 ALA A N 1
ATOM 1800 C CA . ALA A 1 228 ? 6.794 -13.239 -13.932 1.00 98.38 228 ALA A CA 1
ATOM 1801 C C . ALA A 1 228 ? 8.177 -13.559 -13.323 1.00 98.38 228 ALA A C 1
ATOM 1803 O O . ALA A 1 228 ? 8.645 -12.852 -12.428 1.00 98.38 228 ALA A O 1
ATOM 1804 N N . PRO A 1 229 ? 8.836 -14.647 -13.759 1.00 98.00 229 PRO A N 1
ATOM 1805 C CA . PRO A 1 229 ? 9.949 -15.254 -13.022 1.00 98.00 229 PRO A CA 1
ATOM 1806 C C . PRO A 1 229 ? 11.276 -14.496 -13.113 1.00 98.00 229 PRO A C 1
ATOM 1808 O O . PRO A 1 229 ? 12.215 -14.834 -12.396 1.00 98.00 229 PRO A O 1
ATOM 1811 N N . ARG A 1 230 ? 11.407 -13.486 -13.981 1.00 98.38 230 ARG A N 1
ATOM 1812 C CA . ARG A 1 230 ? 12.663 -12.738 -14.134 1.00 98.38 230 ARG A CA 1
ATOM 1813 C C . ARG A 1 230 ? 12.683 -11.540 -13.196 1.00 98.38 230 ARG A C 1
ATOM 1815 O O . ARG A 1 230 ? 12.066 -10.522 -13.485 1.00 98.38 230 ARG A O 1
ATOM 1822 N N . ILE A 1 231 ? 13.404 -11.657 -12.088 1.00 98.62 231 ILE A N 1
ATOM 1823 C CA . ILE A 1 231 ? 13.589 -10.595 -11.099 1.00 98.62 231 ILE A CA 1
ATOM 1824 C C . ILE A 1 231 ? 14.816 -9.772 -11.497 1.00 98.62 231 ILE A C 1
ATOM 1826 O O . ILE A 1 231 ? 15.917 -10.310 -11.565 1.00 98.62 231 ILE A O 1
ATOM 1830 N N . SER A 1 232 ? 14.653 -8.474 -11.741 1.00 98.31 232 SER A N 1
ATOM 1831 C CA . SER A 1 232 ? 15.763 -7.548 -12.001 1.00 98.31 232 SER A CA 1
ATOM 1832 C C . SER A 1 232 ? 15.934 -6.587 -10.832 1.00 98.31 232 SER A C 1
ATOM 1834 O O . SER A 1 232 ? 15.017 -5.830 -10.507 1.00 98.31 232 SER A O 1
ATOM 1836 N N . LEU A 1 233 ? 17.116 -6.623 -10.214 1.00 97.81 233 LEU A N 1
ATOM 1837 C CA . LEU A 1 233 ? 17.446 -5.836 -9.031 1.00 97.81 233 LEU A CA 1
ATOM 1838 C C . LEU A 1 233 ? 17.875 -4.413 -9.412 1.00 97.81 233 LEU A C 1
ATOM 1840 O O . LEU A 1 233 ? 19.065 -4.109 -9.448 1.00 97.81 233 LEU A O 1
ATOM 1844 N N . THR A 1 234 ? 16.904 -3.572 -9.761 1.00 97.19 234 THR A N 1
ATOM 1845 C CA . THR A 1 234 ? 17.116 -2.184 -10.197 1.00 97.19 234 THR A CA 1
ATOM 1846 C C . THR A 1 234 ? 17.117 -1.160 -9.065 1.00 97.19 234 THR A C 1
ATOM 1848 O O . THR A 1 234 ? 17.598 -0.049 -9.279 1.00 97.19 234 THR A O 1
ATOM 1851 N N . SER A 1 235 ? 16.559 -1.503 -7.896 1.00 97.06 235 SER A N 1
ATOM 1852 C CA . SER A 1 235 ? 16.439 -0.640 -6.707 1.00 97.06 235 SER A CA 1
ATOM 1853 C C . SER A 1 235 ? 16.012 0.796 -7.033 1.00 97.06 235 SER A C 1
ATOM 1855 O O . SER A 1 235 ? 16.538 1.762 -6.487 1.00 97.06 235 SER A O 1
ATOM 1857 N N . HIS A 1 236 ? 15.069 0.937 -7.963 1.00 96.69 236 HIS A N 1
ATOM 1858 C CA . HIS A 1 236 ? 14.771 2.210 -8.618 1.00 96.69 236 HIS A CA 1
ATOM 1859 C C . HIS A 1 236 ? 14.051 3.200 -7.702 1.00 96.69 236 HIS A C 1
ATOM 1861 O O . HIS A 1 236 ? 14.201 4.406 -7.864 1.00 96.69 236 HIS A O 1
ATOM 1867 N N . ILE A 1 237 ? 13.286 2.710 -6.725 1.00 96.31 237 ILE A N 1
ATOM 1868 C CA . ILE A 1 237 ? 12.557 3.535 -5.757 1.00 96.31 237 ILE A CA 1
ATOM 1869 C C . ILE A 1 237 ? 12.680 2.893 -4.375 1.00 96.31 237 ILE A C 1
ATOM 1871 O O . ILE A 1 237 ? 12.362 1.714 -4.205 1.00 96.31 237 ILE A O 1
ATOM 1875 N N . TYR A 1 238 ? 13.077 3.681 -3.377 1.00 96.00 238 TYR A N 1
ATOM 1876 C CA . TYR A 1 238 ? 12.899 3.328 -1.970 1.00 96.00 238 TYR A CA 1
ATOM 1877 C C . TYR A 1 238 ? 11.434 3.561 -1.575 1.00 96.00 238 TYR A C 1
ATOM 1879 O O . TYR A 1 238 ? 10.912 4.660 -1.752 1.00 96.00 238 TYR A O 1
ATOM 1887 N N . SER A 1 239 ? 10.741 2.522 -1.104 1.00 91.06 239 SER A N 1
ATOM 1888 C CA . SER A 1 239 ? 9.276 2.525 -0.993 1.00 91.06 239 SER A CA 1
ATOM 1889 C C . SER A 1 239 ? 8.793 2.077 0.383 1.00 91.06 239 SER A C 1
ATOM 1891 O O . SER A 1 239 ? 8.127 1.041 0.476 1.00 91.06 239 SER A O 1
ATOM 1893 N N . PRO A 1 240 ? 9.060 2.847 1.447 1.00 93.06 240 PRO A N 1
ATOM 1894 C CA . PRO A 1 240 ? 8.527 2.530 2.758 1.00 93.06 240 PRO A CA 1
ATOM 1895 C C . PRO A 1 240 ? 7.001 2.696 2.783 1.00 93.06 240 PRO A C 1
ATOM 1897 O O . PRO A 1 240 ? 6.360 3.159 1.829 1.00 93.06 240 PRO A O 1
ATOM 1900 N N . THR A 1 241 ? 6.401 2.297 3.897 1.00 94.31 241 THR A N 1
ATOM 1901 C CA . THR A 1 241 ? 4.953 2.332 4.096 1.00 94.31 241 THR A CA 1
ATOM 1902 C C . THR A 1 241 ? 4.608 3.166 5.324 1.00 94.31 241 THR A C 1
ATOM 1904 O O . THR A 1 241 ? 4.902 2.732 6.442 1.00 94.31 241 THR A O 1
ATOM 1907 N N . PRO A 1 242 ? 3.968 4.336 5.168 1.00 95.88 242 PRO A N 1
ATOM 1908 C CA . PRO A 1 242 ? 3.461 5.097 6.298 1.00 95.88 242 PRO A CA 1
ATOM 1909 C C . PRO A 1 242 ? 2.464 4.256 7.106 1.00 95.88 242 PRO A C 1
ATOM 1911 O O . PRO A 1 242 ? 1.485 3.739 6.564 1.00 95.88 242 PRO A O 1
ATOM 1914 N N . PHE A 1 243 ? 2.707 4.125 8.409 1.00 98.31 243 PHE A N 1
ATOM 1915 C CA . PHE A 1 243 ? 1.740 3.580 9.353 1.00 98.31 243 PHE A CA 1
ATOM 1916 C C . PHE A 1 243 ? 0.800 4.708 9.764 1.00 98.31 243 PHE A C 1
ATOM 1918 O O . PHE A 1 243 ? 1.218 5.683 10.401 1.00 98.31 243 PHE A O 1
ATOM 1925 N N . THR A 1 244 ? -0.464 4.607 9.359 1.00 98.62 244 THR A N 1
ATOM 1926 C CA . THR A 1 244 ? -1.406 5.725 9.454 1.00 98.62 244 THR A CA 1
ATOM 1927 C C . THR A 1 244 ? -2.592 5.433 10.352 1.00 98.62 244 THR A C 1
ATOM 1929 O O . THR A 1 244 ? -3.015 4.288 10.478 1.00 98.62 244 THR A O 1
ATOM 1932 N N . VAL A 1 245 ? -3.146 6.493 10.945 1.00 98.75 245 VAL A N 1
ATOM 1933 C CA . VAL A 1 245 ? -4.375 6.482 11.744 1.00 98.75 245 VAL A CA 1
ATOM 1934 C C . VAL A 1 245 ? -5.370 7.518 11.222 1.00 98.75 245 VAL A C 1
ATOM 1936 O O . VAL A 1 245 ? -4.981 8.618 10.816 1.00 98.75 245 VAL A O 1
ATOM 1939 N N . ALA A 1 246 ? -6.661 7.193 11.239 1.00 98.44 246 ALA A N 1
ATOM 1940 C CA . ALA A 1 246 ? -7.709 8.155 10.922 1.00 98.44 246 ALA A CA 1
ATOM 1941 C C . ALA A 1 246 ? -7.793 9.222 12.027 1.00 98.44 246 ALA A C 1
ATOM 1943 O O . ALA A 1 246 ? -7.826 8.908 13.217 1.00 98.44 246 ALA A O 1
ATOM 1944 N N . GLU A 1 247 ? -7.877 10.501 11.661 1.00 96.31 247 GLU A N 1
ATOM 1945 C CA . GLU A 1 247 ? -8.011 11.617 12.610 1.00 96.31 247 GLU A CA 1
ATOM 1946 C C . GLU A 1 247 ? -9.280 11.492 13.462 1.00 96.31 247 GLU A C 1
ATOM 1948 O O . GLU A 1 247 ? -9.290 11.851 14.639 1.00 96.31 247 GLU A O 1
ATOM 1953 N N . SER A 1 248 ? -10.352 10.939 12.892 1.00 95.81 248 SER A N 1
ATOM 1954 C CA . SER A 1 248 ? -11.598 10.649 13.608 1.00 95.81 248 SER A CA 1
ATOM 1955 C C . SER A 1 248 ? -11.406 9.618 14.726 1.00 95.81 248 SER A C 1
ATOM 1957 O O . SER A 1 248 ? -12.023 9.754 15.785 1.00 95.81 248 SER A O 1
ATOM 1959 N N . THR A 1 249 ? -10.527 8.632 14.535 1.00 97.56 249 THR A N 1
ATOM 1960 C CA . THR A 1 249 ? -10.115 7.678 15.572 1.00 97.56 249 THR A CA 1
ATOM 1961 C C . THR A 1 249 ? -9.167 8.337 16.560 1.00 97.56 249 THR A C 1
ATOM 1963 O O . THR A 1 249 ? -9.404 8.281 17.768 1.00 97.56 249 THR A O 1
ATOM 1966 N N . TRP A 1 250 ? -8.132 9.011 16.053 1.00 97.88 250 TRP A N 1
ATOM 1967 C CA . TRP A 1 250 ? -7.078 9.638 16.846 1.00 97.88 250 TRP A CA 1
ATOM 1968 C C . TRP A 1 250 ? -7.634 10.616 17.886 1.00 97.88 250 TRP A C 1
ATOM 1970 O O . TRP A 1 250 ? -7.263 10.568 19.059 1.00 97.88 250 TRP A O 1
ATOM 1980 N N . LYS A 1 251 ? -8.593 11.461 17.491 1.00 96.38 251 LYS A N 1
ATOM 1981 C CA . LYS A 1 251 ? -9.246 12.438 18.378 1.00 96.38 251 LYS A CA 1
ATOM 1982 C C . LYS A 1 251 ? -10.066 11.803 19.503 1.00 96.38 251 LYS A C 1
ATOM 1984 O O . LYS A 1 251 ? -10.270 12.449 20.524 1.00 96.38 251 LYS A O 1
ATOM 1989 N N . LYS A 1 252 ? -10.524 10.559 19.332 1.00 95.44 252 LYS A N 1
ATOM 1990 C CA . LYS A 1 252 ? -11.317 9.809 20.324 1.00 95.44 252 LYS A CA 1
ATOM 1991 C C . LYS A 1 252 ? -10.456 8.997 21.298 1.00 95.44 252 LYS A C 1
ATOM 1993 O O . LYS A 1 252 ? -11.018 8.289 22.132 1.00 95.44 252 LYS A O 1
ATOM 1998 N N . LEU A 1 253 ? -9.133 8.988 21.143 1.00 96.38 253 LEU A N 1
ATOM 1999 C CA . LEU A 1 253 ? -8.226 8.319 22.076 1.00 96.38 253 LEU A CA 1
ATOM 2000 C C . LEU A 1 253 ? -7.886 9.254 23.241 1.00 96.38 253 LEU A C 1
ATOM 2002 O O . LEU A 1 253 ? -7.730 10.462 23.046 1.00 96.38 253 LEU A O 1
ATOM 2006 N N . SER A 1 254 ? -7.756 8.687 24.442 1.00 97.19 254 SER A N 1
ATOM 2007 C CA . SER A 1 254 ? -7.200 9.405 25.592 1.00 97.19 254 SER A CA 1
ATOM 2008 C C . SER A 1 254 ? -5.723 9.740 25.349 1.00 97.19 254 SER A C 1
ATOM 2010 O O . SER A 1 254 ? -5.078 9.127 24.499 1.00 97.19 254 SER A O 1
ATOM 2012 N N . GLU A 1 255 ? -5.147 10.687 26.093 1.00 97.69 255 GLU A N 1
ATOM 2013 C CA . GLU A 1 255 ? -3.715 11.001 25.950 1.00 97.69 255 GLU A CA 1
ATOM 2014 C C . GLU A 1 255 ? -2.817 9.799 26.288 1.00 97.69 255 GLU A C 1
ATOM 2016 O O . GLU A 1 255 ? -1.825 9.561 25.599 1.00 97.69 255 GLU A O 1
ATOM 2021 N N . ALA A 1 256 ? -3.208 8.984 27.275 1.00 96.94 256 ALA A N 1
ATOM 2022 C CA . ALA A 1 256 ? -2.513 7.741 27.607 1.00 96.94 256 ALA A CA 1
ATOM 2023 C C . ALA A 1 256 ? -2.564 6.733 26.4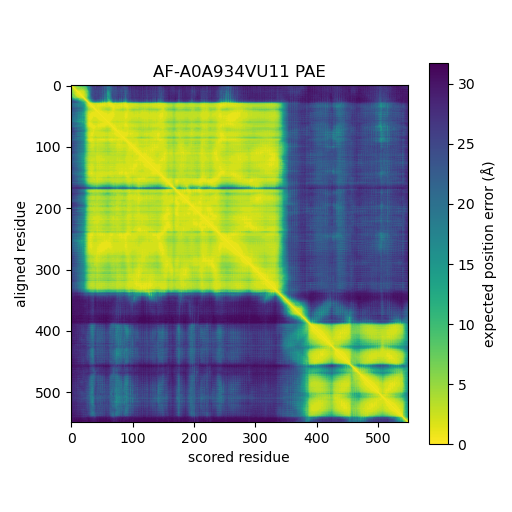46 1.00 96.94 256 ALA A C 1
ATOM 2025 O O . ALA A 1 256 ? -1.544 6.159 26.070 1.00 96.94 256 ALA A O 1
ATOM 2026 N N . ASP A 1 257 ? -3.730 6.565 25.819 1.00 97.69 257 ASP A N 1
ATOM 2027 C CA . ASP A 1 257 ? -3.893 5.652 24.685 1.00 97.69 257 ASP A CA 1
ATOM 2028 C C . ASP A 1 257 ? -3.181 6.166 23.424 1.00 97.69 257 ASP A C 1
ATOM 2030 O O . ASP A 1 257 ? -2.599 5.383 22.677 1.00 97.69 257 ASP A O 1
ATOM 2034 N N . LYS A 1 258 ? -3.152 7.487 23.197 1.00 98.50 258 LYS A N 1
ATOM 2035 C CA . LYS A 1 258 ? -2.343 8.103 22.132 1.00 98.50 258 LYS A CA 1
ATOM 2036 C C . LYS A 1 258 ? -0.857 7.829 22.337 1.00 98.50 258 LYS A C 1
ATOM 2038 O O . LYS A 1 258 ? -0.164 7.523 21.366 1.00 98.50 258 LYS A O 1
ATOM 2043 N N . ALA A 1 259 ? -0.362 7.942 23.570 1.00 98.25 259 ALA A N 1
ATOM 2044 C CA . ALA A 1 259 ? 1.026 7.632 23.899 1.00 98.25 259 ALA A CA 1
ATOM 2045 C C . ALA A 1 259 ? 1.337 6.144 23.667 1.00 98.25 259 ALA A C 1
ATOM 2047 O O . ALA A 1 259 ? 2.331 5.832 23.010 1.00 98.25 259 ALA A O 1
ATOM 2048 N N . ALA A 1 260 ? 0.450 5.244 24.108 1.00 98.06 260 ALA A N 1
ATOM 2049 C CA . ALA A 1 260 ? 0.560 3.805 23.871 1.00 98.06 260 ALA A CA 1
ATOM 2050 C C . ALA A 1 260 ? 0.618 3.471 22.370 1.00 98.06 260 ALA A C 1
ATOM 2052 O O . ALA A 1 260 ? 1.534 2.783 21.923 1.00 98.06 260 ALA A O 1
ATOM 2053 N N . VAL A 1 261 ? -0.309 4.019 21.576 1.00 98.75 261 VAL A N 1
ATOM 2054 C CA . VAL A 1 261 ? -0.378 3.797 20.123 1.00 98.75 261 VAL A CA 1
ATOM 2055 C C . VAL A 1 261 ? 0.847 4.356 19.401 1.00 98.75 261 VAL A C 1
ATOM 2057 O O . VAL A 1 261 ? 1.406 3.670 18.550 1.00 98.75 261 VAL A O 1
ATOM 2060 N N . LYS A 1 262 ? 1.308 5.569 19.736 1.00 98.56 262 LYS A N 1
ATOM 2061 C CA . LYS A 1 262 ? 2.527 6.150 19.141 1.00 98.56 262 LYS A CA 1
ATOM 2062 C C . LYS A 1 262 ? 3.762 5.311 19.435 1.00 98.56 262 LYS A C 1
ATOM 2064 O O . LYS A 1 262 ? 4.545 5.046 18.528 1.00 98.56 262 LYS A O 1
ATOM 2069 N N . ARG A 1 263 ? 3.928 4.891 20.692 1.00 98.38 263 ARG A N 1
ATOM 2070 C CA . ARG A 1 263 ? 5.057 4.058 21.105 1.00 98.38 263 ARG A CA 1
ATOM 2071 C C . ARG A 1 263 ? 5.046 2.720 20.366 1.00 98.38 263 ARG A C 1
ATOM 2073 O O . ARG A 1 263 ? 6.044 2.369 19.747 1.00 98.38 263 ARG A O 1
ATOM 2080 N N . ALA A 1 264 ? 3.903 2.035 20.356 1.00 98.69 264 ALA A N 1
ATOM 2081 C CA . ALA A 1 264 ? 3.736 0.774 19.640 1.00 98.69 264 ALA A CA 1
ATOM 2082 C C . ALA A 1 264 ? 3.993 0.924 18.132 1.00 98.69 264 ALA A C 1
ATOM 2084 O O . ALA A 1 264 ? 4.672 0.089 17.543 1.00 98.69 264 ALA A O 1
ATOM 2085 N N . ALA A 1 265 ? 3.498 1.997 17.504 1.00 98.56 265 ALA A N 1
ATOM 2086 C CA . ALA A 1 265 ? 3.713 2.262 16.081 1.00 98.56 265 ALA A CA 1
ATOM 2087 C C . ALA A 1 265 ? 5.196 2.460 15.742 1.00 98.56 265 ALA A C 1
ATOM 2089 O O . ALA A 1 265 ? 5.645 1.981 14.699 1.00 98.56 265 ALA A O 1
ATOM 2090 N N . LYS A 1 266 ? 5.954 3.140 16.614 1.00 98.00 266 LYS A N 1
ATOM 2091 C CA . LYS A 1 266 ? 7.399 3.315 16.448 1.00 98.00 266 LYS A CA 1
ATOM 2092 C C . LYS A 1 266 ? 8.143 1.988 16.605 1.00 98.00 266 LYS A C 1
ATOM 2094 O O . LYS A 1 266 ? 8.888 1.616 15.708 1.00 98.00 266 LYS A O 1
ATOM 2099 N N . GLU A 1 267 ? 7.922 1.271 17.705 1.00 98.31 267 GLU A N 1
ATOM 2100 C CA . GLU A 1 267 ? 8.638 0.018 17.991 1.00 98.31 267 GLU A CA 1
ATOM 2101 C C . GLU A 1 267 ? 8.340 -1.069 16.942 1.00 98.31 267 GLU A C 1
ATOM 2103 O O . GLU A 1 267 ? 9.260 -1.709 16.435 1.00 98.31 267 GLU A O 1
ATOM 2108 N N . ALA A 1 268 ? 7.078 -1.213 16.520 1.00 98.44 268 ALA A N 1
ATOM 2109 C CA . ALA A 1 268 ? 6.710 -2.111 15.424 1.00 98.44 268 ALA A CA 1
ATOM 2110 C C . ALA A 1 268 ? 7.294 -1.665 14.069 1.00 98.44 268 ALA A C 1
ATOM 2112 O O . ALA A 1 268 ? 7.615 -2.503 13.224 1.00 98.44 268 ALA A O 1
ATOM 2113 N N . GLY A 1 269 ? 7.468 -0.356 13.862 1.00 97.50 269 GLY A N 1
ATOM 2114 C CA . GLY A 1 269 ? 8.133 0.194 12.681 1.00 97.50 269 GLY A CA 1
ATOM 2115 C C . GLY A 1 269 ? 9.621 -0.136 12.631 1.00 97.50 269 GLY A C 1
ATOM 2116 O O . GLY A 1 269 ? 10.103 -0.607 11.602 1.00 97.50 269 GLY A O 1
ATOM 2117 N N . ASP A 1 270 ? 10.328 0.026 13.750 1.00 96.44 270 ASP A N 1
ATOM 2118 C CA . ASP A 1 270 ? 11.743 -0.342 13.878 1.00 96.44 270 ASP A CA 1
ATOM 2119 C C . ASP A 1 270 ? 11.935 -1.856 13.677 1.00 96.44 270 ASP A C 1
ATOM 2121 O O . ASP A 1 270 ? 12.824 -2.285 12.937 1.00 96.44 270 ASP A O 1
ATOM 2125 N N . PHE A 1 271 ? 11.044 -2.670 14.254 1.00 96.94 271 PHE A N 1
ATOM 2126 C CA . PHE A 1 271 ? 10.999 -4.113 14.018 1.00 96.94 271 PHE A CA 1
ATOM 2127 C C . PHE A 1 271 ? 10.773 -4.454 12.535 1.00 96.94 271 PHE A C 1
ATOM 2129 O O . PHE A 1 271 ? 11.485 -5.290 11.975 1.00 96.94 271 PHE A O 1
ATOM 2136 N N . SER A 1 272 ? 9.820 -3.784 11.877 1.00 97.19 272 SER A N 1
ATOM 2137 C CA . SER A 1 272 ? 9.535 -3.953 10.446 1.00 97.19 272 SER A CA 1
ATOM 2138 C C . SER A 1 272 ? 10.765 -3.651 9.582 1.00 97.19 272 SER A C 1
ATOM 2140 O O . SER A 1 272 ? 11.125 -4.458 8.724 1.00 97.19 272 SER A O 1
ATOM 2142 N N . ARG A 1 273 ? 11.464 -2.541 9.857 1.00 96.50 273 ARG A N 1
ATOM 2143 C CA . ARG A 1 273 ? 12.690 -2.125 9.152 1.00 96.50 273 ARG A CA 1
ATOM 2144 C C . ARG A 1 273 ? 13.774 -3.192 9.169 1.00 96.50 273 ARG A C 1
ATOM 2146 O O . ARG A 1 273 ? 14.265 -3.575 8.106 1.00 96.50 273 ARG A O 1
ATOM 2153 N N . GLN A 1 274 ? 14.114 -3.699 10.353 1.00 95.38 274 GLN A N 1
ATOM 2154 C CA . GLN A 1 274 ? 15.139 -4.740 10.471 1.00 95.38 274 GLN A CA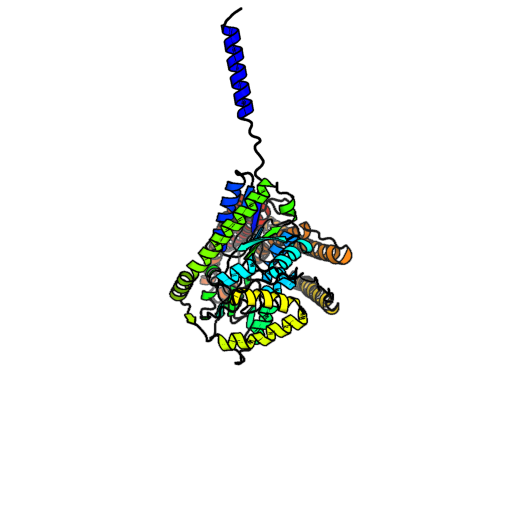 1
ATOM 2155 C C . GLN A 1 274 ? 14.698 -6.025 9.777 1.00 95.38 274 GLN A C 1
ATOM 2157 O O . GLN A 1 274 ? 15.438 -6.583 8.969 1.00 95.38 274 GLN A O 1
ATOM 2162 N N . ARG A 1 275 ? 13.446 -6.440 9.995 1.00 95.06 275 ARG A N 1
ATOM 2163 C CA . ARG A 1 275 ? 12.913 -7.668 9.408 1.00 95.06 275 ARG A CA 1
ATOM 2164 C C . ARG A 1 275 ? 12.927 -7.650 7.881 1.00 95.06 275 ARG A C 1
ATOM 2166 O O . ARG A 1 275 ? 13.322 -8.649 7.284 1.00 95.06 275 ARG A O 1
ATOM 2173 N N . VAL A 1 276 ? 12.516 -6.549 7.243 1.00 95.69 276 VAL A N 1
ATOM 2174 C CA . VAL A 1 276 ? 12.567 -6.445 5.776 1.00 95.69 276 VAL A CA 1
ATOM 2175 C C . VAL A 1 276 ? 14.010 -6.563 5.302 1.00 95.69 276 VAL A C 1
ATOM 2177 O O . VAL A 1 276 ? 14.297 -7.464 4.513 1.00 95.69 276 VAL A O 1
ATOM 2180 N N . LYS A 1 277 ? 14.912 -5.723 5.828 1.00 94.00 277 LYS A N 1
ATOM 2181 C CA . LYS A 1 277 ? 16.326 -5.683 5.429 1.00 94.00 277 LYS A CA 1
ATOM 2182 C C . LYS A 1 277 ? 17.008 -7.050 5.566 1.00 94.00 277 LYS A C 1
ATOM 2184 O O . LYS A 1 277 ? 17.734 -7.470 4.670 1.00 94.00 277 LYS A O 1
ATOM 2189 N N . GLU A 1 278 ? 16.750 -7.768 6.655 1.00 94.19 278 GLU A N 1
ATOM 2190 C CA . GLU A 1 278 ? 17.319 -9.097 6.913 1.00 94.19 278 GLU A CA 1
ATOM 2191 C C . GLU A 1 278 ? 16.685 -10.204 6.056 1.00 94.19 278 GLU A C 1
ATOM 2193 O O . GLU A 1 278 ? 17.317 -11.226 5.785 1.00 94.19 278 GLU A O 1
ATOM 2198 N N . SER A 1 279 ? 15.435 -10.028 5.616 1.00 94.12 279 SER A N 1
ATOM 2199 C CA . SER A 1 279 ? 14.707 -11.061 4.875 1.00 94.12 279 SER A CA 1
ATOM 2200 C C . SER A 1 279 ? 15.072 -11.147 3.392 1.00 94.12 279 SER A C 1
ATOM 2202 O O . SER A 1 279 ? 14.938 -12.226 2.814 1.00 94.12 279 SER A O 1
ATOM 2204 N N . GLU A 1 280 ? 15.533 -10.059 2.765 1.00 94.62 280 GLU A N 1
ATOM 2205 C CA . GLU A 1 280 ? 15.710 -9.987 1.306 1.00 94.62 280 GLU A CA 1
ATOM 2206 C C . GLU A 1 280 ? 16.599 -11.096 0.715 1.00 94.62 280 GLU A C 1
ATOM 2208 O O . GLU A 1 280 ? 16.174 -11.704 -0.275 1.00 94.62 280 GLU A O 1
ATOM 2213 N N . PRO A 1 281 ? 17.775 -11.434 1.292 1.00 95.06 281 PRO A N 1
ATOM 2214 C CA . PRO A 1 281 ? 18.611 -12.511 0.760 1.00 95.06 281 PRO A CA 1
ATOM 2215 C C . PRO A 1 281 ? 17.890 -13.862 0.762 1.00 95.06 281 PRO A C 1
ATOM 2217 O O . PRO A 1 281 ? 17.897 -14.567 -0.247 1.00 95.06 281 PRO A O 1
ATOM 2220 N N . ARG A 1 282 ? 17.199 -14.184 1.865 1.00 95.56 282 ARG A N 1
ATOM 2221 C CA . ARG A 1 282 ? 16.421 -15.423 2.007 1.00 95.56 282 ARG A CA 1
ATOM 2222 C C . ARG A 1 282 ? 15.257 -15.464 1.018 1.00 95.56 282 ARG A C 1
ATOM 2224 O O . ARG A 1 282 ? 15.031 -16.484 0.378 1.00 95.56 282 ARG A O 1
ATOM 2231 N N . LEU A 1 283 ? 14.519 -14.361 0.871 1.00 96.12 283 LEU A N 1
ATOM 2232 C CA . LEU A 1 283 ? 13.393 -14.287 -0.065 1.00 96.12 283 LEU A CA 1
ATOM 2233 C C . LEU A 1 283 ? 13.850 -14.501 -1.513 1.00 96.12 283 LEU A C 1
ATOM 2235 O O . LEU A 1 283 ? 13.182 -15.214 -2.260 1.00 96.12 283 LEU A O 1
ATOM 2239 N N . LEU A 1 284 ? 14.984 -13.916 -1.914 1.00 97.56 284 LEU A N 1
ATOM 2240 C CA . LEU A 1 284 ? 15.567 -14.141 -3.239 1.00 97.56 284 LEU A CA 1
ATOM 2241 C C . LEU A 1 284 ? 15.949 -15.605 -3.449 1.00 97.56 284 LEU A C 1
ATOM 2243 O O . LEU A 1 284 ? 15.610 -16.169 -4.487 1.00 97.56 284 LEU A O 1
ATOM 2247 N N . GLU A 1 285 ? 16.614 -16.219 -2.471 1.00 97.56 285 GLU A N 1
ATOM 2248 C CA . GLU A 1 285 ? 16.986 -17.631 -2.531 1.00 97.56 285 GLU A CA 1
ATOM 2249 C C . GLU A 1 285 ? 15.754 -18.532 -2.696 1.00 97.56 285 GLU A C 1
ATOM 2251 O O . GLU A 1 285 ? 15.711 -19.362 -3.604 1.00 97.56 285 GLU A O 1
ATOM 2256 N N . GLU A 1 286 ? 14.711 -18.324 -1.892 1.00 97.56 286 GLU A N 1
ATOM 2257 C CA . GLU A 1 286 ? 13.474 -19.105 -1.977 1.00 97.56 286 GLU A CA 1
ATOM 2258 C C . GLU A 1 286 ? 12.736 -18.909 -3.309 1.00 97.56 286 GLU A C 1
ATOM 2260 O O . GLU A 1 286 ? 12.170 -19.862 -3.849 1.00 97.56 286 GLU A O 1
ATOM 2265 N N . MET A 1 287 ? 12.740 -17.695 -3.872 1.00 98.25 287 MET A N 1
ATOM 2266 C CA . MET A 1 287 ? 12.175 -17.458 -5.206 1.00 98.25 287 MET A CA 1
ATOM 2267 C C . MET A 1 287 ? 12.975 -18.191 -6.288 1.00 98.25 287 MET A C 1
ATOM 2269 O O . MET A 1 287 ? 12.374 -18.802 -7.172 1.00 98.25 287 MET A O 1
ATOM 2273 N N . VAL A 1 288 ? 14.311 -18.190 -6.206 1.00 98.31 288 VAL A N 1
ATOM 2274 C CA . VAL A 1 288 ? 15.182 -18.918 -7.145 1.00 98.31 288 VAL A CA 1
ATOM 2275 C C . VAL A 1 288 ? 14.961 -20.426 -7.056 1.00 98.31 288 VAL A C 1
ATOM 2277 O O . VAL A 1 288 ? 14.781 -21.079 -8.083 1.00 98.31 288 VAL A O 1
ATOM 2280 N N . GLN A 1 289 ? 14.878 -20.981 -5.845 1.00 98.19 289 GLN A N 1
ATOM 2281 C CA . GLN A 1 289 ? 14.558 -22.398 -5.628 1.00 98.19 289 GLN A CA 1
ATOM 2282 C C . GLN A 1 289 ? 13.198 -22.794 -6.231 1.00 98.19 289 GLN A C 1
ATOM 2284 O O . GLN A 1 289 ? 12.985 -23.954 -6.580 1.00 98.19 289 GLN A O 1
ATOM 2289 N N . ARG A 1 290 ? 12.284 -21.831 -6.394 1.00 97.94 290 ARG A N 1
ATOM 2290 C CA . ARG A 1 290 ? 10.954 -22.009 -6.996 1.00 97.94 290 ARG A CA 1
ATOM 2291 C C . ARG A 1 290 ? 10.884 -21.621 -8.477 1.00 97.94 290 ARG A C 1
ATOM 2293 O O . ARG A 1 290 ? 9.788 -21.500 -9.018 1.00 97.94 290 ARG A O 1
ATOM 2300 N N . GLY A 1 291 ? 12.029 -21.459 -9.139 1.00 97.31 291 GLY A N 1
ATOM 2301 C CA . GLY A 1 291 ? 12.113 -21.269 -10.588 1.00 97.31 291 GLY A CA 1
ATOM 2302 C C . GLY A 1 291 ? 12.207 -19.816 -11.056 1.00 97.31 291 GLY A C 1
ATOM 2303 O O . GLY A 1 291 ? 12.168 -19.575 -12.262 1.00 97.31 291 GLY A O 1
ATOM 2304 N N . ALA A 1 292 ? 12.355 -18.848 -10.147 1.00 98.44 292 ALA A N 1
ATOM 2305 C CA . ALA A 1 292 ? 12.695 -17.483 -10.533 1.00 98.44 292 ALA A CA 1
ATOM 2306 C C . ALA A 1 292 ? 14.178 -17.367 -10.932 1.00 98.44 292 ALA A C 1
ATOM 2308 O O . ALA A 1 292 ? 15.037 -18.114 -10.469 1.00 98.44 292 ALA A O 1
ATOM 2309 N N . SER A 1 293 ? 14.501 -16.376 -11.758 1.00 98.12 293 SER A N 1
ATOM 2310 C CA . SER A 1 293 ? 15.876 -15.994 -12.088 1.00 98.12 293 SER A CA 1
ATOM 2311 C C . SER A 1 293 ? 16.142 -14.575 -11.606 1.00 98.12 293 SER A C 1
ATOM 2313 O O . SER A 1 293 ? 15.314 -13.695 -11.840 1.00 98.12 293 SER A O 1
ATOM 2315 N N . VAL A 1 294 ? 17.305 -14.333 -11.004 1.00 98.12 294 VAL A N 1
ATOM 2316 C CA . VAL A 1 294 ? 17.702 -13.006 -10.517 1.00 98.12 294 VAL A CA 1
ATOM 2317 C C . VAL A 1 294 ? 18.763 -12.411 -11.439 1.00 98.12 294 VAL A C 1
ATOM 2319 O O . VAL A 1 294 ? 19.788 -13.034 -11.703 1.00 98.12 294 VAL A O 1
ATOM 2322 N N . HIS A 1 295 ? 18.524 -11.188 -11.899 1.00 96.75 295 HIS A N 1
ATOM 2323 C CA . HIS A 1 295 ? 19.417 -10.396 -12.731 1.00 96.75 295 HIS A CA 1
ATOM 2324 C C . HIS A 1 295 ? 19.809 -9.101 -12.007 1.00 96.75 295 HIS A C 1
ATOM 2326 O O . HIS A 1 295 ? 18.981 -8.467 -11.351 1.00 96.75 295 HIS A O 1
ATOM 2332 N N . ARG A 1 296 ? 21.074 -8.696 -12.135 1.00 96.56 296 ARG A N 1
ATOM 2333 C CA . ARG A 1 296 ? 21.613 -7.444 -11.585 1.00 96.56 296 ARG A CA 1
ATOM 2334 C C . ARG A 1 296 ? 22.071 -6.565 -12.754 1.00 96.56 296 ARG A C 1
ATOM 2336 O O . ARG A 1 296 ? 23.198 -6.749 -13.209 1.00 96.56 296 ARG A O 1
ATOM 2343 N N . PRO A 1 297 ? 21.195 -5.700 -13.296 1.00 94.56 297 PRO A N 1
ATOM 2344 C CA . PRO A 1 297 ? 21.548 -4.853 -14.432 1.00 94.56 297 PRO A CA 1
ATOM 2345 C C . PRO A 1 297 ? 22.575 -3.781 -14.044 1.00 94.56 297 PRO A C 1
ATOM 2347 O O . PRO A 1 297 ? 22.677 -3.414 -12.873 1.00 94.56 297 PRO A O 1
ATOM 2350 N N . ASP A 1 298 ? 23.286 -3.238 -15.037 1.00 94.12 298 ASP A N 1
ATOM 2351 C CA . ASP A 1 298 ? 23.968 -1.950 -14.878 1.00 94.12 298 ASP A CA 1
ATOM 2352 C C . ASP A 1 298 ? 22.910 -0.870 -14.623 1.00 94.12 298 ASP A C 1
ATOM 2354 O O . ASP A 1 298 ? 21.974 -0.713 -15.409 1.00 94.12 298 ASP A O 1
ATOM 2358 N N . LEU A 1 299 ? 23.030 -0.162 -13.501 1.00 95.12 299 LEU A N 1
ATOM 2359 C CA . LEU A 1 299 ? 22.052 0.837 -13.076 1.00 95.12 299 LEU A CA 1
ATOM 2360 C C . LEU A 1 299 ? 22.271 2.191 -13.745 1.00 95.12 299 LEU A C 1
ATOM 2362 O O . LEU A 1 299 ? 21.337 2.991 -13.773 1.00 95.12 299 LEU A O 1
ATOM 2366 N N . LYS A 1 300 ? 23.459 2.456 -14.301 1.00 94.69 300 LYS A N 1
ATOM 2367 C CA . LYS A 1 300 ? 23.788 3.771 -14.858 1.00 94.69 300 LYS A CA 1
ATOM 2368 C C . LYS A 1 300 ? 22.807 4.210 -15.963 1.00 94.69 300 LYS A C 1
ATOM 2370 O O . LYS A 1 300 ? 22.276 5.314 -15.845 1.00 94.69 300 LYS A O 1
ATOM 2375 N N . PRO A 1 301 ? 22.442 3.367 -16.952 1.00 94.31 301 PRO A N 1
ATOM 2376 C CA . PRO A 1 301 ? 21.433 3.740 -17.949 1.00 94.31 301 PRO A CA 1
ATOM 2377 C C . PRO A 1 301 ? 20.048 4.043 -17.350 1.00 94.31 301 PRO A C 1
ATOM 2379 O O . PRO A 1 301 ? 19.334 4.916 -17.838 1.00 94.31 301 PRO A O 1
ATOM 2382 N N . PHE A 1 302 ? 19.663 3.352 -16.270 1.00 95.12 302 PHE A N 1
ATOM 2383 C CA . PHE A 1 302 ? 18.404 3.605 -15.556 1.00 95.12 302 PHE A CA 1
ATOM 2384 C C . PHE A 1 302 ? 18.436 4.928 -14.794 1.00 95.12 302 PHE A C 1
ATOM 2386 O O . PHE A 1 302 ? 17.465 5.679 -14.835 1.00 95.12 302 PHE A O 1
ATOM 2393 N N . GLN A 1 303 ? 19.554 5.249 -14.149 1.00 95.12 303 GLN A N 1
ATOM 2394 C CA . GLN A 1 303 ? 19.746 6.520 -13.453 1.00 95.12 303 GLN A CA 1
ATOM 2395 C C . GLN A 1 303 ? 19.750 7.711 -14.422 1.00 95.12 303 GLN A C 1
ATOM 2397 O O . GLN A 1 303 ? 19.166 8.747 -14.121 1.00 95.12 303 GLN A O 1
ATOM 2402 N N . GLU A 1 304 ? 20.349 7.564 -15.605 1.00 94.69 304 GLU A N 1
ATOM 2403 C CA . GLU A 1 304 ? 20.377 8.620 -16.625 1.00 94.69 304 GLU A CA 1
ATOM 2404 C C . GLU A 1 304 ? 18.989 8.861 -17.246 1.00 94.69 304 GLU A C 1
ATOM 2406 O O . GLU A 1 304 ? 18.568 10.013 -17.400 1.00 94.69 304 GLU A O 1
ATOM 2411 N N . ALA A 1 305 ? 18.238 7.793 -17.539 1.00 93.88 305 ALA A N 1
ATOM 2412 C CA . ALA A 1 305 ? 16.922 7.880 -18.178 1.00 93.88 305 ALA A CA 1
ATOM 2413 C C . ALA A 1 305 ? 15.875 8.636 -17.339 1.00 93.88 305 ALA A C 1
ATOM 2415 O O . ALA A 1 305 ? 15.010 9.327 -17.890 1.00 93.88 305 ALA A O 1
ATOM 2416 N N . VAL A 1 306 ? 15.958 8.555 -16.005 1.00 95.44 306 VAL A N 1
ATOM 2417 C CA . VAL A 1 306 ? 14.978 9.200 -15.115 1.00 95.44 306 VAL A CA 1
ATOM 2418 C C . VAL A 1 306 ? 15.150 10.713 -14.996 1.00 95.44 306 VAL A C 1
ATOM 2420 O O . VAL A 1 306 ? 14.295 11.355 -14.395 1.00 95.44 306 VAL A O 1
ATOM 2423 N N . THR A 1 307 ? 16.179 11.315 -15.603 1.00 93.44 307 THR A N 1
ATOM 2424 C CA . THR A 1 307 ? 16.345 12.783 -15.636 1.00 93.44 307 THR A CA 1
ATOM 2425 C C . THR A 1 307 ? 15.070 13.476 -16.137 1.00 93.44 307 THR A C 1
ATOM 2427 O O . THR A 1 307 ? 14.572 14.405 -15.506 1.00 93.44 307 THR A O 1
ATOM 2430 N N . SER A 1 308 ? 14.449 12.927 -17.188 1.00 92.00 308 SER A N 1
ATOM 2431 C CA . SER A 1 308 ? 13.177 13.424 -17.734 1.00 92.00 308 SER A CA 1
ATOM 2432 C C . SER A 1 308 ? 11.995 13.342 -16.754 1.00 92.00 308 SER A C 1
ATOM 2434 O O . SER A 1 308 ? 11.056 14.130 -16.850 1.00 92.00 308 SER A O 1
ATOM 2436 N N . VAL A 1 309 ? 12.029 12.411 -15.796 1.00 95.38 309 VAL A N 1
ATOM 2437 C CA . VAL A 1 309 ? 11.005 12.265 -14.748 1.00 95.38 309 VAL A CA 1
ATOM 2438 C C . VAL A 1 309 ? 11.107 13.415 -13.750 1.00 95.38 309 VAL A C 1
ATOM 2440 O O . VAL A 1 309 ? 10.084 13.948 -13.325 1.00 95.38 309 VAL A O 1
ATOM 2443 N N . TYR A 1 310 ? 12.330 13.828 -13.409 1.00 95.06 310 TYR A N 1
ATOM 2444 C CA . TYR A 1 310 ? 12.566 14.990 -12.554 1.00 95.06 310 TYR A CA 1
ATOM 2445 C C . TYR A 1 310 ? 12.113 16.288 -13.219 1.00 95.06 310 TYR A C 1
ATOM 2447 O O . TYR A 1 310 ? 11.485 17.112 -12.558 1.00 95.06 310 TYR A O 1
ATOM 2455 N N . ASP A 1 311 ? 12.351 16.449 -14.520 1.00 92.81 311 ASP A N 1
ATOM 2456 C CA . ASP A 1 311 ? 11.896 17.630 -15.262 1.00 92.81 311 ASP A CA 1
ATOM 2457 C C . ASP A 1 311 ? 10.363 17.698 -15.324 1.00 92.81 311 ASP A C 1
ATOM 2459 O O . ASP A 1 311 ? 9.773 18.711 -14.951 1.00 92.81 311 ASP A O 1
ATOM 2463 N N . GLN A 1 312 ? 9.695 16.581 -15.643 1.00 90.75 312 GLN A N 1
ATOM 2464 C CA . GLN A 1 312 ? 8.228 16.490 -15.585 1.00 90.75 312 GLN A CA 1
ATOM 2465 C C . GLN A 1 312 ? 7.676 16.780 -14.182 1.00 90.75 312 GLN A C 1
ATOM 2467 O O . GLN A 1 312 ? 6.603 17.374 -14.030 1.00 90.75 312 GLN A O 1
ATOM 2472 N N . ALA A 1 313 ? 8.386 16.347 -13.137 1.00 91.19 313 ALA A N 1
ATOM 2473 C CA . ALA A 1 313 ? 8.009 16.652 -11.768 1.00 91.19 313 ALA A CA 1
ATOM 2474 C C . ALA A 1 313 ? 8.173 18.146 -11.466 1.00 91.19 313 ALA A C 1
ATOM 2476 O O . ALA A 1 313 ? 7.285 18.714 -10.835 1.00 91.19 313 ALA A O 1
ATOM 2477 N N . ARG A 1 314 ? 9.243 18.804 -11.933 1.00 93.06 314 ARG A N 1
ATOM 2478 C CA . ARG A 1 314 ? 9.431 20.257 -11.766 1.00 93.06 314 ARG A CA 1
ATOM 2479 C C . ARG A 1 314 ? 8.342 21.047 -12.476 1.00 93.06 314 ARG A C 1
ATOM 2481 O O . ARG A 1 314 ? 7.774 21.950 -11.869 1.00 93.06 314 ARG A O 1
ATOM 2488 N N . ASP A 1 315 ? 7.969 20.648 -13.689 1.00 89.94 315 ASP A N 1
ATOM 2489 C CA . ASP A 1 315 ? 6.871 21.276 -14.433 1.00 89.94 315 ASP A CA 1
ATOM 2490 C C . ASP A 1 315 ? 5.540 21.211 -13.668 1.00 89.94 315 ASP A C 1
ATOM 2492 O O . ASP A 1 315 ? 4.716 22.124 -13.738 1.00 89.94 315 ASP A O 1
ATOM 2496 N N . ARG A 1 316 ? 5.316 20.125 -12.919 1.00 87.69 316 ARG A N 1
ATOM 2497 C CA . ARG A 1 316 ? 4.060 19.882 -12.200 1.00 87.69 316 ARG A CA 1
ATOM 2498 C C . ARG A 1 316 ? 4.043 20.425 -10.771 1.00 87.69 316 ARG A C 1
ATOM 2500 O O . ARG A 1 316 ? 3.000 20.891 -10.318 1.00 87.69 316 ARG A O 1
ATOM 2507 N N . TYR A 1 317 ? 5.151 20.301 -10.051 1.00 87.56 317 TYR A N 1
ATOM 2508 C CA . TYR A 1 317 ? 5.243 20.542 -8.608 1.00 87.56 317 TYR A CA 1
ATOM 2509 C C . TYR A 1 317 ? 6.140 21.732 -8.245 1.00 87.56 317 TYR A C 1
ATOM 2511 O O . TYR A 1 317 ? 6.199 22.117 -7.076 1.00 87.56 317 TYR A O 1
ATOM 2519 N N . GLY A 1 318 ? 6.817 22.333 -9.225 1.00 91.69 318 GLY A N 1
ATOM 2520 C CA . GLY A 1 318 ? 7.665 23.503 -9.037 1.00 91.69 318 GLY A CA 1
ATOM 2521 C C . GLY A 1 318 ? 8.777 23.267 -8.016 1.00 91.69 318 GLY A C 1
ATOM 2522 O O . GLY A 1 318 ? 9.416 22.214 -7.987 1.00 91.69 318 GLY A O 1
ATOM 2523 N N . ASN A 1 319 ? 8.971 24.253 -7.139 1.00 92.38 319 ASN A N 1
ATOM 2524 C CA . ASN A 1 319 ? 10.032 24.268 -6.129 1.00 92.38 319 ASN A CA 1
ATOM 2525 C C . ASN A 1 319 ? 9.957 23.117 -5.109 1.00 92.38 319 ASN A C 1
ATOM 2527 O O . ASN A 1 319 ? 10.957 22.837 -4.456 1.00 92.38 319 ASN A O 1
ATOM 2531 N N . GLN A 1 320 ? 8.819 22.427 -4.971 1.00 92.31 320 GLN A N 1
ATOM 2532 C CA . GLN A 1 320 ? 8.701 21.270 -4.074 1.00 92.31 320 GLN A CA 1
ATOM 2533 C C . GLN A 1 320 ? 9.674 20.147 -4.452 1.00 92.31 320 GLN A C 1
ATOM 2535 O O . GLN A 1 320 ? 10.152 19.430 -3.577 1.00 92.31 320 GLN A O 1
ATOM 2540 N N . VAL A 1 321 ? 9.993 20.013 -5.745 1.00 93.94 321 VAL A N 1
ATOM 2541 C CA . VAL A 1 321 ? 10.978 19.035 -6.219 1.00 93.94 321 VAL A CA 1
ATOM 2542 C C . VAL A 1 321 ? 12.367 19.386 -5.708 1.00 93.94 321 VAL A C 1
ATOM 2544 O O . VAL A 1 321 ? 13.043 18.529 -5.152 1.00 93.94 321 VAL A O 1
ATOM 2547 N N . ASP A 1 322 ? 12.779 20.642 -5.863 1.00 93.75 322 ASP A N 1
ATOM 2548 C CA . ASP A 1 322 ? 14.124 21.073 -5.484 1.00 93.75 322 ASP A CA 1
ATOM 2549 C C . ASP A 1 322 ? 14.307 21.088 -3.958 1.00 93.75 322 ASP A C 1
ATOM 2551 O O . ASP A 1 322 ? 15.386 20.754 -3.476 1.00 93.75 322 ASP A O 1
ATOM 2555 N N . LEU A 1 323 ? 13.246 21.375 -3.190 1.00 94.31 323 LEU A N 1
ATOM 2556 C CA . LEU A 1 323 ? 13.250 21.243 -1.728 1.00 94.31 323 LEU A CA 1
ATOM 2557 C C . LEU A 1 323 ? 13.466 19.788 -1.287 1.00 94.31 323 LEU A C 1
ATOM 2559 O O . LEU A 1 323 ? 14.343 19.519 -0.471 1.00 94.31 323 LEU A O 1
ATOM 2563 N N . LEU A 1 324 ? 12.717 18.840 -1.862 1.00 95.88 324 LEU A N 1
ATOM 2564 C CA . LEU A 1 324 ? 12.918 17.417 -1.579 1.00 95.88 324 LEU A CA 1
ATOM 2565 C C . LEU A 1 324 ? 14.320 16.953 -2.000 1.00 95.88 324 LEU A C 1
ATOM 2567 O O . LEU A 1 324 ? 14.966 16.199 -1.276 1.00 95.88 324 LEU A O 1
ATOM 2571 N N . LEU A 1 325 ? 14.797 17.390 -3.168 1.00 96.00 325 LEU A N 1
ATOM 2572 C CA . LEU A 1 325 ? 16.125 17.034 -3.663 1.00 96.00 325 LEU A CA 1
ATOM 2573 C C . LEU A 1 325 ? 17.244 17.575 -2.772 1.00 96.00 325 LEU A C 1
ATOM 2575 O O . LEU A 1 325 ? 18.229 16.866 -2.577 1.00 96.00 325 LEU A O 1
ATOM 2579 N N . ALA A 1 326 ? 17.091 18.774 -2.206 1.00 95.75 326 ALA A N 1
ATOM 2580 C CA . ALA A 1 326 ? 18.048 19.335 -1.257 1.00 95.75 326 ALA A CA 1
ATOM 2581 C C . ALA A 1 326 ? 18.157 18.472 0.011 1.00 95.75 326 ALA A C 1
ATOM 2583 O O . ALA A 1 326 ? 19.265 18.103 0.401 1.00 95.75 326 ALA A O 1
ATOM 2584 N N . ASP A 1 327 ? 17.022 18.075 0.598 1.00 96.25 327 ASP A N 1
ATOM 2585 C CA . ASP A 1 327 ? 16.993 17.169 1.755 1.00 96.25 327 ASP A CA 1
ATOM 2586 C C . ASP A 1 327 ? 17.646 15.819 1.418 1.00 96.25 327 ASP A C 1
ATOM 2588 O O . ASP A 1 327 ? 18.493 15.310 2.156 1.00 96.25 327 ASP A O 1
ATOM 2592 N N . SER A 1 328 ? 17.28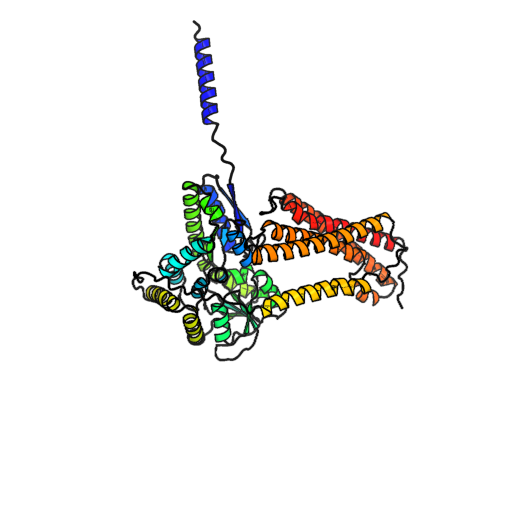8 15.252 0.263 1.00 97.19 328 SER A N 1
ATOM 2593 C CA . SER A 1 328 ? 17.821 13.976 -0.219 1.00 97.19 328 SER A CA 1
ATOM 2594 C C . SER A 1 328 ? 19.334 14.031 -0.438 1.00 97.19 328 SER A C 1
ATOM 2596 O O . SER A 1 328 ? 20.055 13.110 -0.054 1.00 97.19 328 SER A O 1
ATOM 2598 N N . GLN A 1 329 ? 19.832 15.119 -1.030 1.00 96.12 329 GLN A N 1
ATOM 2599 C CA . GLN A 1 329 ? 21.255 15.327 -1.270 1.00 96.12 329 GLN A CA 1
ATOM 2600 C C . GLN A 1 329 ? 22.023 15.452 0.046 1.00 96.12 329 GLN A C 1
ATOM 2602 O O . GLN A 1 329 ? 23.007 14.735 0.208 1.00 96.12 329 GLN A O 1
ATOM 2607 N N . ALA A 1 330 ? 21.547 16.271 0.990 1.00 95.81 330 ALA A N 1
ATOM 2608 C CA . ALA A 1 330 ? 22.179 16.431 2.299 1.00 95.81 330 ALA A CA 1
ATOM 2609 C C . ALA A 1 330 ? 22.285 15.091 3.049 1.00 95.81 330 ALA A C 1
ATOM 2611 O O . ALA A 1 330 ? 23.323 14.749 3.616 1.00 95.81 330 ALA A O 1
ATOM 2612 N N . ILE A 1 331 ? 21.242 14.257 2.980 1.00 96.44 331 ILE A N 1
ATOM 2613 C CA . ILE A 1 331 ? 21.261 12.913 3.575 1.00 96.44 331 ILE A CA 1
ATOM 2614 C C . ILE A 1 331 ? 22.297 12.006 2.903 1.00 96.44 331 ILE A C 1
ATOM 2616 O O . ILE A 1 331 ? 22.987 11.255 3.598 1.00 96.44 331 ILE A O 1
ATOM 2620 N N . LYS A 1 332 ? 22.422 12.069 1.573 1.00 95.50 332 LYS A N 1
ATOM 2621 C CA . LYS A 1 332 ? 23.399 11.277 0.813 1.00 95.50 332 LYS A CA 1
ATOM 2622 C C . LYS A 1 332 ? 24.841 11.697 1.095 1.00 95.50 332 LYS A C 1
ATOM 2624 O O . LYS A 1 332 ? 25.709 10.829 1.160 1.00 95.50 332 LYS A O 1
ATOM 2629 N N . THR A 1 333 ? 25.095 12.993 1.262 1.00 94.38 333 THR A N 1
ATOM 2630 C CA . THR A 1 333 ? 26.430 13.561 1.519 1.00 94.38 333 THR A CA 1
ATOM 2631 C C . THR A 1 333 ? 26.806 13.572 3.001 1.00 94.38 333 THR A C 1
ATOM 2633 O O . THR A 1 333 ? 27.983 13.714 3.325 1.00 94.38 333 THR A O 1
ATOM 2636 N N . GLY A 1 334 ? 25.838 13.375 3.901 1.00 90.25 334 GLY A N 1
ATOM 2637 C CA . GLY A 1 334 ? 26.042 13.488 5.346 1.00 90.25 334 GLY A CA 1
ATOM 2638 C C . GLY A 1 334 ? 26.109 14.937 5.840 1.00 90.25 334 GLY A C 1
ATOM 2639 O O . GLY A 1 334 ? 26.601 15.176 6.940 1.00 90.25 334 GLY A O 1
ATOM 2640 N N . GLU A 1 335 ? 25.639 15.890 5.036 1.00 88.75 335 GLU A N 1
ATOM 2641 C CA . GLU A 1 335 ? 25.524 17.302 5.398 1.00 88.75 335 GLU A CA 1
ATOM 2642 C C . GLU A 1 335 ? 24.313 17.540 6.320 1.00 88.75 335 GLU A C 1
ATOM 2644 O O . GLU A 1 335 ? 23.412 16.702 6.442 1.00 88.75 335 GLU A O 1
ATOM 2649 N N . GLU A 1 336 ? 24.294 18.688 7.002 1.00 83.69 336 GLU A N 1
ATOM 2650 C CA . GLU A 1 336 ? 23.137 19.097 7.802 1.00 83.69 336 GLU A CA 1
ATOM 2651 C C . GLU A 1 336 ? 21.925 19.381 6.906 1.00 83.69 336 GLU A C 1
ATOM 2653 O O . GLU A 1 336 ? 22.046 19.971 5.831 1.00 83.69 336 GLU A O 1
ATOM 2658 N N . LEU A 1 337 ? 20.741 18.971 7.368 1.00 85.00 337 LEU A N 1
ATOM 2659 C CA . LEU A 1 337 ? 19.494 19.214 6.649 1.00 85.00 337 LEU A CA 1
ATOM 2660 C C . LEU A 1 337 ? 19.177 20.722 6.584 1.00 85.00 337 LEU A C 1
ATOM 2662 O O . LEU A 1 337 ? 19.394 21.435 7.569 1.00 85.00 337 LEU A O 1
ATOM 2666 N N . PRO A 1 338 ? 18.622 21.220 5.463 1.00 78.06 338 PRO A N 1
ATOM 2667 C CA . PRO A 1 338 ? 18.214 22.616 5.332 1.00 78.06 338 PRO A CA 1
ATOM 2668 C C . PRO A 1 338 ? 17.227 23.048 6.433 1.00 78.06 338 PRO A C 1
ATOM 2670 O O . PRO A 1 338 ? 16.249 22.363 6.712 1.00 78.06 338 PRO A O 1
ATOM 2673 N N . THR A 1 339 ? 17.445 24.219 7.043 1.00 63.41 339 THR A N 1
ATOM 2674 C CA . THR A 1 339 ? 16.632 24.740 8.171 1.00 63.41 339 THR A CA 1
ATOM 2675 C C . THR A 1 339 ? 15.750 25.948 7.811 1.00 63.41 339 THR A C 1
ATOM 2677 O O . THR A 1 339 ? 15.254 26.653 8.691 1.00 63.41 339 THR A O 1
ATOM 2680 N N . GLY A 1 340 ? 15.533 26.211 6.519 1.00 56.50 340 GLY A N 1
ATOM 2681 C CA . GLY A 1 340 ? 14.722 27.340 6.043 1.00 56.50 340 GLY A CA 1
ATOM 2682 C C . GLY A 1 340 ? 13.204 27.098 6.120 1.00 56.50 340 GLY A C 1
ATOM 2683 O O . GLY A 1 340 ? 12.763 25.948 6.112 1.00 56.50 340 GLY A O 1
ATOM 2684 N N . PRO A 1 341 ? 12.374 28.160 6.176 1.00 51.94 341 PRO A N 1
ATOM 2685 C CA . PRO A 1 341 ? 10.924 28.016 6.113 1.00 51.94 341 PRO A CA 1
ATOM 2686 C C . PRO A 1 341 ? 10.508 27.396 4.773 1.00 51.94 341 PRO A C 1
ATOM 2688 O O . PRO A 1 341 ? 10.855 27.900 3.706 1.00 51.94 341 PRO A O 1
ATOM 2691 N N . LEU A 1 342 ? 9.743 26.307 4.832 1.00 61.62 342 LEU A N 1
ATOM 2692 C CA . LEU A 1 342 ? 9.128 25.701 3.656 1.00 61.62 342 LEU A CA 1
ATOM 2693 C C . LEU A 1 342 ? 7.936 26.577 3.240 1.00 61.62 342 LEU A C 1
ATOM 2695 O O . LEU A 1 342 ? 6.903 26.577 3.909 1.00 61.62 342 LEU A O 1
ATOM 2699 N N . GLU A 1 343 ? 8.075 27.369 2.175 1.00 52.31 343 GLU A N 1
ATOM 2700 C CA . GLU A 1 343 ? 6.951 28.149 1.643 1.00 52.31 343 GLU A CA 1
ATOM 2701 C C . GLU A 1 343 ? 5.867 27.212 1.081 1.00 52.31 343 GLU A C 1
ATOM 2703 O O . GLU A 1 343 ? 6.130 26.380 0.209 1.00 52.31 343 GLU A O 1
ATOM 2708 N N . ASP A 1 344 ? 4.627 27.367 1.563 1.00 46.22 344 ASP A N 1
ATOM 2709 C CA . ASP A 1 344 ? 3.427 26.700 1.039 1.00 46.22 344 ASP A CA 1
ATOM 2710 C C . ASP A 1 344 ? 3.058 27.284 -0.345 1.00 46.22 344 ASP A C 1
ATOM 2712 O O . ASP A 1 344 ? 2.060 27.984 -0.518 1.00 46.22 344 ASP A O 1
ATOM 2716 N N . SER A 1 345 ? 3.856 27.007 -1.374 1.00 40.03 345 SER A N 1
ATOM 2717 C CA . SER A 1 345 ? 3.595 27.406 -2.765 1.00 40.03 345 SER A CA 1
ATOM 2718 C C . SER A 1 345 ? 2.574 26.482 -3.453 1.00 40.03 345 SER A C 1
ATOM 2720 O O . SER A 1 345 ? 2.765 26.043 -4.586 1.00 40.03 345 SER A O 1
ATOM 2722 N N . TYR A 1 346 ? 1.450 26.163 -2.800 1.00 41.09 346 TYR A N 1
ATOM 2723 C CA . TYR A 1 346 ? 0.381 25.403 -3.457 1.00 41.09 346 TYR A CA 1
ATOM 2724 C C . TYR A 1 346 ? -0.555 26.336 -4.232 1.00 41.09 346 TYR A C 1
ATOM 2726 O O . TYR A 1 346 ? -1.576 26.802 -3.726 1.00 41.09 346 TYR A O 1
ATOM 2734 N N . SER A 1 347 ? -0.235 26.562 -5.506 1.00 35.34 347 SER A N 1
ATOM 2735 C CA . SER A 1 347 ? -1.219 26.989 -6.500 1.00 35.34 347 SER A CA 1
ATOM 2736 C C . SER A 1 347 ? -2.098 25.783 -6.845 1.00 35.34 347 SER A C 1
ATOM 2738 O O . SER A 1 347 ? -1.777 24.988 -7.729 1.00 35.34 347 SER A O 1
ATOM 2740 N N . SER A 1 348 ? -3.228 25.643 -6.151 1.00 37.38 348 SER A N 1
ATOM 2741 C CA . SER A 1 348 ? -4.327 24.775 -6.570 1.00 37.38 348 SER A CA 1
ATOM 2742 C C . SER A 1 348 ? -4.877 25.260 -7.914 1.00 37.38 348 SER A C 1
ATOM 2744 O O . SER A 1 348 ? -5.855 26.005 -7.952 1.00 37.38 348 SER A O 1
ATOM 2746 N N . GLN A 1 349 ? -4.275 24.860 -9.028 1.00 27.61 349 GLN A N 1
ATOM 2747 C CA . GLN A 1 349 ? -5.002 24.851 -10.290 1.00 27.61 349 GLN A CA 1
ATOM 2748 C C . GLN A 1 349 ? -5.957 23.655 -10.206 1.00 27.61 349 GLN A C 1
ATOM 2750 O O . GLN A 1 349 ? -5.488 22.514 -10.147 1.00 27.61 349 GLN A O 1
ATOM 2755 N N . PRO A 1 350 ? -7.283 23.862 -10.101 1.00 29.86 350 PRO A N 1
ATOM 2756 C CA . PRO A 1 350 ? -8.210 22.747 -10.127 1.00 29.86 350 PRO A CA 1
ATOM 2757 C C . PRO A 1 350 ? -8.036 22.028 -11.463 1.00 29.86 350 PRO A C 1
ATOM 2759 O O . PRO A 1 350 ? -8.208 22.623 -12.527 1.00 29.86 350 PRO A O 1
ATOM 2762 N N . ILE A 1 351 ? -7.698 20.741 -11.404 1.00 35.16 351 ILE A N 1
ATOM 2763 C CA . ILE A 1 351 ? -7.766 19.861 -12.566 1.00 35.16 351 ILE A CA 1
ATOM 2764 C C . ILE A 1 351 ? -9.240 19.815 -12.969 1.00 35.16 351 ILE A C 1
ATOM 2766 O O . ILE A 1 351 ? -10.060 19.123 -12.362 1.00 35.16 351 ILE A O 1
ATOM 2770 N N . SER A 1 352 ? -9.593 20.617 -13.967 1.00 27.25 352 SER A N 1
ATOM 2771 C CA . SER A 1 352 ? -10.867 20.512 -14.652 1.00 27.25 352 SER A CA 1
ATOM 2772 C C . SER A 1 352 ? -10.779 19.285 -15.549 1.00 27.25 352 SER A C 1
ATOM 2774 O O . SER A 1 352 ? -10.145 19.291 -16.600 1.00 27.25 352 SER A O 1
ATOM 2776 N N . PHE A 1 353 ? -11.404 18.191 -15.118 1.00 30.69 353 PHE A N 1
ATOM 2777 C CA . PHE A 1 353 ? -11.753 17.144 -16.065 1.00 30.69 353 PHE A CA 1
ATOM 2778 C C . PHE A 1 353 ? -12.735 17.753 -17.068 1.00 30.69 353 PHE A C 1
ATOM 2780 O O . PHE A 1 353 ? -13.727 18.358 -16.642 1.00 30.69 353 PHE A O 1
ATOM 2787 N N . PRO A 1 354 ? -12.496 17.629 -18.383 1.00 28.80 354 PRO A N 1
ATOM 2788 C CA . PRO A 1 354 ? -13.465 18.091 -19.354 1.00 28.80 354 PRO A CA 1
ATOM 2789 C C . PRO A 1 354 ? -14.781 17.345 -19.107 1.00 28.80 354 PRO A C 1
ATOM 2791 O O . PRO A 1 354 ? -14.822 16.114 -19.036 1.00 28.80 354 PRO A O 1
ATOM 2794 N N . LEU A 1 355 ? -15.864 18.113 -18.962 1.00 34.09 355 LEU A N 1
ATOM 2795 C CA . LEU A 1 355 ? -17.236 17.647 -18.719 1.00 34.09 355 LEU A CA 1
ATOM 2796 C C . LEU A 1 355 ? -17.711 16.605 -19.760 1.00 34.09 355 LEU A C 1
ATOM 2798 O O . LEU A 1 355 ? -18.705 15.915 -19.558 1.00 34.09 355 LEU A O 1
ATOM 2802 N N . SER A 1 356 ? -16.990 16.475 -20.876 1.00 35.00 356 SER A N 1
ATOM 2803 C CA . SER A 1 356 ? -17.223 15.482 -21.921 1.00 35.00 356 SER A CA 1
ATOM 2804 C C . SER A 1 356 ? -16.908 14.042 -21.492 1.00 35.00 356 SER A C 1
ATOM 2806 O O . SER A 1 356 ? -17.512 13.121 -22.039 1.00 35.00 356 SER A O 1
ATOM 2808 N N . LEU A 1 357 ? -16.037 13.811 -20.497 1.00 30.78 357 LEU A N 1
ATOM 2809 C CA . LEU A 1 357 ? -15.709 12.448 -20.050 1.00 30.78 357 LEU A CA 1
ATOM 2810 C C . LEU A 1 357 ? -16.742 11.869 -19.067 1.00 30.78 357 LEU A C 1
ATOM 2812 O O . LEU A 1 357 ? -17.028 10.672 -19.121 1.00 30.78 357 LEU A O 1
ATOM 2816 N N . SER A 1 358 ? -17.362 12.695 -18.218 1.00 36.47 358 SER A N 1
ATOM 2817 C CA . SER A 1 358 ? -18.381 12.251 -17.249 1.00 36.47 358 SER A CA 1
ATOM 2818 C C . SER A 1 358 ? -19.711 11.870 -17.911 1.00 36.47 358 SER A C 1
ATOM 2820 O O . SER A 1 358 ? -20.401 10.967 -17.439 1.00 36.47 358 SER A O 1
ATOM 2822 N N . LEU A 1 359 ? -20.033 12.482 -19.054 1.00 35.28 359 LEU A N 1
ATOM 2823 C CA . LEU A 1 359 ? -21.190 12.111 -19.875 1.00 35.28 359 LEU A CA 1
ATOM 2824 C C . LEU A 1 359 ? -20.969 10.802 -20.656 1.00 35.28 359 LEU A C 1
ATOM 2826 O O . LEU A 1 359 ? -21.928 10.074 -20.911 1.00 35.28 359 LEU A O 1
ATOM 2830 N N . SER A 1 360 ? -19.716 10.446 -20.966 1.00 39.19 360 SER A N 1
ATOM 2831 C CA . SER A 1 360 ? -19.393 9.204 -21.686 1.00 39.19 360 SER A CA 1
ATOM 2832 C C . SER A 1 360 ? -19.530 7.944 -20.817 1.00 39.19 360 SER A C 1
ATOM 2834 O O . SER A 1 360 ? -20.006 6.919 -21.302 1.00 39.19 360 SER A O 1
ATOM 2836 N N . LEU A 1 361 ? -19.227 8.027 -19.513 1.00 35.06 361 LEU A N 1
ATOM 2837 C CA . LEU A 1 361 ? -19.433 6.917 -18.571 1.00 35.06 361 LEU A CA 1
ATOM 2838 C C . LEU A 1 361 ? -20.915 6.712 -18.225 1.00 35.06 361 LEU A C 1
ATOM 2840 O O . LEU A 1 361 ? -21.368 5.573 -18.122 1.00 35.06 361 LEU A O 1
ATOM 2844 N N . GLY A 1 362 ? -21.686 7.798 -18.095 1.00 36.66 362 GLY A N 1
ATOM 2845 C CA . GLY A 1 362 ? -23.141 7.725 -17.918 1.00 36.66 362 GLY A CA 1
ATOM 2846 C C . GLY A 1 362 ? -23.835 7.108 -19.134 1.00 36.66 362 GLY A C 1
ATOM 2847 O O . GLY A 1 362 ? -24.726 6.270 -18.981 1.00 36.66 362 GLY A O 1
ATOM 2848 N N . GLY A 1 363 ? -23.366 7.445 -20.340 1.00 39.19 363 GLY A N 1
ATOM 2849 C CA . GLY A 1 363 ? -23.798 6.821 -21.590 1.00 39.19 363 GLY A CA 1
ATOM 2850 C C . GLY A 1 363 ? -23.440 5.337 -21.670 1.00 39.19 363 GLY A C 1
ATOM 2851 O O . GLY A 1 363 ? -24.292 4.539 -22.039 1.00 39.19 363 GLY A O 1
ATOM 2852 N N . LEU A 1 364 ? -22.234 4.942 -21.249 1.00 36.91 364 LEU A N 1
ATOM 2853 C CA . LEU A 1 364 ? -21.798 3.542 -21.259 1.00 36.91 364 LEU A CA 1
ATOM 2854 C C . LEU A 1 364 ? -22.571 2.683 -20.242 1.00 36.91 364 LEU A C 1
ATOM 2856 O O . LEU A 1 364 ? -22.960 1.566 -20.564 1.00 36.91 364 LEU A O 1
ATOM 2860 N N . ILE A 1 365 ? -22.866 3.207 -19.047 1.00 41.50 365 ILE A N 1
ATOM 2861 C CA . ILE A 1 365 ? -23.669 2.505 -18.030 1.00 41.50 365 ILE A CA 1
ATOM 2862 C C . ILE A 1 365 ? -25.131 2.402 -18.477 1.00 41.50 365 ILE A C 1
ATOM 2864 O O . ILE A 1 365 ? -25.727 1.335 -18.368 1.00 41.50 365 ILE A O 1
ATOM 2868 N N . THR A 1 366 ? -25.696 3.464 -19.058 1.00 45.72 366 THR A N 1
ATOM 2869 C CA . THR A 1 366 ? -27.063 3.436 -19.607 1.00 45.72 366 THR A CA 1
ATOM 2870 C C . THR A 1 366 ? -27.155 2.531 -20.837 1.00 45.72 366 THR A C 1
ATOM 2872 O O . THR A 1 366 ? -28.164 1.861 -21.022 1.00 45.72 366 THR A O 1
ATOM 2875 N N . PHE A 1 367 ? -26.099 2.439 -21.649 1.00 41.12 367 PHE A N 1
ATOM 2876 C CA . PHE A 1 367 ? -26.037 1.543 -22.801 1.00 41.12 367 PHE A CA 1
ATOM 2877 C C . PHE A 1 367 ? -25.839 0.087 -22.379 1.00 41.12 367 PHE A C 1
ATOM 2879 O O . PHE A 1 367 ? -26.516 -0.776 -22.915 1.00 41.12 367 PHE A O 1
ATOM 2886 N N . VAL A 1 368 ? -24.995 -0.218 -21.389 1.00 41.47 368 VAL A N 1
ATOM 2887 C CA . VAL A 1 368 ? -24.789 -1.592 -20.892 1.00 41.47 368 VAL A CA 1
ATOM 2888 C C . VAL A 1 368 ? -26.008 -2.088 -20.111 1.00 41.47 368 VAL A C 1
ATOM 2890 O O . VAL A 1 368 ? -26.479 -3.194 -20.362 1.00 41.47 368 VAL A O 1
ATOM 2893 N N . VAL A 1 369 ? -26.581 -1.266 -19.227 1.00 45.50 369 VAL A N 1
ATOM 2894 C CA . VAL A 1 369 ? -27.793 -1.609 -18.461 1.00 45.50 369 VAL A CA 1
ATOM 2895 C C . VAL A 1 369 ? -29.029 -1.589 -19.360 1.00 45.50 369 VAL A C 1
ATOM 2897 O O . VAL A 1 369 ? -29.843 -2.503 -19.297 1.00 45.50 369 VAL A O 1
ATOM 2900 N N . GLY A 1 370 ? -29.140 -0.615 -20.263 1.00 37.12 370 GLY A N 1
ATOM 2901 C CA . GLY A 1 370 ? -30.181 -0.567 -21.286 1.00 37.12 370 GLY A CA 1
ATOM 2902 C C . GLY A 1 370 ? -30.104 -1.760 -22.231 1.00 37.12 370 GLY A C 1
ATOM 2903 O O . GLY A 1 370 ? -31.131 -2.359 -22.509 1.00 37.12 370 GLY A O 1
ATOM 2904 N N . SER A 1 371 ? -28.907 -2.189 -22.639 1.00 39.81 371 SER A N 1
ATOM 2905 C CA . SER A 1 371 ? -28.721 -3.400 -23.448 1.00 39.81 371 SER A CA 1
ATOM 2906 C C . SER A 1 371 ? -29.032 -4.665 -22.653 1.00 39.81 371 SER A C 1
ATOM 2908 O O . SER A 1 371 ? -29.679 -5.548 -23.192 1.00 39.81 371 SER A O 1
ATOM 2910 N N . LEU A 1 372 ? -28.676 -4.755 -21.368 1.00 39.34 372 LEU A N 1
ATOM 2911 C CA . LEU A 1 372 ? -29.051 -5.883 -20.501 1.00 39.34 372 LEU A CA 1
ATOM 2912 C C . LEU A 1 372 ? -30.565 -5.943 -20.226 1.00 39.34 372 LEU A C 1
ATOM 2914 O O . LEU A 1 372 ? -31.119 -7.033 -20.124 1.00 39.34 372 LEU A O 1
ATOM 2918 N N . ILE A 1 373 ? -31.258 -4.802 -20.156 1.00 45.47 373 ILE A N 1
ATOM 2919 C CA . ILE A 1 373 ? -32.712 -4.711 -19.926 1.00 45.47 373 ILE A CA 1
ATOM 2920 C C . ILE A 1 373 ? -33.518 -4.853 -21.238 1.00 45.47 373 ILE A C 1
ATOM 2922 O O . ILE A 1 373 ? -34.611 -5.416 -21.243 1.00 45.47 373 ILE A O 1
ATOM 2926 N N . LEU A 1 374 ? -32.986 -4.391 -22.373 1.00 40.62 374 LEU A N 1
ATOM 2927 C CA . LEU A 1 374 ? -33.648 -4.480 -23.681 1.00 40.62 374 LEU A CA 1
ATOM 2928 C C . LEU A 1 374 ? -33.360 -5.812 -24.389 1.00 40.62 374 LEU A C 1
ATOM 2930 O O . LEU A 1 374 ? -34.305 -6.396 -24.915 1.00 40.62 374 LEU A O 1
ATOM 2934 N N . ASN A 1 375 ? -32.138 -6.367 -24.318 1.00 36.44 375 ASN A N 1
ATOM 2935 C CA . ASN A 1 375 ? -31.892 -7.755 -24.753 1.00 36.44 375 ASN A CA 1
ATOM 2936 C C . ASN A 1 375 ? -32.499 -8.777 -23.793 1.00 36.44 375 ASN A C 1
ATOM 2938 O O . ASN A 1 375 ? -32.704 -9.926 -24.189 1.00 36.44 375 ASN A O 1
ATOM 2942 N N . SER A 1 376 ? -32.825 -8.403 -22.548 1.00 44.00 376 SER A N 1
ATOM 2943 C CA . SER A 1 376 ? -33.533 -9.341 -21.682 1.00 44.00 376 SER A CA 1
ATOM 2944 C C . SER A 1 376 ? -34.989 -9.542 -22.076 1.00 44.00 376 SER A C 1
ATOM 2946 O O . SER A 1 376 ? -35.517 -10.626 -21.870 1.00 44.00 376 SER A O 1
ATOM 2948 N N . ARG A 1 377 ? -35.636 -8.592 -22.758 1.00 36.78 377 ARG A N 1
ATOM 2949 C CA . ARG A 1 377 ? -37.002 -8.819 -23.254 1.00 36.78 377 ARG A CA 1
ATOM 2950 C C . ARG A 1 377 ? -37.099 -9.850 -24.379 1.00 36.78 377 ARG A C 1
ATOM 2952 O O . ARG A 1 377 ? -38.162 -10.440 -24.529 1.00 36.78 377 ARG A O 1
ATOM 2959 N N . THR A 1 378 ? -36.031 -10.100 -25.133 1.00 38.34 378 THR A N 1
ATOM 2960 C CA . THR A 1 378 ? -36.040 -11.072 -26.242 1.00 38.34 378 THR A CA 1
ATOM 2961 C C . THR A 1 378 ? -35.357 -12.394 -25.894 1.00 38.34 378 THR A C 1
ATOM 2963 O O . THR A 1 378 ? -35.755 -13.419 -26.434 1.00 38.34 378 THR A O 1
ATOM 2966 N N . ALA A 1 379 ? -34.412 -12.410 -24.944 1.00 38.47 379 ALA A N 1
ATOM 2967 C CA . ALA A 1 379 ? -33.742 -13.638 -24.491 1.00 38.47 379 ALA A CA 1
ATOM 2968 C C . ALA A 1 379 ? -34.288 -14.227 -23.171 1.00 38.47 379 ALA A C 1
ATOM 2970 O O . ALA A 1 379 ? -33.993 -15.374 -22.858 1.00 38.47 379 ALA A O 1
ATOM 2971 N N . TRP A 1 380 ? -35.063 -13.479 -22.370 1.00 42.88 380 TRP A N 1
ATOM 2972 C CA . TRP A 1 380 ? -35.594 -13.980 -21.083 1.00 42.88 380 TRP A CA 1
ATOM 2973 C C . TRP A 1 380 ? -37.035 -14.476 -21.169 1.00 42.88 380 TRP A C 1
ATOM 2975 O O . TRP A 1 380 ? -37.536 -15.065 -20.215 1.00 42.88 380 TRP A O 1
ATOM 2985 N N . LEU A 1 381 ? -37.690 -14.242 -22.306 1.00 37.53 381 LEU A N 1
ATOM 2986 C CA . LEU A 1 381 ? -39.017 -14.763 -22.623 1.00 37.53 381 LEU A CA 1
ATOM 2987 C C . LEU A 1 381 ? -38.970 -15.929 -23.621 1.00 37.53 381 LEU A C 1
ATOM 2989 O O . LEU A 1 381 ? -40.031 -16.424 -23.989 1.00 37.53 381 LEU A O 1
ATOM 2993 N N . SER A 1 382 ? -37.784 -16.395 -24.043 1.00 37.38 382 SER A N 1
ATOM 2994 C CA . SER A 1 382 ? -37.692 -17.634 -24.821 1.00 37.38 382 SER A CA 1
ATOM 2995 C C . SER A 1 382 ? -37.933 -18.825 -23.891 1.00 37.38 382 SER A C 1
ATOM 2997 O O . SER A 1 382 ? -37.029 -19.303 -23.207 1.00 37.38 382 SER A O 1
ATOM 2999 N N . GLU A 1 383 ? -39.209 -19.187 -23.807 1.00 42.34 383 GLU A N 1
ATOM 3000 C CA . GLU A 1 383 ? -39.785 -20.490 -23.481 1.00 42.34 383 GLU A CA 1
ATOM 3001 C C . GLU A 1 383 ? -38.779 -21.540 -22.987 1.00 42.34 383 GLU A C 1
ATOM 3003 O O . GLU A 1 383 ? -38.244 -22.340 -23.746 1.00 42.34 383 GLU A O 1
ATOM 3008 N N . TYR A 1 384 ? -38.578 -21.582 -21.669 1.00 42.62 384 TYR A N 1
ATOM 3009 C CA . TYR A 1 384 ? -38.330 -22.863 -21.016 1.00 42.62 384 TYR A CA 1
ATOM 3010 C C . TYR A 1 384 ? -39.688 -23.570 -20.945 1.00 42.62 384 TYR A C 1
ATOM 3012 O O . TYR A 1 384 ? -40.651 -22.931 -20.495 1.00 42.62 384 TYR A O 1
ATOM 3020 N N . PRO A 1 385 ? -39.823 -24.842 -21.352 1.00 44.22 385 PRO A N 1
ATOM 3021 C CA . PRO A 1 385 ? -41.084 -25.544 -21.206 1.00 44.22 385 PRO A CA 1
ATOM 3022 C C . PRO A 1 385 ? -41.399 -25.617 -19.711 1.00 44.22 385 PRO A C 1
ATOM 3024 O O . PRO A 1 385 ? -40.743 -26.300 -18.928 1.00 44.22 385 PRO A O 1
ATOM 3027 N N . ALA A 1 386 ? -42.419 -24.874 -19.286 1.00 42.84 386 ALA A N 1
ATOM 3028 C CA . ALA A 1 386 ? -42.879 -24.797 -17.901 1.00 42.84 386 ALA A CA 1
ATOM 3029 C C . ALA A 1 386 ? -43.453 -26.133 -17.362 1.00 42.84 386 ALA A C 1
ATOM 3031 O O . ALA A 1 386 ? -44.053 -26.144 -16.282 1.00 42.84 386 ALA A O 1
ATOM 3032 N N . GLY A 1 387 ? -43.287 -27.237 -18.103 1.00 46.53 387 GLY A N 1
ATOM 3033 C CA . GLY A 1 387 ? -43.930 -28.533 -17.901 1.00 46.53 387 GLY A CA 1
ATOM 3034 C C . GLY A 1 387 ? -43.423 -29.339 -16.703 1.00 46.53 387 GLY A C 1
ATOM 3035 O O . GLY A 1 387 ? -44.245 -29.943 -16.022 1.00 46.53 387 GLY A O 1
ATOM 3036 N N . ASP A 1 388 ? -42.127 -29.278 -16.372 1.00 55.47 388 ASP A N 1
ATOM 3037 C CA . ASP A 1 388 ? -41.516 -30.261 -15.450 1.00 55.47 388 ASP A CA 1
ATOM 3038 C C . ASP A 1 388 ? -41.199 -29.748 -14.032 1.00 55.47 388 ASP A C 1
ATOM 3040 O O . ASP A 1 388 ? -40.783 -30.511 -13.155 1.00 55.47 388 ASP A O 1
ATOM 3044 N N . GLU A 1 389 ? -41.401 -28.458 -13.745 1.00 66.44 389 GLU A N 1
ATOM 3045 C CA . GLU A 1 389 ? -41.177 -27.927 -12.394 1.00 66.44 389 GLU A CA 1
ATOM 3046 C C . GLU A 1 389 ? -42.423 -28.064 -11.512 1.00 66.44 389 GLU A C 1
ATOM 3048 O O . GLU A 1 389 ? -43.476 -27.491 -11.801 1.00 66.44 389 GLU A O 1
ATOM 3053 N N . THR A 1 390 ? -42.290 -28.744 -10.365 1.00 79.56 390 THR A N 1
ATOM 3054 C CA . THR A 1 390 ? -43.350 -28.725 -9.341 1.00 79.56 390 THR A CA 1
ATOM 3055 C C . THR A 1 390 ? -43.657 -27.279 -8.901 1.00 79.56 390 THR A C 1
ATOM 3057 O O . THR A 1 390 ? -42.747 -26.438 -8.882 1.00 79.56 390 THR A O 1
ATOM 3060 N N . PRO A 1 391 ? -44.901 -26.972 -8.477 1.00 82.69 391 PRO A N 1
ATOM 3061 C CA . PRO A 1 391 ? -45.301 -25.614 -8.096 1.00 82.69 391 PRO A CA 1
ATOM 3062 C C . PRO A 1 391 ? -44.382 -24.956 -7.056 1.00 82.69 391 PRO A C 1
ATOM 3064 O O . PRO A 1 391 ? -44.130 -23.755 -7.131 1.00 82.69 391 PRO A O 1
ATOM 3067 N N . LEU A 1 392 ? -43.835 -25.749 -6.127 1.00 83.50 392 LEU A N 1
ATOM 3068 C CA . LEU A 1 392 ? -42.915 -25.280 -5.091 1.00 83.50 392 LEU A CA 1
ATOM 3069 C C . LEU A 1 392 ? -41.595 -24.754 -5.671 1.00 83.50 392 LEU A C 1
ATOM 3071 O O . LEU A 1 392 ? -41.186 -23.642 -5.347 1.00 83.50 392 LEU A O 1
ATOM 3075 N N . PHE A 1 393 ? -40.932 -25.528 -6.536 1.00 83.88 393 PHE A N 1
ATOM 3076 C CA . PHE A 1 393 ? -39.653 -25.124 -7.133 1.00 83.88 393 PHE A CA 1
ATOM 3077 C C . PHE A 1 393 ? -39.822 -23.947 -8.096 1.00 83.88 393 PHE A C 1
ATOM 3079 O O . PHE A 1 393 ? -38.956 -23.073 -8.147 1.00 83.88 393 PHE A O 1
ATOM 3086 N N . ARG A 1 394 ? -40.964 -23.881 -8.791 1.00 83.56 394 ARG A N 1
ATOM 3087 C CA . ARG A 1 394 ? -41.316 -22.738 -9.636 1.00 83.56 394 ARG A CA 1
ATOM 3088 C C . ARG A 1 394 ? -41.484 -21.466 -8.809 1.00 83.56 394 ARG A C 1
ATOM 3090 O O . ARG A 1 394 ? -40.909 -20.436 -9.150 1.00 83.56 394 ARG A O 1
ATOM 3097 N N . TYR A 1 395 ? -42.239 -21.537 -7.711 1.00 87.56 395 TYR A N 1
ATOM 3098 C CA . TYR A 1 395 ? -42.415 -20.409 -6.796 1.00 87.56 395 TYR A CA 1
ATOM 3099 C C . TYR A 1 395 ? -41.078 -19.959 -6.202 1.00 87.56 395 TYR A C 1
ATOM 3101 O O . TYR A 1 395 ? -40.753 -18.776 -6.253 1.00 87.56 395 TYR A O 1
ATOM 3109 N N . LEU A 1 396 ? -40.280 -20.906 -5.700 1.00 87.56 396 LEU A N 1
ATOM 3110 C CA . LEU A 1 396 ? -38.989 -20.621 -5.084 1.00 87.56 396 LEU A CA 1
ATOM 3111 C C . LEU A 1 396 ? -38.022 -19.958 -6.068 1.00 87.56 396 LEU A C 1
ATOM 3113 O O . LEU A 1 396 ? -37.432 -18.929 -5.756 1.00 87.56 396 LEU A O 1
ATOM 3117 N N . GLY A 1 397 ? -37.889 -20.519 -7.270 1.00 86.50 397 GLY A N 1
ATOM 3118 C CA . GLY A 1 397 ? -37.023 -19.953 -8.294 1.00 86.50 397 GLY A CA 1
ATOM 3119 C C . GLY A 1 397 ? -37.485 -18.566 -8.742 1.00 86.50 397 GLY A C 1
ATOM 3120 O O . GLY A 1 397 ? -36.659 -17.680 -8.922 1.00 86.50 397 GLY A O 1
ATOM 3121 N N . ASN A 1 398 ? -38.796 -18.345 -8.873 1.00 87.06 398 ASN A N 1
ATOM 3122 C CA . ASN A 1 398 ? -39.325 -17.029 -9.229 1.00 87.06 398 ASN A CA 1
ATOM 3123 C C . ASN A 1 398 ? -39.094 -16.008 -8.111 1.00 87.06 398 ASN A C 1
ATOM 3125 O O . ASN A 1 398 ? -38.752 -14.866 -8.402 1.00 87.06 398 ASN A O 1
ATOM 3129 N N . ALA A 1 399 ? -39.249 -16.405 -6.846 1.00 90.06 399 ALA A N 1
ATOM 3130 C CA . ALA A 1 399 ? -38.946 -15.543 -5.710 1.00 90.06 399 ALA A CA 1
ATOM 3131 C C . ALA A 1 399 ? -37.472 -15.110 -5.726 1.00 90.06 399 ALA A C 1
ATOM 3133 O O . ALA A 1 399 ? -37.194 -13.923 -5.595 1.00 90.06 399 ALA A O 1
ATOM 3134 N N . ILE A 1 400 ? -36.549 -16.046 -5.974 1.00 90.12 400 ILE A N 1
ATOM 3135 C CA . ILE A 1 400 ? -35.111 -15.769 -6.091 1.00 90.12 400 ILE A CA 1
ATOM 3136 C C . ILE A 1 400 ? -34.823 -14.813 -7.256 1.00 90.12 400 ILE A C 1
ATOM 3138 O O . ILE A 1 400 ? -34.146 -13.806 -7.053 1.00 90.12 400 ILE A O 1
ATOM 3142 N N . ASP A 1 401 ? -35.374 -15.078 -8.445 1.00 86.88 401 ASP A N 1
ATOM 3143 C CA . ASP A 1 401 ? -35.198 -14.220 -9.625 1.00 86.88 401 ASP A CA 1
ATOM 3144 C C . ASP A 1 401 ? -35.689 -12.788 -9.345 1.00 86.88 401 ASP A C 1
ATOM 3146 O O . ASP A 1 401 ? -34.983 -11.817 -9.623 1.00 86.88 401 ASP A O 1
ATOM 3150 N N . TRP A 1 402 ? -36.863 -12.641 -8.720 1.00 90.88 402 TRP A N 1
ATOM 3151 C CA . TRP A 1 402 ? -37.381 -11.335 -8.311 1.00 90.88 402 TRP A CA 1
ATOM 3152 C C . TRP A 1 402 ? -36.499 -10.658 -7.264 1.00 90.88 402 TRP A C 1
ATOM 3154 O O . TRP A 1 402 ? -36.254 -9.458 -7.377 1.00 90.88 402 TRP A O 1
ATOM 3164 N N . THR A 1 403 ? -35.988 -11.388 -6.270 1.00 91.25 403 THR A N 1
ATOM 3165 C CA . THR A 1 403 ? -35.054 -10.833 -5.280 1.00 91.25 403 THR A CA 1
ATOM 3166 C C . THR A 1 403 ? -33.800 -10.282 -5.953 1.00 91.25 403 THR A C 1
ATOM 3168 O O . THR A 1 403 ? -33.414 -9.153 -5.663 1.00 91.25 403 THR A O 1
ATOM 3171 N N . VAL A 1 404 ? -33.201 -11.017 -6.894 1.00 89.31 404 VAL A N 1
ATOM 3172 C CA . VAL A 1 404 ? -32.021 -10.557 -7.646 1.00 89.31 404 VAL A CA 1
ATOM 3173 C C . VAL A 1 404 ? -32.329 -9.275 -8.425 1.00 89.31 404 VAL A C 1
ATOM 3175 O O . VAL A 1 404 ? -31.539 -8.329 -8.382 1.00 89.31 404 VAL A O 1
ATOM 3178 N N . ILE A 1 405 ? -33.491 -9.204 -9.083 1.00 87.12 405 ILE A N 1
ATOM 3179 C CA . ILE A 1 405 ? -33.938 -8.007 -9.814 1.00 87.12 405 ILE A CA 1
ATOM 3180 C C . ILE A 1 405 ? -34.083 -6.810 -8.865 1.00 87.12 405 ILE A C 1
ATOM 3182 O O . ILE A 1 405 ? -33.567 -5.730 -9.156 1.00 87.12 405 ILE A O 1
ATOM 3186 N N . TRP A 1 406 ? -34.739 -6.994 -7.716 1.00 93.19 406 TRP A N 1
ATOM 3187 C CA . TRP A 1 406 ? -34.918 -5.932 -6.725 1.00 93.19 406 TRP A CA 1
ATOM 3188 C C . TRP A 1 406 ? -33.593 -5.472 -6.115 1.00 93.19 406 TRP A C 1
ATOM 3190 O O . TRP A 1 406 ? -33.393 -4.268 -5.958 1.00 93.19 406 TRP A O 1
ATOM 3200 N N . CYS A 1 407 ? -32.662 -6.390 -5.837 1.00 91.25 407 CYS A N 1
ATOM 3201 C CA . CYS A 1 407 ? -31.306 -6.045 -5.413 1.00 91.25 407 CYS A CA 1
ATOM 3202 C C . CYS A 1 407 ? -30.595 -5.200 -6.477 1.00 91.25 407 CYS A C 1
ATOM 3204 O O . CYS A 1 407 ? -30.052 -4.149 -6.149 1.00 91.25 407 CYS A O 1
ATOM 3206 N N . GLY A 1 408 ? -30.640 -5.610 -7.749 1.00 87.06 408 GLY A N 1
ATOM 3207 C CA . GLY A 1 408 ? -30.041 -4.861 -8.856 1.00 87.06 408 GLY A CA 1
ATOM 3208 C C . GLY A 1 408 ? -30.624 -3.453 -8.999 1.00 87.06 408 GLY A C 1
ATOM 3209 O O . GLY A 1 408 ? -29.883 -2.476 -9.092 1.00 87.06 408 GLY A O 1
ATOM 3210 N N . PHE A 1 409 ? -31.951 -3.332 -8.942 1.00 92.06 409 PHE A N 1
ATOM 3211 C CA . PHE A 1 409 ? -32.636 -2.042 -8.998 1.00 92.06 409 PHE A CA 1
ATOM 3212 C C . PHE A 1 409 ? -32.264 -1.136 -7.815 1.00 92.06 409 PHE A C 1
ATOM 3214 O O . PHE A 1 409 ? -31.956 0.041 -8.006 1.00 92.06 409 PHE A O 1
ATOM 3221 N N . ALA A 1 410 ? -32.221 -1.691 -6.600 1.00 91.62 410 ALA A N 1
ATOM 3222 C CA . ALA A 1 410 ? -31.799 -0.966 -5.408 1.00 91.62 410 ALA A CA 1
ATOM 3223 C C . ALA A 1 410 ? -30.347 -0.480 -5.518 1.00 91.62 410 ALA A C 1
ATOM 3225 O O . ALA A 1 410 ? -30.082 0.677 -5.207 1.00 91.62 410 ALA A O 1
ATOM 3226 N N . ILE A 1 411 ? -29.423 -1.307 -6.023 1.00 91.62 411 ILE A N 1
ATOM 3227 C CA . ILE A 1 411 ? -28.025 -0.910 -6.256 1.00 91.62 411 ILE A CA 1
ATOM 3228 C C . ILE A 1 411 ? -27.959 0.280 -7.217 1.00 91.62 411 ILE A C 1
ATOM 3230 O O . ILE A 1 411 ? -27.277 1.257 -6.921 1.00 91.62 411 ILE A O 1
ATOM 3234 N N . VAL A 1 412 ? -28.693 0.247 -8.333 1.00 88.00 412 VAL A N 1
ATOM 3235 C CA . VAL A 1 412 ? -28.709 1.359 -9.300 1.00 88.00 412 VAL A CA 1
ATOM 3236 C C . VAL A 1 412 ? -29.209 2.650 -8.649 1.00 88.00 412 VAL A C 1
ATOM 3238 O O . VAL A 1 412 ? -28.573 3.693 -8.801 1.00 88.00 412 VAL A O 1
ATOM 3241 N N . ILE A 1 413 ? -30.302 2.585 -7.882 1.00 91.06 413 ILE A N 1
ATOM 3242 C CA . ILE A 1 413 ? -30.836 3.746 -7.157 1.00 91.06 413 ILE A CA 1
ATOM 3243 C C . ILE A 1 413 ? -29.823 4.272 -6.141 1.00 91.06 413 ILE A C 1
ATOM 3245 O O . ILE A 1 413 ? -29.595 5.479 -6.083 1.00 91.06 413 ILE A O 1
ATOM 3249 N N . LEU A 1 414 ? -29.208 3.389 -5.354 1.00 90.00 414 LEU A N 1
ATOM 3250 C CA . LEU A 1 414 ? -28.238 3.766 -4.328 1.00 90.00 414 LEU A CA 1
ATOM 3251 C C . LEU A 1 414 ? -26.995 4.402 -4.948 1.00 90.00 414 LEU A C 1
ATOM 3253 O O . LEU A 1 414 ? -26.556 5.454 -4.489 1.00 90.00 414 LEU A O 1
ATOM 3257 N N . MET A 1 415 ? -26.458 3.816 -6.020 1.00 84.31 415 MET A N 1
ATOM 3258 C CA . MET A 1 415 ? -25.295 4.359 -6.718 1.00 84.31 415 MET A CA 1
ATOM 3259 C C . MET A 1 415 ? -25.607 5.713 -7.355 1.00 84.31 415 MET A C 1
ATOM 3261 O O . MET A 1 415 ? -24.825 6.649 -7.201 1.00 84.31 415 MET A O 1
ATOM 3265 N N . PHE A 1 416 ? -26.759 5.853 -8.017 1.00 84.31 416 PHE A N 1
ATOM 3266 C CA . PHE A 1 416 ? -27.177 7.129 -8.598 1.00 84.31 416 PHE A CA 1
ATOM 3267 C C . PHE A 1 416 ? -27.416 8.195 -7.522 1.00 84.31 416 PHE A C 1
ATOM 3269 O O . PHE A 1 416 ? -26.934 9.322 -7.644 1.00 84.31 416 PHE A O 1
ATOM 3276 N N . GLY A 1 417 ? -28.101 7.829 -6.437 1.00 84.69 417 GLY A N 1
ATOM 3277 C CA . GLY A 1 417 ? -28.335 8.699 -5.289 1.00 84.69 417 GLY A CA 1
ATOM 3278 C C . GLY A 1 417 ? -27.033 9.167 -4.644 1.00 84.69 417 GLY A C 1
ATOM 3279 O O . GLY A 1 417 ? -26.905 10.352 -4.347 1.00 84.69 417 GLY A O 1
ATOM 3280 N N . ASN A 1 418 ? -26.044 8.279 -4.510 1.00 81.12 418 ASN A N 1
ATOM 3281 C CA . ASN A 1 418 ? -24.743 8.624 -3.940 1.00 81.12 418 ASN A CA 1
ATOM 3282 C C . ASN A 1 418 ? -23.919 9.546 -4.858 1.00 81.12 418 ASN A C 1
ATOM 3284 O O . ASN A 1 418 ? -23.222 10.454 -4.404 1.00 81.12 418 ASN A O 1
ATOM 3288 N N . VAL A 1 419 ? -24.020 9.362 -6.178 1.00 77.81 419 VAL A N 1
ATOM 3289 C CA . VAL A 1 419 ? -23.443 10.306 -7.148 1.00 77.81 419 VAL A CA 1
ATOM 3290 C C . VAL A 1 419 ? -24.116 11.675 -6.996 1.00 77.81 419 VAL A C 1
ATOM 3292 O O . VAL A 1 419 ? -23.431 12.690 -6.868 1.00 77.81 419 VAL A O 1
ATOM 3295 N N . LEU A 1 420 ? -25.448 11.726 -6.935 1.00 82.81 420 LEU A N 1
ATOM 3296 C CA . LEU A 1 420 ? -26.181 12.981 -6.783 1.00 82.81 420 LEU A CA 1
ATOM 3297 C C . LEU A 1 420 ? -25.840 13.692 -5.462 1.00 82.81 420 LEU A C 1
ATOM 3299 O O . LEU A 1 420 ? -25.543 14.887 -5.477 1.00 82.81 420 LEU A O 1
ATOM 3303 N N . SER A 1 421 ? -25.810 12.973 -4.334 1.00 78.69 421 SER A N 1
ATOM 3304 C CA . SER A 1 421 ? -25.440 13.532 -3.025 1.00 78.69 421 SER A CA 1
ATOM 3305 C C . SER A 1 421 ? -24.039 14.134 -3.044 1.00 78.69 421 SER A C 1
ATOM 3307 O O . SER A 1 421 ? -23.850 15.275 -2.617 1.00 78.69 421 SER A O 1
ATOM 3309 N N . ARG A 1 422 ? -23.073 13.428 -3.639 1.00 74.81 422 ARG A N 1
ATOM 3310 C CA . ARG A 1 422 ? -21.680 13.872 -3.683 1.00 74.81 422 ARG A CA 1
ATOM 3311 C C . ARG A 1 422 ? -21.474 15.080 -4.595 1.00 74.81 422 ARG A C 1
ATOM 3313 O O . ARG A 1 422 ? -20.763 16.016 -4.223 1.00 74.81 422 ARG A O 1
ATOM 3320 N N . PHE A 1 423 ? -22.077 15.086 -5.783 1.00 70.31 423 PHE A N 1
ATOM 3321 C CA . PHE A 1 423 ? -21.818 16.131 -6.778 1.00 70.31 423 PHE A CA 1
ATOM 3322 C C . PHE A 1 423 ? -22.712 17.363 -6.620 1.00 70.31 423 PHE A C 1
ATOM 3324 O O . PHE A 1 423 ? -22.198 18.481 -6.753 1.00 70.31 423 PHE A O 1
ATOM 3331 N N . VAL A 1 424 ? -23.995 17.171 -6.290 1.00 85.12 424 VAL A N 1
ATOM 3332 C CA . VAL A 1 424 ? -24.985 18.252 -6.142 1.00 85.12 424 VAL A CA 1
ATOM 3333 C C . VAL A 1 424 ? -25.001 18.786 -4.717 1.00 85.12 424 VAL A C 1
ATOM 3335 O O . VAL A 1 424 ? -24.833 19.984 -4.512 1.00 85.12 424 VAL A O 1
ATOM 3338 N N . PHE A 1 425 ? -25.151 17.903 -3.730 1.00 77.12 425 PHE A N 1
ATOM 3339 C CA . PHE A 1 425 ? -25.389 18.307 -2.342 1.00 77.12 425 PHE A CA 1
ATOM 3340 C C . PHE A 1 425 ? -24.122 18.374 -1.474 1.00 77.12 425 PHE A C 1
ATOM 3342 O O . PHE A 1 425 ? -24.190 18.801 -0.325 1.00 77.12 425 PHE A O 1
ATOM 3349 N N . LYS A 1 426 ? -22.961 17.997 -2.028 1.00 77.38 426 LYS A N 1
ATOM 3350 C CA . LYS A 1 426 ? -21.637 18.039 -1.378 1.00 77.38 426 LYS A CA 1
ATOM 3351 C C . LYS A 1 426 ? -21.539 17.240 -0.068 1.00 77.38 426 LYS A C 1
ATOM 3353 O O . LYS A 1 426 ? -20.674 17.536 0.752 1.00 77.38 426 LYS A O 1
ATOM 3358 N N . PHE A 1 427 ? -22.360 16.205 0.114 1.00 68.75 427 PHE A N 1
ATOM 3359 C CA . PHE A 1 427 ? -22.226 15.252 1.220 1.00 68.75 427 PHE A CA 1
ATOM 3360 C C . PHE A 1 427 ? -22.212 13.806 0.707 1.00 68.75 427 PHE A C 1
ATOM 3362 O O . PHE A 1 427 ? -22.791 13.496 -0.335 1.00 68.75 427 PHE A O 1
ATOM 3369 N N . ASP A 1 428 ? -21.525 12.923 1.430 1.00 75.38 428 ASP A N 1
ATOM 3370 C CA . ASP A 1 428 ? -21.412 11.501 1.092 1.00 75.38 428 ASP A CA 1
ATOM 3371 C C . ASP A 1 428 ? -22.330 10.664 1.984 1.00 75.38 428 ASP A C 1
ATOM 3373 O O . ASP A 1 428 ? -22.449 10.916 3.186 1.00 75.38 428 ASP A O 1
ATOM 3377 N N . VAL A 1 429 ? -22.985 9.663 1.399 1.00 82.06 429 VAL A N 1
ATOM 3378 C CA . VAL A 1 429 ? -23.878 8.761 2.130 1.00 82.06 429 VAL A CA 1
ATOM 3379 C C . VAL A 1 429 ? -23.138 7.450 2.351 1.00 82.06 429 VAL A C 1
ATOM 3381 O O . VAL A 1 429 ? -23.314 6.493 1.598 1.00 82.06 429 VAL A O 1
ATOM 3384 N N . ALA A 1 430 ? -22.297 7.404 3.388 1.00 71.69 430 ALA A N 1
ATOM 3385 C CA . ALA A 1 430 ? -21.365 6.298 3.627 1.00 71.69 430 ALA A CA 1
ATOM 3386 C C . ALA A 1 430 ? -22.039 4.908 3.607 1.00 71.69 430 ALA A C 1
ATOM 3388 O O . ALA A 1 430 ? -21.542 3.987 2.949 1.00 71.69 430 ALA A O 1
ATOM 3389 N N . TRP A 1 431 ? -23.218 4.780 4.233 1.00 85.56 431 TRP A N 1
ATOM 3390 C CA . TRP A 1 431 ? -23.980 3.525 4.290 1.00 85.56 431 TRP A CA 1
ATOM 3391 C C . TRP A 1 431 ? -24.478 3.045 2.923 1.00 85.56 431 TRP A C 1
ATOM 3393 O O . TRP A 1 431 ? -24.648 1.845 2.727 1.00 85.56 431 TRP A O 1
ATOM 3403 N N . SER A 1 432 ? -24.682 3.945 1.954 1.00 88.38 432 SER A N 1
ATOM 3404 C CA . SER A 1 432 ? -25.184 3.575 0.622 1.00 88.38 432 SER A CA 1
ATOM 3405 C C . SER A 1 432 ? -24.172 2.725 -0.144 1.00 88.38 432 SER A C 1
ATOM 3407 O O . SER A 1 432 ? -24.549 1.783 -0.845 1.00 88.38 432 SER A O 1
ATOM 3409 N N . SER A 1 433 ? -22.879 3.021 0.030 1.00 77.75 433 SER A N 1
ATOM 3410 C CA . SER A 1 433 ? -21.794 2.281 -0.609 1.00 77.75 433 SER A CA 1
ATOM 3411 C C . SER A 1 433 ? -21.674 0.868 -0.039 1.00 77.75 433 SER A C 1
ATOM 3413 O O . SER A 1 433 ? -21.579 -0.097 -0.795 1.00 77.75 433 SER A O 1
ATOM 3415 N N . GLU A 1 434 ? -21.764 0.739 1.284 1.00 84.44 434 GLU A N 1
ATOM 3416 C CA . GLU A 1 434 ? -21.711 -0.545 1.977 1.00 84.44 434 GLU A CA 1
ATOM 3417 C C . GLU A 1 434 ? -22.958 -1.390 1.690 1.00 84.44 434 GLU A C 1
ATOM 3419 O O . GLU A 1 434 ? -22.835 -2.567 1.359 1.00 84.44 434 GLU A O 1
ATOM 3424 N N . LEU A 1 435 ? -24.150 -0.778 1.682 1.00 92.25 435 LEU A N 1
ATOM 3425 C CA . LEU A 1 435 ? -25.395 -1.459 1.317 1.00 92.25 435 LEU A CA 1
ATOM 3426 C C . LEU A 1 435 ? -25.385 -1.940 -0.135 1.00 92.25 435 LEU A C 1
ATOM 3428 O O . LEU A 1 435 ? -25.861 -3.035 -0.420 1.00 92.25 435 LEU A O 1
ATOM 3432 N N . SER A 1 436 ? -24.817 -1.159 -1.056 1.00 89.62 436 SER A N 1
ATOM 3433 C CA . SER A 1 436 ? -24.703 -1.568 -2.460 1.00 89.62 436 SER A CA 1
ATOM 3434 C C . SER A 1 436 ? -23.813 -2.803 -2.613 1.00 89.62 436 SER A C 1
ATOM 3436 O O . SER A 1 436 ? -24.174 -3.730 -3.333 1.00 89.62 436 SER A O 1
ATOM 3438 N N . VAL A 1 437 ? -22.681 -2.855 -1.899 1.00 83.94 437 VAL A N 1
ATOM 3439 C CA . VAL A 1 437 ? -21.792 -4.031 -1.887 1.00 83.94 437 VAL A CA 1
ATOM 3440 C C . VAL A 1 437 ? -22.480 -5.231 -1.241 1.00 83.94 437 VAL A C 1
ATOM 3442 O O . VAL A 1 437 ? -22.434 -6.329 -1.795 1.00 83.94 437 VAL A O 1
ATOM 3445 N N . PHE A 1 438 ? -23.169 -5.023 -0.118 1.00 92.56 438 PHE A N 1
ATOM 3446 C CA . PHE A 1 438 ? -23.959 -6.057 0.543 1.00 92.56 438 PHE A CA 1
ATOM 3447 C C . PHE A 1 438 ? -24.995 -6.664 -0.417 1.00 92.56 438 PHE A C 1
ATOM 3449 O O . PHE A 1 438 ? -24.998 -7.874 -0.643 1.00 92.56 438 PHE A O 1
ATOM 3456 N N . LEU A 1 439 ? -25.825 -5.830 -1.051 1.00 94.12 439 LEU A N 1
ATOM 3457 C CA . LEU A 1 439 ? -26.840 -6.268 -2.014 1.00 94.12 439 LEU A CA 1
ATOM 3458 C C . LEU A 1 439 ? -26.221 -6.948 -3.238 1.00 94.12 439 LEU A C 1
ATOM 3460 O O . LEU A 1 439 ? -26.782 -7.919 -3.737 1.00 94.12 439 LEU A O 1
ATOM 3464 N N . MET A 1 440 ? -25.066 -6.471 -3.709 1.00 91.25 440 MET A N 1
ATOM 3465 C CA . MET A 1 440 ? -24.354 -7.064 -4.840 1.00 91.25 440 MET A CA 1
ATOM 3466 C C . MET A 1 440 ? -23.892 -8.487 -4.522 1.00 91.25 440 MET A C 1
ATOM 3468 O O . MET A 1 440 ? -24.097 -9.386 -5.332 1.00 91.25 440 MET A O 1
ATOM 3472 N N . ILE A 1 441 ? -23.317 -8.716 -3.339 1.00 90.12 441 ILE A N 1
ATOM 3473 C CA . ILE A 1 441 ? -22.885 -10.052 -2.904 1.00 90.12 441 ILE A CA 1
ATOM 3474 C C . ILE A 1 441 ? -24.081 -11.008 -2.852 1.00 90.12 441 ILE A C 1
ATOM 3476 O O . ILE A 1 441 ? -24.021 -12.104 -3.413 1.00 90.12 441 ILE A O 1
ATOM 3480 N N . TRP A 1 442 ? -25.191 -10.579 -2.248 1.00 95.44 442 TRP A N 1
ATOM 3481 C CA . TRP A 1 442 ? -26.426 -11.364 -2.214 1.00 95.44 442 TRP A CA 1
ATOM 3482 C C . TRP A 1 442 ? -26.978 -11.642 -3.618 1.00 95.44 442 TRP A C 1
ATOM 3484 O O . TRP A 1 442 ? -27.323 -12.784 -3.921 1.00 95.44 442 TRP A O 1
ATOM 3494 N N . ALA A 1 443 ? -26.995 -10.642 -4.501 1.00 92.12 443 ALA A N 1
ATOM 3495 C CA . ALA A 1 443 ? -27.440 -10.795 -5.882 1.00 92.12 443 ALA A CA 1
ATOM 3496 C C . ALA A 1 443 ? -26.561 -11.767 -6.684 1.00 92.12 443 ALA A C 1
ATOM 3498 O O . ALA A 1 443 ? -27.091 -12.539 -7.476 1.00 92.12 443 ALA A O 1
ATOM 3499 N N . ILE A 1 444 ? -25.241 -11.777 -6.465 1.00 88.44 444 ILE A N 1
ATOM 3500 C CA . ILE A 1 444 ? -24.313 -12.707 -7.127 1.00 88.44 444 ILE A CA 1
ATOM 3501 C C . ILE A 1 444 ? -24.613 -14.151 -6.714 1.00 88.44 444 ILE A C 1
ATOM 3503 O O . ILE A 1 444 ? -24.783 -15.016 -7.575 1.00 88.44 444 ILE A O 1
ATOM 3507 N N . PHE A 1 445 ? -24.709 -14.423 -5.409 1.00 90.75 445 PHE A N 1
ATOM 3508 C CA . PHE A 1 445 ? -24.941 -15.785 -4.924 1.00 90.75 445 PHE A CA 1
ATOM 3509 C C . PHE A 1 445 ? -26.335 -16.304 -5.283 1.00 90.75 445 PHE A C 1
ATOM 3511 O O . PHE A 1 445 ? -26.465 -17.451 -5.710 1.00 90.75 445 PHE A O 1
ATOM 3518 N N . LEU A 1 446 ? -27.365 -15.462 -5.182 1.00 91.62 446 LEU A N 1
ATOM 3519 C CA . LEU A 1 446 ? -28.720 -15.810 -5.613 1.00 91.62 446 LEU A CA 1
ATOM 3520 C C . LEU A 1 446 ? -28.828 -15.931 -7.141 1.00 91.62 446 LEU A C 1
ATOM 3522 O O . LEU A 1 446 ? -29.466 -16.856 -7.633 1.00 91.62 446 LEU A O 1
ATOM 3526 N N . GLY A 1 447 ? -28.138 -15.082 -7.904 1.00 85.12 447 GLY A N 1
ATOM 3527 C CA . GLY A 1 447 ? -28.066 -15.183 -9.364 1.00 85.12 447 GLY A CA 1
ATOM 3528 C C . GLY A 1 447 ? -27.394 -16.476 -9.838 1.00 85.12 447 GLY A C 1
ATOM 3529 O O . GLY A 1 447 ? -27.803 -17.057 -10.844 1.00 85.12 447 GLY A O 1
ATOM 3530 N N . GLY A 1 448 ? -26.426 -16.992 -9.073 1.00 83.31 448 GLY A N 1
ATOM 3531 C CA . GLY A 1 448 ? -25.857 -18.326 -9.284 1.00 83.31 448 GLY A CA 1
ATOM 3532 C C . GLY A 1 448 ? -26.895 -19.448 -9.159 1.00 83.31 448 GLY A C 1
ATOM 3533 O O . GLY A 1 448 ? -26.856 -20.414 -9.926 1.00 83.31 448 GLY A O 1
ATOM 3534 N N . VAL A 1 449 ? -27.876 -19.305 -8.262 1.00 88.75 449 VAL A N 1
ATOM 3535 C CA . VAL A 1 449 ? -29.009 -20.240 -8.158 1.00 88.75 449 VAL A CA 1
ATOM 3536 C C . VAL A 1 449 ? -29.872 -20.173 -9.412 1.00 88.75 449 VAL A C 1
ATOM 3538 O O . VAL A 1 449 ? -30.205 -21.216 -9.968 1.00 88.75 449 VAL A O 1
ATOM 3541 N N . SER A 1 450 ? -30.196 -18.970 -9.894 1.00 83.06 450 SER A N 1
ATOM 3542 C CA . SER A 1 450 ? -30.962 -18.779 -11.131 1.00 83.06 450 SER A CA 1
ATOM 3543 C C . SER A 1 450 ? -30.268 -19.422 -12.336 1.00 83.06 450 SER A C 1
ATOM 3545 O O . SER A 1 450 ? -30.918 -20.091 -13.139 1.00 83.06 450 SER A O 1
ATOM 3547 N N . ALA A 1 451 ? -28.941 -19.291 -12.435 1.00 78.38 451 ALA A N 1
ATOM 3548 C CA . ALA A 1 451 ? -28.137 -19.955 -13.461 1.00 78.38 451 ALA A CA 1
ATOM 3549 C C . ALA A 1 451 ? -28.168 -21.491 -13.325 1.00 78.38 451 ALA A C 1
ATOM 3551 O O . ALA A 1 451 ? -28.360 -22.203 -14.313 1.00 78.38 451 ALA A O 1
ATOM 3552 N N . THR A 1 452 ? -28.056 -22.001 -12.093 1.00 78.69 452 THR A N 1
ATOM 3553 C CA . THR A 1 452 ? -28.134 -23.442 -11.794 1.00 78.69 452 THR A CA 1
ATOM 3554 C C . THR A 1 452 ? -29.510 -24.006 -12.165 1.00 78.69 452 THR A C 1
ATOM 3556 O O . THR A 1 452 ? -29.594 -25.024 -12.847 1.00 78.69 452 THR A O 1
ATOM 3559 N N . ARG A 1 453 ? -30.598 -23.307 -11.803 1.00 81.00 453 ARG A N 1
ATOM 3560 C CA . ARG A 1 453 ? -31.986 -23.665 -12.148 1.00 81.00 453 ARG A CA 1
ATOM 3561 C C . ARG A 1 453 ? -32.193 -23.761 -13.659 1.00 81.00 453 ARG A C 1
ATOM 3563 O O . ARG A 1 453 ? -32.883 -24.665 -14.116 1.00 81.00 453 ARG A O 1
ATOM 3570 N N . ARG A 1 454 ? -31.594 -22.843 -14.424 1.00 73.25 454 ARG A N 1
ATOM 3571 C CA . ARG A 1 454 ? -31.690 -22.786 -15.895 1.00 73.25 454 ARG A CA 1
ATOM 3572 C C . ARG A 1 454 ? -30.734 -23.748 -16.603 1.00 73.25 454 ARG A C 1
ATOM 3574 O O . ARG A 1 454 ? -30.699 -23.761 -17.829 1.00 73.25 454 ARG A O 1
ATOM 3581 N N . ARG A 1 455 ? -29.940 -24.526 -15.853 1.00 67.62 455 ARG A N 1
ATOM 3582 C CA . ARG A 1 455 ? -28.891 -25.419 -16.374 1.00 67.62 455 ARG A CA 1
ATOM 3583 C C . ARG A 1 455 ? -27.920 -24.710 -17.324 1.00 67.62 455 ARG A C 1
ATOM 3585 O O . ARG A 1 455 ? -27.312 -25.340 -18.183 1.00 67.62 455 ARG A O 1
ATOM 3592 N N . SER A 1 456 ? -27.704 -23.406 -17.142 1.00 57.47 456 SER A N 1
ATOM 3593 C CA . SER A 1 456 ? -26.861 -22.587 -18.021 1.00 57.47 456 SER A CA 1
ATOM 3594 C C . SER A 1 456 ? -25.357 -22.794 -17.786 1.00 57.47 456 SER A C 1
ATOM 3596 O O . SER A 1 456 ? -24.544 -21.932 -18.123 1.00 57.47 456 SER A O 1
ATOM 3598 N N . HIS A 1 457 ? -24.951 -23.947 -17.244 1.00 58.12 457 HIS A N 1
ATOM 3599 C CA . HIS A 1 457 ? -23.571 -24.433 -17.266 1.00 58.12 457 HIS A CA 1
ATOM 3600 C C . HIS A 1 457 ? -23.219 -24.904 -18.693 1.00 58.12 457 HIS A C 1
ATOM 3602 O O . HIS A 1 457 ? -22.870 -26.060 -18.928 1.00 58.12 457 HIS A O 1
ATOM 3608 N N . MET A 1 458 ? -23.345 -23.992 -19.664 1.00 44.09 458 MET A N 1
ATOM 3609 C CA . MET A 1 458 ? -23.368 -24.274 -21.105 1.00 44.09 458 MET A CA 1
ATOM 3610 C C . MET A 1 458 ? -22.108 -24.994 -21.614 1.00 44.09 458 MET A C 1
ATOM 3612 O O . MET A 1 458 ? -22.185 -25.778 -22.550 1.00 44.09 458 MET A O 1
ATOM 3616 N N . ARG A 1 459 ? -20.954 -24.819 -20.956 1.00 46.44 459 ARG A N 1
ATOM 3617 C CA . ARG A 1 459 ? -19.685 -25.417 -21.408 1.00 46.44 459 ARG A CA 1
ATOM 3618 C C . ARG A 1 459 ? -19.545 -26.917 -21.152 1.00 46.44 459 ARG A C 1
ATOM 3620 O O . ARG A 1 459 ? -18.801 -27.576 -21.868 1.00 46.44 459 ARG A O 1
ATOM 3627 N N . VAL A 1 460 ? -20.227 -27.468 -20.146 1.00 53.12 460 VAL A N 1
ATOM 3628 C CA . VAL A 1 460 ? -20.179 -28.920 -19.888 1.00 53.12 460 VAL A CA 1
ATOM 3629 C C . VAL A 1 460 ? -21.186 -29.644 -20.777 1.00 53.12 460 VAL A C 1
ATOM 3631 O O . VAL A 1 460 ? -20.878 -30.716 -21.282 1.00 53.12 460 VAL A O 1
ATOM 3634 N N . ALA A 1 461 ? -22.346 -29.033 -21.040 1.00 57.56 461 ALA A N 1
ATOM 3635 C CA . ALA A 1 461 ? -23.381 -29.617 -21.890 1.00 57.56 461 ALA A CA 1
ATOM 3636 C C . ALA A 1 461 ? -22.880 -29.891 -23.320 1.00 57.56 461 ALA A C 1
ATOM 3638 O O . ALA A 1 461 ? -23.064 -30.994 -23.821 1.00 57.56 461 ALA A O 1
ATOM 3639 N N . GLU A 1 462 ? -22.168 -28.948 -23.945 1.00 59.00 462 GLU A N 1
ATOM 3640 C CA . GLU A 1 462 ? -21.603 -29.139 -25.292 1.00 59.00 462 GLU A CA 1
ATOM 3641 C C . GLU A 1 462 ? -20.577 -30.281 -25.346 1.00 59.00 462 GLU A C 1
ATOM 3643 O O . GLU A 1 462 ? -20.618 -31.108 -26.253 1.00 59.00 462 GLU A O 1
ATOM 3648 N N . ALA A 1 463 ? -19.696 -30.381 -24.345 1.00 61.50 463 ALA A N 1
ATOM 3649 C CA . ALA A 1 463 ? -18.709 -31.456 -24.258 1.00 61.50 463 ALA A CA 1
ATOM 3650 C C . ALA A 1 463 ? -19.350 -32.826 -23.979 1.00 61.50 463 ALA A C 1
ATOM 3652 O O . ALA A 1 463 ? -18.901 -33.842 -24.508 1.00 61.50 463 ALA A O 1
ATOM 3653 N N . VAL A 1 464 ? -20.412 -32.866 -23.169 1.00 65.75 464 VAL A N 1
ATOM 3654 C CA . VAL A 1 464 ? -21.165 -34.096 -22.896 1.00 65.75 464 VAL A CA 1
ATOM 3655 C C . VAL A 1 464 ? -21.953 -34.533 -24.129 1.00 65.75 464 VAL A C 1
ATOM 3657 O O . VAL A 1 464 ? -21.988 -35.726 -24.415 1.00 65.75 464 VAL A O 1
ATOM 3660 N N . ASN A 1 465 ? -22.495 -33.603 -24.916 1.00 69.56 465 ASN A N 1
ATOM 3661 C CA . ASN A 1 465 ? -23.234 -33.914 -26.143 1.00 69.56 465 ASN A CA 1
ATOM 3662 C C . ASN A 1 465 ? -22.373 -34.602 -27.220 1.00 69.56 465 ASN A C 1
ATOM 3664 O O . ASN A 1 465 ? -22.919 -35.280 -28.088 1.00 69.56 465 ASN A O 1
ATOM 3668 N N . LEU A 1 466 ? -21.041 -34.497 -27.137 1.00 75.06 466 LEU A N 1
ATOM 3669 C CA . LEU A 1 466 ? -20.107 -35.226 -28.005 1.00 75.06 466 LEU A CA 1
ATOM 3670 C C . LEU A 1 466 ? -19.958 -36.715 -27.633 1.00 75.06 466 LEU A C 1
ATOM 3672 O O . LEU A 1 466 ? -19.395 -37.487 -28.409 1.00 75.06 466 LEU A O 1
ATOM 3676 N N . LEU A 1 467 ? -20.433 -37.140 -26.456 1.00 77.38 467 LEU A N 1
ATOM 3677 C CA . LEU A 1 467 ? -20.333 -38.526 -25.990 1.00 77.38 467 LEU A CA 1
ATOM 3678 C C . LEU A 1 467 ? -21.498 -39.394 -26.509 1.00 77.38 467 LEU A C 1
ATOM 3680 O O . LEU A 1 467 ? -22.593 -38.883 -26.730 1.00 77.38 467 LEU A O 1
ATOM 3684 N N . PRO A 1 468 ? -21.326 -40.724 -26.645 1.00 79.62 468 PRO A N 1
ATOM 3685 C CA . PRO A 1 468 ? -22.426 -41.644 -26.953 1.00 79.62 468 PRO A CA 1
ATOM 3686 C C . PRO A 1 468 ? -23.546 -41.579 -25.900 1.00 79.62 468 PRO A C 1
ATOM 3688 O O . PRO A 1 468 ? -23.256 -41.441 -24.712 1.00 79.62 468 PRO A O 1
ATOM 3691 N N . GLN A 1 469 ? -24.814 -41.768 -26.291 1.00 71.94 469 GLN A N 1
ATOM 3692 C CA . GLN A 1 469 ? -25.992 -41.627 -25.403 1.00 71.94 469 GLN A CA 1
ATOM 3693 C C . GLN A 1 469 ? -25.884 -42.400 -24.073 1.00 71.94 469 GLN A C 1
ATOM 3695 O O . GLN A 1 469 ? -26.311 -41.914 -23.025 1.00 71.94 469 GLN A O 1
ATOM 3700 N N . GLY A 1 470 ? -25.281 -43.594 -24.093 1.00 70.75 470 GLY A N 1
ATOM 3701 C CA . GLY A 1 470 ? -25.039 -44.381 -22.880 1.00 70.75 470 GLY A CA 1
ATOM 3702 C C . GLY A 1 470 ? -24.040 -43.725 -21.918 1.00 70.75 470 GLY A C 1
ATOM 3703 O O . GLY A 1 470 ? -24.235 -43.781 -20.707 1.00 70.75 470 GLY A O 1
ATOM 3704 N N . ALA A 1 471 ? -23.009 -43.060 -22.443 1.00 76.00 471 ALA A N 1
ATOM 3705 C CA . ALA A 1 471 ? -22.004 -42.344 -21.659 1.00 76.00 471 ALA A CA 1
ATOM 3706 C C . ALA A 1 471 ? -22.516 -40.981 -21.166 1.00 76.00 471 ALA A C 1
ATOM 3708 O O . ALA A 1 471 ? -22.220 -40.605 -20.037 1.00 76.00 471 ALA A O 1
ATOM 3709 N N . GLN A 1 472 ? -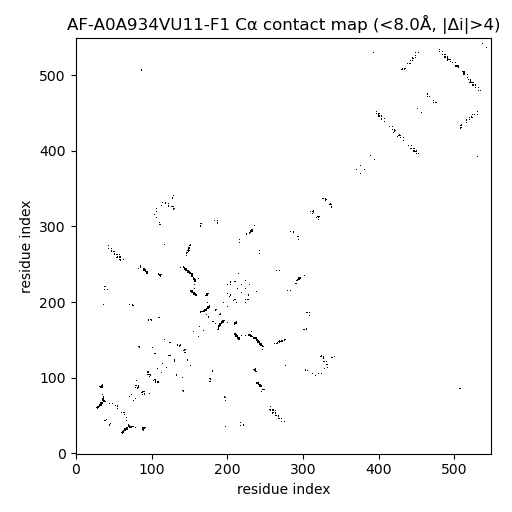23.344 -40.283 -21.955 1.00 72.56 472 GLN A N 1
ATOM 3710 C CA . GLN A 1 472 ? -23.943 -38.995 -21.570 1.00 72.56 472 GLN A CA 1
ATOM 3711 C C . GLN A 1 472 ? -24.687 -39.072 -20.235 1.00 72.56 472 GLN A C 1
ATOM 3713 O O . GLN A 1 472 ? -24.507 -38.218 -19.367 1.00 72.56 472 GLN A O 1
ATOM 3718 N N . ARG A 1 473 ? -25.484 -40.133 -20.046 1.00 72.81 473 ARG A N 1
ATOM 3719 C CA . ARG A 1 473 ? -26.236 -40.361 -18.804 1.00 72.81 473 ARG A CA 1
ATOM 3720 C C . ARG A 1 473 ? -25.306 -40.458 -17.596 1.00 72.81 473 ARG A C 1
ATOM 3722 O O . ARG A 1 473 ? -25.499 -39.732 -16.626 1.00 72.81 473 ARG A O 1
ATOM 3729 N N . TRP A 1 474 ? -24.273 -41.296 -17.677 1.00 76.25 474 TRP A N 1
ATOM 3730 C CA . TRP A 1 474 ? -23.311 -41.476 -16.588 1.00 76.25 474 TRP A CA 1
ATOM 3731 C C . TRP A 1 474 ? -22.497 -40.214 -16.315 1.00 76.25 474 TRP A C 1
ATOM 3733 O O . TRP A 1 474 ? -22.338 -39.837 -15.155 1.00 76.25 474 TRP A O 1
ATOM 3743 N N . THR A 1 475 ? -22.037 -39.524 -17.358 1.00 76.19 475 THR A N 1
ATOM 3744 C CA . THR A 1 475 ? -21.271 -38.284 -17.206 1.00 76.19 475 THR A CA 1
ATOM 3745 C C . THR A 1 475 ? -22.108 -37.185 -16.550 1.00 76.19 475 THR A C 1
ATOM 3747 O O . THR A 1 475 ? -21.619 -36.532 -15.631 1.00 76.19 475 THR A O 1
ATOM 3750 N N . ASN A 1 476 ? -23.384 -37.034 -16.921 1.00 75.25 476 ASN A N 1
ATOM 3751 C CA . ASN A 1 476 ? -24.293 -36.081 -16.276 1.00 75.25 476 ASN A CA 1
ATOM 3752 C C . ASN A 1 476 ? -24.576 -36.441 -14.814 1.00 75.25 476 ASN A C 1
ATOM 3754 O O . ASN A 1 476 ? -24.575 -35.564 -13.951 1.00 75.25 476 ASN A O 1
ATOM 3758 N N . THR A 1 477 ? -24.782 -37.724 -14.502 1.00 79.31 477 THR A N 1
ATOM 3759 C CA . THR A 1 477 ? -24.972 -38.173 -13.115 1.00 79.31 477 THR A CA 1
ATOM 3760 C C . THR A 1 477 ? -23.733 -37.897 -12.263 1.00 79.31 477 THR A C 1
ATOM 3762 O O . THR A 1 477 ? -23.865 -37.359 -11.164 1.00 79.31 477 THR A O 1
ATOM 3765 N N . ILE A 1 478 ? -22.535 -38.207 -12.769 1.00 81.00 478 ILE A N 1
ATOM 3766 C CA . ILE A 1 478 ? -21.268 -37.959 -12.068 1.00 81.00 478 ILE A CA 1
ATOM 3767 C C . ILE A 1 478 ? -21.040 -36.458 -11.880 1.00 81.00 478 ILE A C 1
ATOM 3769 O O . ILE A 1 478 ? -20.709 -36.033 -10.775 1.00 81.00 478 ILE A O 1
ATOM 3773 N N . ALA A 1 479 ? -21.258 -35.650 -12.921 1.00 77.75 479 ALA A N 1
ATOM 3774 C CA . ALA A 1 479 ? -21.109 -34.201 -12.847 1.00 77.75 479 ALA A CA 1
ATOM 3775 C C . ALA A 1 479 ? -22.068 -33.590 -11.814 1.00 77.75 479 ALA A C 1
ATOM 3777 O O . ALA A 1 479 ? -21.627 -32.856 -10.935 1.00 77.75 479 ALA A O 1
ATOM 3778 N N . ASN A 1 480 ? -23.353 -33.959 -11.840 1.00 79.25 480 ASN A N 1
ATOM 3779 C CA . ASN A 1 480 ? -24.340 -33.472 -10.872 1.00 79.25 480 ASN A CA 1
ATOM 3780 C C . ASN A 1 480 ? -24.029 -33.927 -9.438 1.00 79.25 480 ASN A C 1
ATOM 3782 O O . ASN A 1 480 ? -24.202 -33.150 -8.495 1.00 79.25 480 ASN A O 1
ATOM 3786 N N . ALA A 1 481 ? -23.544 -35.158 -9.251 1.00 81.94 481 ALA A N 1
ATOM 3787 C CA . ALA A 1 481 ? -23.098 -35.643 -7.947 1.00 81.94 481 ALA A CA 1
ATOM 3788 C C . ALA A 1 481 ? -21.872 -34.862 -7.440 1.00 81.94 481 ALA A C 1
ATOM 3790 O O . ALA A 1 481 ? -21.864 -34.412 -6.295 1.00 81.94 481 ALA A O 1
ATOM 3791 N N . ALA A 1 482 ? -20.875 -34.630 -8.297 1.00 81.62 482 ALA A N 1
ATOM 3792 C CA . ALA A 1 482 ? -19.694 -33.837 -7.966 1.00 81.62 482 ALA A CA 1
ATOM 3793 C C . ALA A 1 482 ? -20.066 -32.385 -7.622 1.00 81.62 482 ALA A C 1
ATOM 3795 O O . ALA A 1 482 ? -19.646 -31.871 -6.585 1.00 81.62 482 ALA A O 1
ATOM 3796 N N . SER A 1 483 ? -20.922 -31.746 -8.423 1.00 83.31 483 SER A N 1
ATOM 3797 C CA . SER A 1 483 ? -21.455 -30.410 -8.143 1.00 83.31 483 SER A CA 1
ATOM 3798 C C . SER A 1 483 ? -22.219 -30.361 -6.821 1.00 83.31 483 SER A C 1
ATOM 3800 O O . SER A 1 483 ? -22.028 -29.426 -6.049 1.00 83.31 483 SER A O 1
ATOM 3802 N N . SER A 1 484 ? -23.019 -31.384 -6.504 1.00 87.06 484 SER A N 1
ATOM 3803 C CA . SER A 1 484 ? -23.726 -31.475 -5.219 1.00 87.06 484 SER A CA 1
ATOM 3804 C C . SER A 1 484 ? -22.756 -31.558 -4.036 1.00 87.06 484 SER A C 1
ATOM 3806 O O . SER A 1 484 ? -22.972 -30.898 -3.022 1.00 87.06 484 SER A O 1
ATOM 3808 N N . ILE A 1 485 ? -21.658 -32.312 -4.166 1.00 85.44 485 ILE A N 1
ATOM 3809 C CA . ILE A 1 485 ? -20.610 -32.391 -3.136 1.00 85.44 485 ILE A CA 1
ATOM 3810 C C . ILE A 1 485 ? -19.951 -31.024 -2.936 1.00 85.44 485 ILE A C 1
ATOM 3812 O O . ILE A 1 485 ? -19.817 -30.568 -1.801 1.00 85.44 485 ILE A O 1
ATOM 3816 N N . VAL A 1 486 ? -19.575 -30.341 -4.021 1.00 84.19 486 VAL A N 1
ATOM 3817 C CA . VAL A 1 486 ? -18.968 -29.003 -3.948 1.00 84.19 486 VAL A CA 1
ATOM 3818 C C . VAL A 1 486 ? -19.925 -28.002 -3.300 1.00 84.19 486 VAL A C 1
ATOM 3820 O O . VAL A 1 486 ? -19.526 -27.274 -2.393 1.00 84.19 486 VAL A O 1
ATOM 3823 N N . LEU A 1 487 ? -21.198 -27.993 -3.701 1.00 87.81 487 LEU A N 1
ATOM 3824 C CA . LEU A 1 487 ? -22.216 -27.113 -3.125 1.00 87.81 487 LEU A CA 1
ATOM 3825 C C . LEU A 1 487 ? -22.463 -27.409 -1.641 1.00 87.81 487 LEU A C 1
ATOM 3827 O O . LEU A 1 487 ? -22.604 -26.477 -0.852 1.00 87.81 487 LEU A O 1
ATOM 3831 N N . LEU A 1 488 ? -22.441 -28.680 -1.229 1.00 91.75 488 LEU A N 1
ATOM 3832 C CA . LEU A 1 488 ? -22.530 -29.062 0.180 1.00 91.75 488 LEU A CA 1
ATOM 3833 C C . LEU A 1 488 ? -21.316 -28.566 0.980 1.00 91.75 488 LEU A C 1
ATOM 3835 O O . LEU A 1 488 ? -21.477 -28.030 2.076 1.00 91.75 488 LEU A O 1
ATOM 3839 N N . LEU A 1 489 ? -20.103 -28.692 0.436 1.00 83.56 489 LEU A N 1
ATOM 3840 C CA . LEU A 1 489 ? -18.893 -28.165 1.073 1.00 83.56 489 LEU A CA 1
ATOM 3841 C C . LEU A 1 489 ? -18.941 -26.638 1.205 1.00 83.56 489 LEU A C 1
ATOM 3843 O O . LEU A 1 489 ? -18.571 -26.110 2.257 1.00 83.56 489 LEU A O 1
ATOM 3847 N N . LEU A 1 490 ? -19.426 -25.934 0.178 1.00 84.56 490 LEU A N 1
ATOM 3848 C CA . LEU A 1 490 ? -19.625 -24.483 0.205 1.00 84.56 490 LEU A CA 1
ATOM 3849 C C . LEU A 1 490 ? -20.695 -24.069 1.217 1.00 84.56 490 LEU A C 1
ATOM 3851 O O . LEU A 1 490 ? -20.490 -23.099 1.941 1.00 84.56 490 LEU A O 1
ATOM 3855 N N . LEU A 1 491 ? -21.793 -24.819 1.326 1.00 94.31 491 LEU A N 1
ATOM 3856 C CA . LEU A 1 491 ? -22.827 -24.605 2.337 1.00 94.31 491 LEU A CA 1
ATOM 3857 C C . LEU A 1 491 ? -22.247 -24.737 3.752 1.00 94.31 491 LEU A C 1
ATOM 3859 O O . LEU A 1 491 ? -22.385 -23.826 4.565 1.00 94.31 491 LEU A O 1
ATOM 3863 N N . LEU A 1 492 ? -21.556 -25.842 4.046 1.00 88.25 492 LEU A N 1
ATOM 3864 C CA . LEU A 1 492 ? -21.001 -26.099 5.378 1.00 88.25 492 LEU A CA 1
ATOM 3865 C C . LEU A 1 492 ? -19.888 -25.108 5.744 1.00 88.25 492 LEU A C 1
ATOM 3867 O O . LEU A 1 492 ? -19.852 -24.600 6.866 1.00 88.25 492 LEU A O 1
ATOM 3871 N N . SER A 1 493 ? -18.994 -24.807 4.802 1.00 74.62 493 SER A N 1
ATOM 3872 C CA . SER A 1 493 ? -17.917 -23.831 5.007 1.00 74.62 493 SER A CA 1
ATOM 3873 C C . SER A 1 493 ? -18.478 -22.417 5.142 1.00 74.62 493 SER A C 1
ATOM 3875 O O . SER A 1 493 ? -18.078 -21.680 6.039 1.00 74.62 493 SER A O 1
ATOM 3877 N N . GLY A 1 494 ? -19.457 -22.064 4.309 1.00 82.44 494 GLY A N 1
ATOM 3878 C CA . GLY A 1 494 ? -20.151 -20.783 4.353 1.00 82.44 494 GLY A CA 1
ATOM 3879 C C . GLY A 1 494 ? -20.880 -20.557 5.673 1.00 82.44 494 GLY A C 1
ATOM 388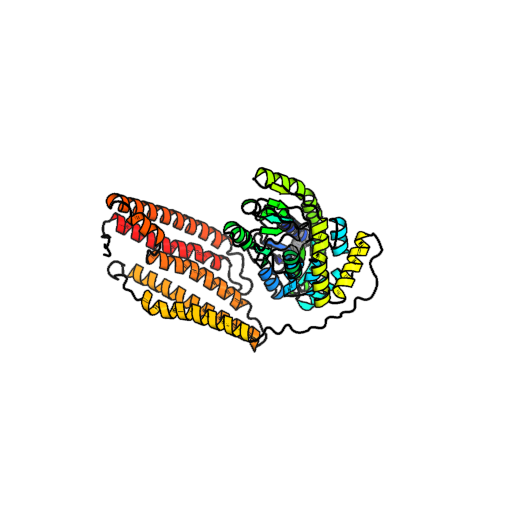0 O O . GLY A 1 494 ? -20.783 -19.469 6.230 1.00 82.44 494 GLY A O 1
ATOM 3881 N N . LEU A 1 495 ? -21.532 -21.584 6.232 1.00 91.88 495 LEU A N 1
ATOM 3882 C CA . LEU A 1 495 ? -22.155 -21.504 7.559 1.00 91.88 495 LEU A CA 1
ATOM 3883 C C . LEU A 1 495 ? -21.124 -21.216 8.656 1.00 91.88 495 LEU A C 1
ATOM 3885 O O . LEU A 1 495 ? -21.363 -20.354 9.499 1.00 91.88 495 LEU A O 1
ATOM 3889 N N . ARG A 1 496 ? -19.963 -21.884 8.623 1.00 82.62 496 ARG A N 1
ATOM 3890 C CA . ARG A 1 496 ? -18.877 -21.635 9.587 1.00 82.62 496 ARG A CA 1
ATOM 3891 C C . ARG A 1 496 ? -18.331 -20.214 9.476 1.00 82.62 496 ARG A C 1
ATOM 3893 O O . ARG A 1 496 ? -18.153 -19.559 10.497 1.00 82.62 496 ARG A O 1
ATOM 3900 N N . ILE A 1 497 ? -18.097 -19.730 8.255 1.00 76.62 497 ILE A N 1
ATOM 3901 C CA . ILE A 1 497 ? -17.609 -18.365 8.011 1.00 76.62 497 ILE A CA 1
ATOM 3902 C C . ILE A 1 497 ? -18.649 -17.340 8.473 1.00 76.62 497 ILE A C 1
ATOM 3904 O O . ILE A 1 497 ? -18.300 -16.403 9.186 1.00 76.62 497 ILE A O 1
ATOM 3908 N N . ALA A 1 498 ? -19.924 -17.525 8.125 1.00 87.81 498 ALA A N 1
ATOM 3909 C CA . ALA A 1 498 ? -20.992 -16.625 8.545 1.00 87.81 498 ALA A CA 1
ATOM 3910 C C . ALA A 1 498 ? -21.093 -16.552 10.075 1.00 87.81 498 ALA A C 1
ATOM 3912 O O . ALA A 1 498 ? -21.103 -15.456 10.629 1.00 87.81 498 ALA A O 1
ATOM 3913 N N . GLN A 1 499 ? -21.072 -17.700 10.761 1.00 89.19 499 GLN A N 1
ATOM 3914 C CA . GLN A 1 499 ? -21.111 -17.772 12.225 1.00 89.19 499 GLN A CA 1
ATOM 3915 C C . GLN A 1 499 ? -19.892 -17.121 12.884 1.00 89.19 499 GLN A C 1
ATOM 3917 O O . GLN A 1 499 ? -20.051 -16.351 13.828 1.00 89.19 499 GLN A O 1
ATOM 3922 N N . ALA A 1 500 ? -18.686 -17.380 12.370 1.00 75.06 500 ALA A N 1
ATOM 3923 C CA . ALA A 1 500 ? -17.451 -16.803 12.902 1.00 75.06 500 ALA A CA 1
ATOM 3924 C C . ALA A 1 500 ? -17.425 -15.266 12.820 1.00 75.06 500 ALA A C 1
ATOM 3926 O O . ALA A 1 500 ? -16.737 -14.617 13.604 1.00 75.06 500 ALA A O 1
ATOM 3927 N N . ASN A 1 501 ? -18.196 -14.684 11.900 1.00 78.81 501 ASN A N 1
ATOM 3928 C CA . ASN A 1 501 ? -18.252 -13.245 11.665 1.00 78.81 501 ASN A CA 1
ATOM 3929 C C . ASN A 1 501 ? -19.538 -12.584 12.198 1.00 78.81 501 ASN A C 1
ATOM 3931 O O . ASN A 1 501 ? -19.780 -11.416 11.908 1.00 78.81 501 ASN A O 1
ATOM 3935 N N . LEU A 1 502 ? -20.360 -13.280 12.999 1.00 83.56 502 LEU A N 1
ATOM 3936 C CA . LEU A 1 502 ? -21.533 -12.670 13.652 1.00 83.56 502 LEU A CA 1
ATOM 3937 C C . LEU A 1 502 ? -21.161 -11.655 14.744 1.00 83.56 502 LEU A C 1
ATOM 3939 O O . LEU A 1 502 ? -21.974 -10.803 15.074 1.00 83.56 502 LEU A O 1
ATOM 3943 N N . GLY A 1 503 ? -19.953 -11.748 15.307 1.00 71.81 503 GLY A N 1
ATOM 3944 C CA . GLY A 1 503 ? -19.439 -10.796 16.300 1.00 71.81 503 GLY A CA 1
ATOM 3945 C C . GLY A 1 503 ? -18.701 -9.590 15.704 1.00 71.81 503 GLY A C 1
ATOM 3946 O O . GLY A 1 503 ? -18.022 -8.871 16.437 1.00 71.81 503 GLY A O 1
ATOM 3947 N N . GLN A 1 504 ? -18.747 -9.418 14.381 1.00 70.38 504 GLN A N 1
ATOM 3948 C CA . GLN A 1 504 ? -18.169 -8.281 13.665 1.00 70.38 504 GLN A CA 1
ATOM 3949 C C . GLN A 1 504 ? -19.304 -7.511 13.004 1.00 70.38 504 GLN A C 1
ATOM 3951 O O . GLN A 1 504 ? -20.167 -8.154 12.417 1.00 70.38 504 GLN A O 1
ATOM 3956 N N . ASP A 1 505 ? -19.270 -6.179 13.033 1.00 80.25 505 ASP A N 1
ATOM 3957 C CA . ASP A 1 505 ? -20.292 -5.337 12.406 1.00 80.25 505 ASP A CA 1
ATOM 3958 C C . ASP A 1 505 ? -19.748 -4.611 11.171 1.00 80.25 505 ASP A C 1
ATOM 3960 O O . ASP A 1 505 ? -18.590 -4.192 11.120 1.00 80.25 505 ASP A O 1
ATOM 3964 N N . LEU A 1 506 ? -20.618 -4.464 10.177 1.00 70.69 506 LEU A N 1
ATOM 3965 C CA . LEU A 1 506 ? -20.477 -3.567 9.045 1.00 70.69 506 LEU A CA 1
ATOM 3966 C C . LEU A 1 506 ? -20.382 -2.134 9.557 1.00 70.69 506 LEU A C 1
ATOM 3968 O O . LEU A 1 506 ? -21.097 -1.721 10.467 1.00 70.69 506 LEU A O 1
ATOM 3972 N N . VAL A 1 507 ? -19.472 -1.380 8.968 1.00 72.19 507 VAL A N 1
ATOM 3973 C CA . VAL A 1 507 ? -18.930 -0.157 9.551 1.00 72.19 507 VAL A CA 1
ATOM 3974 C C . VAL A 1 507 ? -19.944 0.983 9.532 1.00 72.19 507 VAL A C 1
ATOM 3976 O O . VAL A 1 507 ? -20.086 1.709 10.513 1.00 72.19 507 VAL A O 1
ATOM 3979 N N . ALA A 1 508 ? -20.646 1.162 8.416 1.00 75.25 508 ALA A N 1
ATOM 3980 C CA . ALA A 1 508 ? -21.649 2.204 8.243 1.00 75.25 508 ALA A CA 1
ATOM 3981 C C . ALA A 1 508 ? -23.073 1.690 8.502 1.00 75.25 508 ALA A C 1
ATOM 3983 O O . ALA A 1 508 ? -23.915 2.462 8.959 1.00 75.25 508 ALA A O 1
ATOM 3984 N N . LEU A 1 509 ? -23.356 0.412 8.227 1.00 81.12 509 LEU A N 1
ATOM 3985 C CA . LEU A 1 509 ? -24.675 -0.191 8.468 1.00 81.12 509 LEU A CA 1
ATOM 3986 C C . LEU A 1 509 ? -24.884 -0.681 9.908 1.00 81.12 509 LEU A C 1
ATOM 3988 O O . LEU A 1 509 ? -26.030 -0.799 10.339 1.00 81.12 509 LEU A O 1
ATOM 3992 N N . GLY A 1 510 ? -23.813 -0.985 10.646 1.00 83.12 510 GLY A N 1
ATOM 3993 C CA . GLY A 1 510 ? -23.892 -1.562 11.994 1.00 83.12 510 GLY A CA 1
ATOM 3994 C C . GLY A 1 510 ? -24.521 -2.958 12.031 1.00 83.12 510 GLY A C 1
ATOM 3995 O O . GLY A 1 510 ? -25.013 -3.388 13.069 1.00 83.12 510 GLY A O 1
ATOM 3996 N N . TRP A 1 511 ? -24.593 -3.645 10.889 1.00 89.00 511 TRP A N 1
ATOM 3997 C CA . TRP A 1 511 ? -25.144 -4.997 10.794 1.00 89.00 511 TRP A CA 1
ATOM 3998 C C . TRP A 1 511 ? -24.039 -6.032 10.948 1.00 89.00 511 TRP A C 1
ATOM 4000 O O . TRP A 1 511 ? -22.965 -5.814 10.398 1.00 89.00 511 TRP A O 1
ATOM 4010 N N . PRO A 1 512 ? -24.299 -7.203 11.544 1.00 87.69 512 PRO A N 1
ATOM 4011 C CA . PRO A 1 512 ? -23.306 -8.263 11.602 1.00 87.69 512 PRO A CA 1
ATOM 4012 C C . PRO A 1 512 ? -22.760 -8.629 10.213 1.00 87.69 512 PRO A C 1
ATOM 4014 O O . PRO A 1 512 ? -23.521 -8.992 9.311 1.00 87.69 512 PRO A O 1
ATOM 4017 N N . VAL A 1 513 ? -21.437 -8.614 10.041 1.00 83.12 513 VAL A N 1
ATOM 4018 C CA . VAL A 1 513 ? -20.731 -9.039 8.818 1.00 83.12 513 VAL A CA 1
ATOM 4019 C C . VAL A 1 513 ? -21.094 -10.488 8.469 1.00 83.12 513 VAL A C 1
ATOM 4021 O O . VAL A 1 513 ? -21.160 -10.862 7.297 1.00 83.12 513 VAL A O 1
ATOM 4024 N N . GLY A 1 514 ? -21.434 -11.302 9.473 1.00 86.56 514 GLY A N 1
ATOM 4025 C CA . GLY A 1 514 ? -22.005 -12.634 9.286 1.00 86.56 514 GLY A CA 1
ATOM 4026 C C . GLY A 1 514 ? -23.208 -12.672 8.331 1.00 86.56 514 GLY A C 1
ATOM 4027 O O . GLY A 1 514 ? -23.338 -13.639 7.584 1.00 86.56 514 GLY A O 1
ATOM 4028 N N . PHE A 1 515 ? -24.038 -11.623 8.255 1.00 92.81 515 PHE A N 1
ATOM 4029 C CA . PHE A 1 515 ? -25.139 -11.540 7.283 1.00 92.81 515 PHE A CA 1
ATOM 4030 C C . PHE A 1 515 ? -24.666 -11.335 5.847 1.00 92.81 515 PHE A C 1
ATOM 4032 O O . PHE A 1 515 ? -25.297 -11.834 4.919 1.00 92.81 515 PHE A O 1
ATOM 4039 N N . GLN A 1 516 ? -23.551 -10.640 5.637 1.00 89.69 516 GLN A N 1
ATOM 4040 C CA . GLN A 1 516 ? -22.954 -10.531 4.309 1.00 89.69 516 GLN A CA 1
ATOM 4041 C C . GLN A 1 516 ? -22.403 -11.889 3.864 1.00 89.69 516 GLN A C 1
ATOM 4043 O O . GLN A 1 516 ? -22.651 -12.328 2.742 1.00 89.69 516 GLN A O 1
ATOM 4048 N N . TYR A 1 517 ? -21.720 -12.597 4.768 1.00 90.19 517 TYR A N 1
ATOM 4049 C CA . TYR A 1 517 ? -21.207 -13.940 4.495 1.00 90.19 517 TYR A CA 1
ATOM 4050 C C . TYR A 1 517 ? -22.300 -15.005 4.388 1.00 90.19 517 TYR A C 1
ATOM 4052 O O . TYR A 1 517 ? -22.079 -16.011 3.718 1.00 90.19 517 TYR A O 1
ATOM 4060 N N . ALA A 1 518 ? -23.481 -14.786 4.974 1.00 95.56 518 ALA A N 1
ATOM 4061 C CA . ALA A 1 518 ? -24.626 -15.688 4.864 1.00 95.56 518 ALA A CA 1
ATOM 4062 C C . ALA A 1 518 ? -25.154 -15.828 3.424 1.00 95.56 518 ALA A C 1
ATOM 4064 O O . ALA A 1 518 ? -25.778 -16.841 3.109 1.00 95.56 518 ALA A O 1
ATOM 4065 N N . ALA A 1 519 ? -24.844 -14.885 2.527 1.00 93.94 519 ALA A N 1
ATOM 4066 C CA . ALA A 1 519 ? -25.178 -14.997 1.109 1.00 93.94 519 ALA A CA 1
ATOM 4067 C C . ALA A 1 519 ? -24.615 -16.282 0.468 1.00 93.94 519 ALA A C 1
ATOM 4069 O O . ALA A 1 519 ? -25.306 -16.933 -0.315 1.00 93.94 519 ALA A O 1
ATOM 4070 N N . LEU A 1 520 ? -23.394 -16.687 0.844 1.00 92.31 520 LEU A N 1
ATOM 4071 C CA . LEU A 1 520 ? -22.739 -17.894 0.334 1.00 92.31 520 LEU A CA 1
ATOM 4072 C C . LEU A 1 520 ? -23.487 -19.188 0.713 1.00 92.31 520 LEU A C 1
ATOM 4074 O O . LEU A 1 520 ? -23.874 -19.916 -0.202 1.00 92.31 520 LEU A O 1
ATOM 4078 N N . PRO A 1 521 ? -23.715 -19.520 2.003 1.00 96.25 521 PRO A N 1
ATOM 4079 C CA . PRO A 1 521 ? -24.436 -20.732 2.368 1.00 96.25 521 PRO A CA 1
ATOM 4080 C C . PRO A 1 521 ? -25.895 -20.705 1.905 1.00 96.25 521 PRO A C 1
ATOM 4082 O O . PRO A 1 521 ? -26.410 -21.744 1.509 1.00 96.25 521 PRO A O 1
ATOM 4085 N N . VAL A 1 522 ? -26.557 -19.543 1.880 1.00 96.81 522 VAL A N 1
ATOM 4086 C CA . VAL A 1 522 ? -27.928 -19.439 1.353 1.00 96.81 522 VAL A CA 1
ATOM 4087 C C . VAL A 1 522 ? -27.962 -19.751 -0.146 1.00 96.81 522 VAL A C 1
ATOM 4089 O O . VAL A 1 522 ? -28.742 -20.602 -0.576 1.00 96.81 522 VAL A O 1
ATOM 4092 N N . GLY A 1 523 ? -27.084 -19.129 -0.939 1.00 94.50 523 GLY A N 1
ATOM 4093 C CA . GLY A 1 523 ? -26.973 -19.402 -2.373 1.00 94.50 523 GLY A CA 1
ATOM 4094 C C . GLY A 1 523 ? -26.590 -20.856 -2.658 1.00 94.50 523 GLY A C 1
ATOM 4095 O O . GLY A 1 523 ? -27.255 -21.527 -3.444 1.00 94.50 523 GLY A O 1
ATOM 4096 N N . ALA A 1 524 ? -25.577 -21.383 -1.965 1.00 91.81 524 ALA A N 1
ATOM 4097 C CA . ALA A 1 524 ? -25.148 -22.773 -2.110 1.00 91.81 524 ALA A CA 1
ATOM 4098 C C . ALA A 1 524 ? -26.252 -23.768 -1.718 1.00 91.81 524 ALA A C 1
ATOM 4100 O O . ALA A 1 524 ? -26.446 -24.764 -2.408 1.00 91.81 524 ALA A O 1
ATOM 4101 N N . GLY A 1 525 ? -27.006 -23.486 -0.651 1.00 96.12 525 GLY A N 1
ATOM 4102 C CA . GLY A 1 525 ? -28.125 -24.311 -0.203 1.00 96.12 525 GLY A CA 1
ATOM 4103 C C . GLY A 1 525 ? -29.254 -24.372 -1.229 1.00 96.12 525 GLY A C 1
ATOM 4104 O O . GLY A 1 525 ? -29.715 -25.460 -1.569 1.00 96.12 525 GLY A O 1
ATOM 4105 N N . PHE A 1 526 ? -29.664 -23.228 -1.785 1.00 94.88 526 PHE A N 1
ATOM 4106 C CA . PHE A 1 526 ? -30.672 -23.219 -2.845 1.00 94.88 526 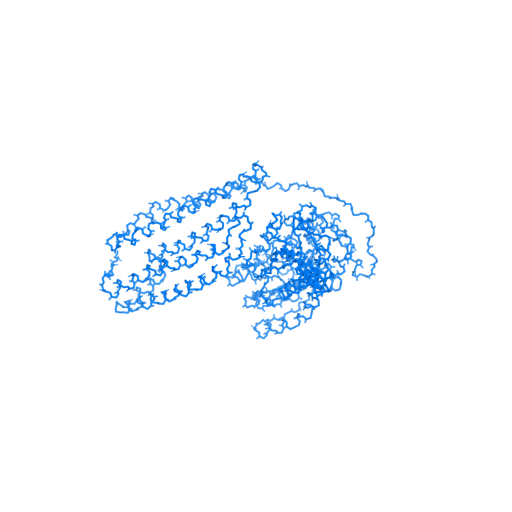PHE A CA 1
ATOM 4107 C C . PHE A 1 526 ? -30.176 -23.887 -4.128 1.00 94.88 526 PHE A C 1
ATOM 4109 O O . PHE A 1 526 ? -30.899 -24.704 -4.695 1.00 94.88 526 PHE A O 1
ATOM 4116 N N . ALA A 1 527 ? -28.945 -23.609 -4.564 1.00 89.94 527 ALA A N 1
ATOM 4117 C CA . ALA A 1 527 ? -28.358 -24.275 -5.724 1.00 89.94 527 ALA A CA 1
ATOM 4118 C C . ALA A 1 527 ? -28.314 -25.799 -5.526 1.00 89.94 527 ALA A C 1
ATOM 4120 O O . ALA A 1 527 ? -28.740 -26.538 -6.409 1.00 89.94 527 ALA A O 1
ATOM 4121 N N . LEU A 1 528 ? -27.915 -26.268 -4.336 1.00 92.31 528 LEU A N 1
ATOM 4122 C CA . LEU A 1 528 ? -27.901 -27.688 -3.985 1.00 92.31 528 LEU A CA 1
ATOM 4123 C C . LEU A 1 528 ? -29.297 -28.313 -4.087 1.00 92.31 528 LEU A C 1
ATOM 4125 O O . LEU A 1 528 ? -29.426 -29.414 -4.614 1.00 92.31 528 LEU A O 1
ATOM 4129 N N . LEU A 1 529 ? -30.348 -27.618 -3.640 1.00 92.06 529 LEU A N 1
ATOM 4130 C CA . LEU A 1 529 ? -31.727 -28.100 -3.775 1.00 92.06 529 LEU A CA 1
ATOM 4131 C C . LEU A 1 529 ? -32.127 -28.305 -5.245 1.00 92.06 529 LEU A C 1
ATOM 4133 O O . LEU A 1 529 ? -32.716 -29.336 -5.577 1.00 92.06 529 LEU A O 1
ATOM 4137 N N . PHE A 1 530 ? -31.791 -27.362 -6.131 1.00 87.94 530 PHE A N 1
ATOM 4138 C CA . PHE A 1 530 ? -32.062 -27.494 -7.567 1.00 87.94 530 PHE A CA 1
ATOM 4139 C C . PHE A 1 530 ? -31.221 -28.606 -8.216 1.00 87.94 530 PHE A C 1
ATOM 4141 O O . PHE A 1 530 ? -31.760 -29.403 -8.985 1.00 87.94 530 PHE A O 1
ATOM 4148 N N . THR A 1 531 ? -29.937 -28.730 -7.866 1.00 86.19 531 THR A N 1
ATOM 4149 C CA . THR A 1 531 ? -29.063 -29.791 -8.394 1.00 86.19 531 THR A CA 1
ATOM 4150 C C . THR A 1 531 ? -29.495 -31.182 -7.921 1.00 86.19 531 THR A C 1
ATOM 4152 O O . THR A 1 531 ? -29.530 -32.116 -8.720 1.00 86.19 531 THR A O 1
ATOM 4155 N N . LEU A 1 532 ? -29.888 -31.341 -6.652 1.00 87.88 532 LEU A N 1
ATOM 4156 C CA . LEU A 1 532 ? -30.388 -32.615 -6.125 1.00 87.88 532 LEU A CA 1
ATOM 4157 C C . LEU A 1 532 ? -31.714 -33.018 -6.775 1.00 87.88 532 LEU A C 1
ATOM 4159 O O . LEU A 1 532 ? -31.904 -34.191 -7.093 1.00 87.88 532 LEU A O 1
ATOM 4163 N N . ARG A 1 533 ? -32.616 -32.059 -7.023 1.00 85.81 533 ARG A N 1
ATOM 4164 C CA . ARG A 1 533 ? -33.834 -32.298 -7.812 1.00 85.81 533 ARG A CA 1
ATOM 4165 C C . ARG A 1 533 ? -33.477 -32.843 -9.194 1.00 85.81 533 ARG A C 1
ATOM 4167 O O . ARG A 1 533 ? -34.012 -33.873 -9.593 1.00 85.81 533 ARG A O 1
ATOM 4174 N N . ASP A 1 534 ? -32.572 -32.174 -9.903 1.00 79.38 534 ASP A N 1
ATOM 4175 C CA . ASP A 1 534 ? -32.160 -32.570 -11.252 1.00 79.38 534 ASP A CA 1
ATOM 4176 C C . ASP A 1 534 ? -31.500 -33.955 -11.277 1.00 79.38 534 ASP A C 1
ATOM 4178 O O . ASP A 1 534 ? -31.773 -34.750 -12.179 1.00 79.38 534 ASP A O 1
ATOM 4182 N N . LEU A 1 535 ? -30.705 -34.278 -10.252 1.00 81.75 535 LEU A N 1
ATOM 4183 C CA . LEU A 1 535 ? -30.119 -35.602 -10.055 1.00 81.75 535 LEU A CA 1
ATOM 4184 C C . LEU A 1 535 ? -31.200 -36.674 -9.845 1.00 81.75 535 LEU A C 1
ATOM 4186 O O . LEU A 1 535 ? -31.149 -37.724 -10.482 1.00 81.75 535 LEU A O 1
ATOM 4190 N N . VAL A 1 536 ? -32.203 -36.414 -9.000 1.00 82.56 536 VAL A N 1
ATOM 4191 C CA . VAL A 1 536 ? -33.318 -37.346 -8.756 1.00 82.56 536 VAL A CA 1
ATOM 4192 C C . VAL A 1 536 ? -34.156 -37.557 -10.017 1.00 82.56 536 VAL A C 1
ATOM 4194 O O . VAL A 1 536 ? -34.514 -38.694 -10.322 1.00 82.56 536 VAL A O 1
ATOM 4197 N N . LEU A 1 537 ? -34.450 -36.492 -10.768 1.00 76.44 537 LEU A N 1
ATOM 4198 C CA . LEU A 1 537 ? -35.192 -36.581 -12.029 1.00 76.44 537 LEU A CA 1
ATOM 4199 C C . LEU A 1 537 ? -34.419 -37.376 -13.092 1.00 76.44 537 LEU A C 1
ATOM 4201 O O . LEU A 1 537 ? -35.028 -38.173 -13.806 1.00 76.44 537 LEU A O 1
ATOM 4205 N N . HIS A 1 538 ? -33.091 -37.221 -13.152 1.00 72.69 538 HIS A N 1
ATOM 4206 C CA . HIS A 1 538 ? -32.222 -38.038 -14.007 1.00 72.69 538 HIS A CA 1
ATOM 4207 C C . HIS A 1 538 ? -32.230 -39.516 -13.599 1.00 72.69 538 HIS A C 1
ATOM 4209 O O . HIS A 1 538 ? -32.383 -40.387 -14.452 1.00 72.69 538 HIS A O 1
ATOM 4215 N N . LEU A 1 539 ? -32.100 -39.815 -12.301 1.00 76.00 539 LEU A N 1
ATOM 4216 C CA . LEU A 1 539 ? -32.083 -41.193 -11.792 1.00 76.00 539 LEU A CA 1
ATOM 4217 C C . LEU A 1 539 ? -33.423 -41.918 -11.985 1.00 76.00 539 LEU A C 1
ATOM 4219 O O . LEU A 1 539 ? -33.442 -43.137 -12.130 1.00 76.00 539 LEU A O 1
ATOM 4223 N N . ARG A 1 540 ? -34.540 -41.183 -12.006 1.00 75.75 540 ARG A N 1
ATOM 4224 C CA . ARG A 1 540 ? -35.884 -41.729 -12.257 1.00 75.75 540 ARG A CA 1
ATOM 4225 C C . ARG A 1 540 ? -36.206 -41.931 -13.741 1.00 75.75 540 ARG A C 1
ATOM 4227 O O . ARG A 1 540 ? -37.276 -42.444 -14.047 1.00 75.75 540 ARG A O 1
ATOM 4234 N N . GLY A 1 541 ? -35.307 -41.545 -14.652 1.00 65.19 541 GLY A N 1
ATOM 4235 C CA . GLY A 1 541 ? -35.516 -41.673 -16.099 1.00 65.19 541 GLY A CA 1
ATOM 4236 C C . GLY A 1 541 ? -36.579 -40.728 -16.668 1.00 65.19 541 GLY A C 1
ATOM 4237 O O . GLY A 1 541 ? -37.007 -40.915 -17.798 1.00 65.19 541 GLY A O 1
ATOM 4238 N N . SER A 1 542 ? -37.002 -39.726 -15.894 1.00 55.12 542 SER A N 1
ATOM 4239 C CA . SER A 1 542 ? -38.101 -38.803 -16.214 1.00 55.12 542 SER A CA 1
ATOM 4240 C C . SER A 1 542 ? -37.675 -37.551 -16.992 1.00 55.12 542 SER A C 1
ATOM 4242 O O . SER A 1 542 ? -38.497 -36.678 -17.217 1.00 55.12 542 SER A O 1
ATOM 4244 N N . VAL A 1 543 ? -36.405 -37.447 -17.392 1.00 52.41 543 VAL A N 1
ATOM 4245 C CA . VAL A 1 543 ? -35.928 -36.394 -18.299 1.00 52.41 543 VAL A CA 1
ATOM 4246 C C . VAL A 1 543 ? -35.554 -37.083 -19.604 1.00 52.41 543 VAL A C 1
ATOM 4248 O O . VAL A 1 543 ? -34.443 -37.602 -19.740 1.00 52.41 543 VAL A O 1
ATOM 4251 N N . GLU A 1 544 ? -36.500 -37.157 -20.541 1.00 45.09 544 GLU A N 1
ATOM 4252 C CA . GLU A 1 544 ? -36.134 -37.394 -21.934 1.00 45.09 544 GLU A CA 1
ATOM 4253 C C . GLU A 1 544 ? -35.217 -36.245 -22.355 1.00 45.09 544 GLU A C 1
ATOM 4255 O O . GLU A 1 544 ? -35.487 -35.074 -22.090 1.00 45.09 544 GLU A O 1
ATOM 4260 N N . LEU A 1 545 ? -34.068 -36.596 -22.929 1.00 43.16 545 LEU A N 1
ATOM 4261 C CA . LEU A 1 545 ? -33.193 -35.634 -23.578 1.00 43.16 545 LEU A CA 1
ATOM 4262 C C . LEU A 1 545 ? -34.008 -35.040 -24.727 1.00 43.16 545 LEU A C 1
ATOM 4264 O O . LEU A 1 545 ? -34.111 -35.678 -25.773 1.00 43.16 545 LEU A O 1
ATOM 4268 N N . GLU A 1 546 ? -34.621 -33.871 -24.524 1.00 38.53 546 GLU A N 1
ATOM 4269 C CA . GLU A 1 546 ? -35.164 -33.080 -25.624 1.00 38.53 546 GLU A CA 1
ATOM 4270 C C . GLU A 1 546 ? -34.012 -32.834 -26.600 1.00 38.53 546 GLU A C 1
ATOM 4272 O O . GLU A 1 546 ? -33.094 -32.044 -26.367 1.00 38.53 546 GLU A O 1
ATOM 4277 N N . GLN A 1 547 ? -34.028 -33.615 -27.677 1.00 35.19 547 GLN A N 1
ATOM 4278 C CA . GLN A 1 547 ? -33.222 -33.397 -28.856 1.00 35.19 547 GLN A CA 1
ATOM 4279 C C . GLN A 1 547 ? -33.733 -32.103 -29.484 1.00 35.19 547 GLN A C 1
ATOM 4281 O O . GLN A 1 547 ? -34.698 -32.115 -30.244 1.00 35.19 547 GLN A O 1
ATOM 4286 N N . HIS A 1 548 ? -33.109 -30.976 -29.154 1.00 33.09 548 HIS A N 1
ATOM 4287 C CA . HIS A 1 548 ? -33.234 -29.792 -29.989 1.00 33.09 548 HIS A CA 1
ATOM 4288 C C . HIS A 1 548 ? -32.444 -30.040 -31.278 1.00 33.09 548 HIS A C 1
ATOM 4290 O O . HIS A 1 548 ? -31.213 -30.009 -31.286 1.00 33.09 548 HIS A O 1
ATOM 4296 N N . SER A 1 549 ? -33.192 -30.379 -32.330 1.00 31.03 549 SER A N 1
ATOM 4297 C CA . SER A 1 549 ? -32.811 -30.256 -33.740 1.00 31.03 549 SER A CA 1
ATOM 4298 C C . SER A 1 549 ? -32.610 -28.803 -34.139 1.00 31.03 549 SER A C 1
ATOM 4300 O O . SER A 1 549 ? -33.481 -27.997 -33.728 1.00 31.03 549 SER A O 1
#

Solvent-accessible surface area (backbone atoms only — not comparable to full-atom values): 28946 Å² total; per-residue (Å²): 135,63,71,68,60,57,54,53,52,52,52,53,50,52,51,53,51,50,53,61,70,65,60,62,84,80,66,75,61,44,77,41,42,32,36,26,55,56,30,86,85,22,63,67,41,54,27,50,52,47,25,26,52,38,26,22,58,60,34,74,52,40,35,42,53,48,80,30,47,55,28,73,80,28,46,69,71,54,41,54,53,30,19,54,73,55,63,32,37,28,40,52,44,51,50,33,65,46,18,90,82,40,61,73,37,28,60,69,39,43,69,59,63,50,93,48,68,69,45,45,52,44,46,69,73,67,28,63,64,49,51,51,50,43,52,46,36,24,77,75,50,32,41,31,65,66,30,69,25,49,45,43,47,23,25,41,27,15,67,55,86,84,66,59,41,84,48,80,47,79,49,35,30,37,37,58,76,39,64,43,54,39,43,40,38,43,42,41,28,29,36,61,40,77,47,60,77,91,54,43,50,59,33,33,65,71,59,74,18,49,27,38,66,40,17,62,58,53,35,58,50,66,45,38,42,80,53,14,30,39,34,35,60,62,53,43,27,66,45,41,21,39,36,30,35,9,42,71,48,59,72,73,45,51,74,66,46,46,51,17,45,44,52,19,41,42,54,25,16,56,52,23,39,53,51,46,69,69,38,49,67,58,52,51,50,54,42,40,79,70,68,26,46,83,43,77,66,81,54,64,54,55,63,60,38,39,52,62,41,54,51,55,42,34,76,72,55,42,68,60,48,58,54,48,48,51,39,33,48,20,55,74,72,68,48,79,68,81,85,71,86,82,78,86,78,75,78,82,72,77,83,75,72,63,73,71,57,65,53,50,52,54,47,49,50,50,49,53,52,45,45,56,59,56,52,36,66,66,64,71,66,62,76,69,81,79,80,81,60,55,70,66,60,49,51,52,53,50,52,45,52,50,50,30,51,51,33,54,52,48,34,53,52,38,53,52,50,43,50,45,31,43,73,76,70,68,44,78,57,68,39,44,59,53,49,35,52,46,38,48,51,40,28,52,29,41,44,50,25,54,40,55,70,68,61,63,61,58,75,56,53,60,62,41,68,74,43,59,76,79,52,32,57,54,53,51,52,52,50,42,51,53,49,40,51,51,25,49,50,43,21,57,51,22,48,53,53,11,60,72,27,51,88,38,60,35,75,67,73,65,42,42,41,12,63,60,40,37,25,47,20,53,18,25,47,54,30,32,54,48,43,52,50,53,47,51,38,54,75,68,65,73,61,74,80,80,78,83,126

Foldseek 3Di:
DDPVVVVVVVVVVVVVVVVVVVPDPPQDQAEAEEEEAFDCPFLVNVLQVLLQVLLCVLVVRSYGYDYHYNQNPHFLLVQLVCLLVVLHFKYWDWQQSCCVQQVLSLLLFQWCLDDDLVLVQCLCPPAPLNVVSQVVSCVRRQKHFLHWAAFFQKWKFFQDDQDFFPPADQFEEEDAPHDLVQVLCVLSNYHYDHDGLLCQLVCLQVRVGGIYMGGLSSCLRSVSCVSRQEIEDLSTHRIIIGIIGGNVNLVPDDPSSNVSSSVSRHVSRVVRSVCSVVCRVVSVVVSVVVPHDYHYDDNVSSVVSSPVSLVVCCVVPNCSNVSSSQQSVCSRVVHDRDDDDDDPPDPPPDPDDPPVVVVVVVVVCCCVVVCVVVVCVVVVPPDDPPPPDDPVLVVVLVVLVVLLVVLVVLLVVLVVVQVCCCPPVVDGDVVSVVSNLLSVLLSVLSVLLNCLLVVVPVVVVVVLVPDDPVVSLVVLLVVLVVLLVVLVVQLVVLLVVLVVQQPPADSNVRHGCSSSSNSRNVSSVSSSVSSVVVSVCSVVVVDDPPPPD

Sequence (549 aa):
MNARAQNLGLVAWLIAFALLLATQPAYAKKILTLSHTNGPTATRQIASEEFARLVSEYSEQRLEVRVFHSGQLANDPKAIELMKLGGLDFTITATGSYAPHYPNLNLLTLPYLVDNYEQGWRLYDESPWVAQQFEGLAKKTGIRVLATWEAGFRQFTTTIPLAPPGESNKEKMRVYPNESLRSMVEAFGYNPVIIPAPEVYLALQQGTVVGQENPLDTIYSMRFFEVAPRISLTSHIYSPTPFTVAESTWKKLSEADKAAVKRAAKEAGDFSRQRVKESEPRLLEEMVQRGASVHRPDLKPFQEAVTSVYDQARDRYGNQVDLLLADSQAIKTGEELPTGPLEDSYSSQPISFPLSLSLSLGGLITFVVGSLILNSRTAWLSEYPAGDETPLFRYLGNAIDWTVIWCGFAIVILMFGNVLSRFVFKFDVAWSSELSVFLMIWAIFLGGVSATRRRSHMRVAEAVNLLPQGAQRWTNTIANAASSIVLLLLLLSGLRIAQANLGQDLVALGWPVGFQYAALPVGAGFALLFTLRDLVLHLRGSVELEQHS

pLDDT: mean 83.66, std 18.23, range [27.25, 98.81]

Nearest PDB structures (foldseek):
  4mmp-assembly1_A  TM=9.380E-01  e=1.047E-24  Pasteurella multocida subsp. gallicida P1059
  2xwk-assembly1_A  TM=9.397E-01  e=1.402E-24  Haemophilus influenzae
  6h75-assembly1_A  TM=9.342E-01  e=2.071E-24  Haemophilus influenzae Rd KW20
  2xxk-assembly1_A  TM=9.411E-01  e=4.517E-24  Haemophilus influenzae
  2xwi-assembly1_A  TM=9.382E-01  e=5.229E-24  Haemophilus influenzae

InterPro domains:
  IPR004682 TRAP transporter solute receptor, DctP family [TIGR00787] (35-289)
  IPR018389 TRAP transporter solute receptor DctP [PF03480] (35-312)
  IPR018389 TRAP transporter solute receptor DctP [PTHR33376] (13-326)
  IPR038404 TRAP transporter solute receptor DctP superfamily [G3DSA:3.40.190.170] (28-332)
  IPR055348 Tripartite ATP-independent periplasmic transporters, DctQ component [PF04290] (411-540)

Organism: NCBI:txid415221

Mean predicted aligned error: 15.87 Å

=== Feature glossary ===
The record interleaves many kinds of information about one protein. Here is each kind framed as the question it answers.

Q: What known structures does this most resemble?
A: Structural nearest neighbors (via Foldseek easy-search vs the PDB). Reported per hit: target PDB id, E-value, and alignment TM-score. A TM-score above ~0.5 is the conventional threshold for 'same fold'.

Q: Where is each backbone atom in 3D?
A: The mmCIF table is the protein's shape written out atom by atom. For each backbone N, Cα, C, and carbonyl O, it records an (x, y, z) coordinate triple in Å plus the residue type, chain letter, and residue number.

Q: What are the backbone torsion angles?
A: The φ/ψ torsion pair specifies the backbone conformation at each residue. φ rotates about the N–Cα bond, ψ about the Cα–C bond. Steric clashes forbid most of the (φ, ψ) plane — the allowed regions (α-helix basin, β-sheet basin, left-handed helix) are the Ramachandran-allowed regions.

Q: Which residues are buried vs exposed?
A: Solvent-accessible surface area (SASA) is the area in Å² traced out by the centre of a 1.4 Å probe sphere (a water molecule) rolled over the protein's van der Waals surface (Shrake–Rupley / Lee–Richards construction). Buried residues have near-zero SASA; fully exposed residues can exceed 200 Å². The total SASA scales roughly with the number of surface residues.

Q: How confident is the AlphaFold model at each residue?
A: pLDDT is the predicted lDDT-Cα score: AlphaFold's confidence that the local environment of each residue (all inter-atomic distances within 15 Å) is correctly placed. It is a per-residue number between 0 and 100, with higher meaning more reliable.

Q: What does the local fold look like, residue by residue?
A: 3Di is Foldseek's structural alphabet. Each residue is assigned one of twenty discrete states based on how its Cα sits relative to its spatial (not sequential) neighbors. Aligning 3Di strings finds structural homologs roughly as well as full 3D superposition, but orders of magnitude faster.

Q: How big and how compact is the whole molecule?
A: Radius of gyration (Rg) is the root-mean-square distance of Cα atoms from their centroid — a single number for overall size and compactness. A globular domain of N residues has Rg ≈ 2.2·N^0.38 Å; an extended or disordered chain has a much larger Rg. The Cα contact count is the number of residue pairs whose Cα atoms are within 8 Å and are more than four positions apart in sequence — a standard proxy for tertiary packing density. The bounding box is the smallest axis-aligned box enclosing all Cα atoms.

Q: Which residues are in helices, strands, or loops?
A: DSSP 8-state secondary structure assigns each residue one of H (α-helix), G (3₁₀-helix), I (π-helix), E (extended β-strand), B (isolated β-bridge), T (hydrogen-bonded turn), S (bend), or '-' (coil). The assignment is computed from backbone hydrogen-bond geometry via the Kabsch–Sander algorithm.

Q: How mobile is each atom in the crystal?
A: Crystallographic B-factors measure how much each atom's electron density is smeared out, in Å². They rise in mobile loops and surface residues and fall in the buried interior. In AlphaFold models this column is repurposed to hold pLDDT instead.

Q: What if only a Cα trace is available?
A: P-SEA three-state annotation labels each residue as helix, strand, or coil based purely on the geometry of the Cα trace. It serves as a fallback when the full backbone (and thus DSSP) is unavailable.

Q: What family and function is it annotated with?
A: Database cross-references. InterPro integrates a dozen domain/family signature databases into unified entries with residue-range hits. GO terms attach function/process/location labels with evidence codes. CATH codes position the fold in a four-level structural taxonomy. Organism is the NCBI-taxonomy species name.

Q: Are the domains correctly placed relative to each other?
A: Predicted Aligned Error (PAE) is an AlphaFold confidence matrix: entry (i, j) is the expected error in the position of residue j, in ångströms, when the prediction is superimposed on the true structure at residue i. Low PAE within a block of residues means that block is internally rigid and well-predicted; high PAE between two blocks means their relative placement is uncertain even if each block individually is confident.

Q: What do the diagnostic plots show?
A: Three diagnostic plots accompany the record. The Cα contact map visualizes the tertiary structure as a 2D adjacency matrix (8 Å cutoff, sequence-local contacts suppressed). The Ramachandran plot shows the distribution of backbone (φ, ψ) torsions, with points in the α and β basins reflecting secondary structure content. The PAE plot shows AlphaFold's inter-residue confidence as a color matrix.

Q: What is the amino-acid chain?
A: Primary structure: the covalent order of the twenty standard amino acids along the backbone. Two proteins with the same sequence will (almost always) fold to the same structure; two with 30% identity often share a fold but not the details.

Q: What do the rendered images show?
A: The six renders are orthographic views along the three Cartesian axes in both directions. Representation (cartoon, sticks, or surface) and color scheme (sequence-rainbow or by-chain) vary across proteins so the training set covers all the common visualization conventions.